Protein AF-0000000068499054 (afdb_homodimer)

Nearest PDB structures (foldseek):
  6dq2-assembly1_A  TM=7.810E-01  e=3.050E-09  Cronobacter sakazakii
  2gmn-assembly1_A  TM=7.367E-01  e=4.100E-09  Bradyrhizobium diazoefficiens USDA 110
  7luu-assembly1_A  TM=5.518E-01  e=6.174E-10  Sphingobium indicum B90A
  7ayj-assembly1_A  TM=5.282E-01  e=8.461E-06  Pseudomonas aeruginosa
  6v54-assembly1_A  TM=5.348E-01  e=2.454E-05  Hirschia baltica ATCC 49814

Foldseek 3Di:
DWKKKWLFFAPQATWIWIDDDQAIEIEFGLDALVSVQVLCVVVPHHLLSHQAYEYQAQDNRRHVHVLVSCVVNVHAYEEAPQRCVNRVVVRPDHDPVRDHHDDAQDWDDGPQKIKHWHFAAADGRTGTKIWIAGPVGAIEIEDFQFLADDPRNLVRHFPHQEYEYEAAAALVQLVPFDDDPVVSCQCNHRRHGDHLQRRLVVVLVRLVRPHAEYEYGHYYPRGDDFVRSQVNSQVSCVVVVHHDPPSHDYGYGHRNHMDDMDDDD/DWKKKWLFFAPQATWIWIDDDQAIEIEFGLDALVSVQVLCVVVPHHLLSHQEYEYQAQDNRRHVHVLVSCVVNVHAYEEAPQRCVNRVVRRPDHDPVRDHHDDAQDWDDGPFKIKHWHFAAADGRTGTKIWIAGPVGAIEIEDFQHLADDPRNLVRHFPHQEYEYEAAAALVQLVPFDDDPVVSCQCNHRRHGDHLQRRLVVVLVRLVRPHAEYEYGHYYPRGDDFVRSQVNNQVSCVVVVHHDPPSHDYGYGHRNHMDDMDDDD

Solvent-accessible surface area (backbone atoms only — not comparable to full-atom values): 25933 Å² total; per-residue (Å²): 96,45,33,36,31,37,45,16,23,21,72,76,13,24,24,34,40,40,34,32,87,90,27,32,36,29,42,25,25,8,40,54,48,65,56,51,50,51,40,34,45,75,74,72,40,57,70,71,57,36,70,29,34,38,44,42,41,52,53,56,34,26,35,61,14,41,23,60,40,24,62,75,47,71,30,31,39,35,28,36,64,57,24,44,48,69,26,49,90,72,33,59,77,67,59,71,92,27,63,40,72,51,60,77,72,41,78,44,78,52,87,57,37,35,39,29,37,35,68,51,38,31,84,56,81,58,27,33,28,39,34,39,32,39,91,83,66,39,33,33,27,42,43,56,64,31,13,53,90,46,72,66,48,49,66,64,47,47,58,14,40,34,36,39,34,30,30,19,27,36,70,66,46,44,72,72,40,90,60,51,69,70,54,49,50,46,42,66,28,62,37,24,32,26,34,24,64,59,32,22,56,48,48,51,53,37,43,76,43,55,24,42,31,40,33,36,25,44,32,30,80,83,22,39,52,63,67,60,44,50,49,49,27,51,50,51,29,44,78,68,78,37,46,77,77,75,63,29,42,76,49,65,54,39,57,84,38,60,48,70,77,45,77,42,124,96,44,33,36,31,37,47,16,22,21,71,76,14,25,26,33,40,40,34,32,88,91,26,31,36,30,43,25,26,8,40,53,48,65,57,49,48,52,42,34,46,75,73,73,39,60,69,73,57,36,68,30,33,38,43,41,42,52,53,57,33,27,35,61,13,40,25,59,42,24,59,75,49,71,28,31,40,34,28,37,65,58,24,44,48,69,27,49,88,71,34,60,79,66,60,71,93,28,63,40,72,49,60,76,71,41,80,43,79,52,87,59,37,36,38,30,38,34,70,52,38,31,83,56,82,58,28,33,30,39,35,39,34,40,89,84,66,40,33,33,28,40,43,56,64,30,13,52,90,44,72,66,47,50,67,64,48,46,58,15,41,34,35,39,35,29,30,19,27,36,69,66,45,42,72,70,38,90,60,52,69,69,52,48,50,47,41,66,27,63,36,24,31,26,32,24,64,60,32,22,56,48,46,51,53,35,41,76,43,56,23,42,31,40,32,36,26,44,32,31,78,84,23,39,52,65,67,58,44,51,49,48,26,50,50,50,28,46,76,68,77,36,46,77,77,75,64,29,43,73,49,66,53,38,56,84,38,58,49,70,77,44,76,42,121

Radius of gyration: 27.98 Å; Cα contacts (8 Å, |Δi|>4): 1334; chains: 2; bounding box: 47×79×69 Å

Organism: Clostridioides difficile (strain 630) (NCBI:txid272563)

InterPro domains:
  IPR001279 Metallo-beta-lactamase [PF12706] (23-207)
  IPR001279 Metallo-beta-lactamase [SM00849] (12-193)
  IPR036866 Ribonuclease Z/Hydroxyacylglutathione hydrolase-like [G3DSA:3.60.15.10] (6-249)
  IPR036866 Ribonuclease Z/Hydroxyacylglutathione hydrolase-like [SSF56281] (3-223)
  IPR052533 Exodeoxyribonuclease WalJ/YycJ-like [PTHR47619] (1-263)

Sequence (530 aa):
MLKYCSVGSGSSGNCHYIGYKNTNILVDAGLSGKRITTGLKDIGVDADKLKGIFITHEHVDHIKGAGILSRKFDIPVFANIKTWCSMKDKLGDIKDKNMKVFENDKTYSLGDIIVRPFSIEHDASDPVGYNFYTESDEKMSIATDIGCITQNIKKHLYKSKLVVLESNYDPNMLMMGSYTYALKKRVMSSTGHLSNEDAANFCVELINEGTESILLAHLSKENNFPELAYETSKGVLASNDIVVGQDVKLDVLSRNDVSNVYEMKMLKYCSVGSGSSGNCHYIGYKNTNILVDAGLSGKRITTGLKDIGVDADKLKGIFITHEHVDHIKGAGILSRKFDIPVFANIKTWCSMKDKLGDIKDKNMKVFENDKTYSLGDIIVRPFSIEHDASDPVGYNFYTESDEKMSIATDIGCITQNIKKHLYKSKLVVLESNYDPNMLMMGSYTYALKKRVMSSTGHLSNEDAANFCVELINEGTESILLAHLSKENNFPELAYETSKGVLASNDIVVGQDVKLDVLSRNDVSNVYEMK

Secondary structure (DSSP, 8-state):
-EEEEEEEEETTEEEEEEEETTEEEEE---S-HHHHHHHHHHTT--GGGEEEEE-S---HHHHTTHHHHHHHHT--EEE-HHHHHHHHHHH----GGGEEE--TT--EEETTEEEEEEE--SSSSS-EEEEEE-TT--EEEEE-S-SS--HHHHHHHTT-SEEEEE--B-HHHHHHSS--HHHHHHHHSTTS--BHHHHHHHHHHHHHTT--EEEEE---SSS--HHHHHHHHHHHHHHTT--BTTTBEEEE--SSSPPPPEEE-/-EEEEEEEEETTEEEEEEEETTEEEEE---S-HHHHHHHHHHTT--GGGEEEEE-S---HHHHTTHHHHHHHHT--EEE-HHHHHHHHHHH----GGGEEE--TT--EEETTEEEEEEE--SSSSS-EEEEEE-TT--EEEEE-S-SS--HHHHHHHTT-SEEEEE--B-HHHHHHSS--HHHHHHHHSTTS--BHHHHHHHHHHHHHTT--EEEEE-B-SSS--HHHHHHHHHHHHHHTT--BTTTBEEEE--SSSPPPPEEE-

pLDDT: mean 97.0, std 2.65, range [74.19, 98.94]

Structure (mmCIF, N/CA/C/O backbone):
data_AF-0000000068499054-model_v1
#
loop_
_entity.id
_entity.type
_entity.pdbx_description
1 polymer 'Metallo-beta-lactamase-like hydrolase'
#
loop_
_atom_site.group_PDB
_atom_site.id
_atom_site.type_symbol
_atom_site.label_atom_id
_atom_site.label_alt_id
_atom_site.label_comp_id
_atom_site.label_asym_id
_atom_site.label_entity_id
_atom_site.label_seq_id
_atom_site.pdbx_PDB_ins_code
_atom_site.Cartn_x
_atom_site.Cartn_y
_atom_site.Cartn_z
_atom_site.occupancy
_atom_site.B_iso_or_equiv
_atom_site.auth_seq_id
_atom_site.auth_comp_id
_atom_site.auth_asym_id
_atom_site.auth_atom_id
_atom_site.pdbx_PDB_model_num
ATOM 1 N N . MET A 1 1 ? 5.336 -31.875 6.418 1 89.88 1 MET A N 1
ATOM 2 C CA . MET A 1 1 ? 5.664 -31.734 5.004 1 89.88 1 MET A CA 1
ATOM 3 C C . MET A 1 1 ? 4.891 -30.578 4.379 1 89.88 1 MET A C 1
ATOM 5 O O . MET A 1 1 ? 3.785 -30.25 4.82 1 89.88 1 MET A O 1
ATOM 9 N N . LEU A 1 2 ? 5.535 -29.984 3.395 1 94.81 2 LEU A N 1
ATOM 10 C CA . LEU A 1 2 ? 4.852 -28.938 2.643 1 94.81 2 LEU A CA 1
ATOM 11 C C . LEU A 1 2 ? 3.816 -29.531 1.695 1 94.81 2 LEU A C 1
ATOM 13 O O . LEU A 1 2 ? 4.094 -30.516 1.007 1 94.81 2 LEU A O 1
ATOM 17 N N . LYS A 1 3 ? 2.611 -29.031 1.756 1 96.56 3 LYS A N 1
ATOM 18 C CA . LYS A 1 3 ? 1.501 -29.531 0.956 1 96.56 3 LYS A CA 1
ATOM 19 C C . LYS A 1 3 ? 1.062 -28.516 -0.089 1 96.56 3 LYS A C 1
ATOM 21 O O . LYS A 1 3 ? 1.032 -27.312 0.187 1 96.56 3 LYS A O 1
ATOM 26 N N . TYR A 1 4 ? 0.75 -29.016 -1.189 1 98.19 4 TYR A N 1
ATOM 27 C CA . TYR A 1 4 ? 0.186 -28.188 -2.252 1 98.19 4 TYR A CA 1
ATOM 28 C C . TYR A 1 4 ? -1.059 -28.844 -2.844 1 98.19 4 TYR A C 1
ATOM 30 O O . TYR A 1 4 ? -1.114 -30.062 -3.002 1 98.19 4 TYR A O 1
ATOM 38 N N . CYS A 1 5 ? -2.047 -27.969 -3.162 1 98.06 5 CYS A N 1
ATOM 39 C CA . CYS A 1 5 ? -3.254 -28.391 -3.854 1 98.06 5 CYS A CA 1
ATOM 40 C C . CYS A 1 5 ? -3.83 -27.266 -4.703 1 98.06 5 CYS A C 1
ATOM 42 O O . CYS A 1 5 ? -3.875 -26.109 -4.266 1 98.06 5 CYS A O 1
ATOM 44 N N . SER A 1 6 ? -4.234 -27.609 -5.914 1 98.5 6 SER A N 1
ATOM 45 C CA . SER A 1 6 ? -4.945 -26.641 -6.738 1 98.5 6 SER A CA 1
ATOM 46 C C . SER A 1 6 ? -6.457 -26.781 -6.57 1 98.5 6 SER A C 1
ATOM 48 O O . SER A 1 6 ? -7.016 -27.859 -6.785 1 98.5 6 SER A O 1
ATOM 50 N N . VAL A 1 7 ? -7.105 -25.75 -6.211 1 97.94 7 VAL A N 1
ATOM 51 C CA . VAL A 1 7 ? -8.562 -25.766 -6.18 1 97.94 7 VAL A CA 1
ATOM 52 C C . VAL A 1 7 ? -9.117 -25.594 -7.594 1 97.94 7 VAL A C 1
ATOM 54 O O . VAL A 1 7 ? -10.164 -26.141 -7.93 1 97.94 7 VAL A O 1
ATOM 57 N N . GLY A 1 8 ? -8.398 -24.875 -8.352 1 97 8 GLY A N 1
ATOM 58 C CA . GLY A 1 8 ? -8.664 -24.672 -9.766 1 97 8 GLY A CA 1
ATOM 59 C C . GLY A 1 8 ? -7.578 -23.859 -10.461 1 97 8 GLY A C 1
ATOM 60 O O . GLY A 1 8 ? -6.965 -22.984 -9.852 1 97 8 GLY A O 1
ATOM 61 N N . SER A 1 9 ? -7.355 -24.156 -11.695 1 97.69 9 SER A N 1
ATOM 62 C CA . SER A 1 9 ? -6.328 -23.453 -12.453 1 97.69 9 SER A CA 1
ATOM 63 C C . SER A 1 9 ? -6.715 -23.344 -13.93 1 97.69 9 SER A C 1
ATOM 65 O O . SER A 1 9 ? -6.777 -24.344 -14.633 1 97.69 9 SER A O 1
ATOM 67 N N . GLY A 1 10 ? -6.91 -22.172 -14.375 1 94.81 10 GLY A N 1
ATOM 68 C CA . GLY A 1 10 ? -7.27 -21.906 -15.758 1 94.81 10 GLY A CA 1
ATOM 69 C C . GLY A 1 10 ? -7.641 -20.453 -16 1 94.81 10 GLY A C 1
ATOM 70 O O . GLY A 1 10 ? -7.543 -19.625 -15.109 1 94.81 10 GLY A O 1
ATOM 71 N N . SER A 1 11 ? -8.062 -20.141 -17.203 1 89.81 11 SER A N 1
ATOM 72 C CA . SER A 1 11 ? -8.383 -18.766 -17.594 1 89.81 11 SER A CA 1
ATOM 73 C C . SER A 1 11 ? -9.633 -18.266 -16.875 1 89.81 11 SER A C 1
ATOM 75 O O . SER A 1 11 ? -9.898 -17.062 -16.844 1 89.81 11 SER A O 1
ATOM 77 N N . SER A 1 12 ? -10.344 -19.188 -16.25 1 91.38 12 SER A N 1
ATOM 78 C CA . SER A 1 12 ? -11.609 -18.797 -15.625 1 91.38 12 SER A CA 1
ATOM 79 C C . SER A 1 12 ? -11.445 -18.609 -14.117 1 91.38 12 SER A C 1
ATOM 81 O O . SER A 1 12 ? -12.367 -18.141 -13.438 1 91.38 12 SER A O 1
ATOM 83 N N . GLY A 1 13 ? -10.305 -19.016 -13.617 1 97.25 13 GLY A N 1
ATOM 84 C CA . GLY A 1 13 ? -10.078 -18.875 -12.188 1 97.25 13 GLY A CA 1
ATOM 85 C C . GLY A 1 13 ? -8.883 -19.656 -11.688 1 97.25 13 GLY A C 1
ATOM 86 O O . GLY A 1 13 ? -8.641 -20.781 -12.125 1 97.25 13 GLY A O 1
ATOM 87 N N . ASN A 1 14 ? -8.172 -19.141 -10.805 1 98.62 14 ASN A N 1
ATOM 88 C CA . ASN A 1 14 ? -6.988 -19.75 -10.211 1 98.62 14 ASN A CA 1
ATOM 89 C C . ASN A 1 14 ? -7 -19.641 -8.688 1 98.62 14 ASN A C 1
ATOM 91 O O . ASN A 1 14 ? -7.344 -18.594 -8.141 1 98.62 14 ASN A O 1
ATOM 95 N N . CYS A 1 15 ? -6.695 -20.688 -8.023 1 98.75 15 CYS A N 1
ATOM 96 C CA . CYS A 1 15 ? -6.578 -20.75 -6.57 1 98.75 15 CYS A CA 1
ATOM 97 C C . CYS A 1 15 ? -5.699 -21.922 -6.141 1 98.75 15 CYS A C 1
ATOM 99 O O . CYS A 1 15 ? -6.012 -23.078 -6.434 1 98.75 15 CYS A O 1
ATOM 101 N N . HIS A 1 16 ? -4.625 -21.641 -5.473 1 98.81 16 HIS A N 1
ATOM 102 C CA . HIS A 1 16 ? -3.643 -22.641 -5.059 1 98.81 16 HIS A CA 1
ATOM 103 C C . HIS A 1 16 ? -3.488 -22.656 -3.543 1 98.81 16 HIS A C 1
ATOM 105 O O . HIS A 1 16 ? -3.252 -21.625 -2.922 1 98.81 16 HIS A O 1
ATOM 111 N N . TYR A 1 17 ? -3.631 -23.812 -2.965 1 98.75 17 TYR A N 1
ATOM 112 C CA . TYR A 1 17 ? -3.463 -24.016 -1.531 1 98.75 17 TYR A CA 1
ATOM 113 C C . TYR A 1 17 ? -2.043 -24.469 -1.209 1 98.75 17 TYR A C 1
ATOM 115 O O . TYR A 1 17 ? -1.489 -25.328 -1.891 1 98.75 17 TYR A O 1
ATOM 123 N N . ILE A 1 18 ? -1.443 -23.859 -0.244 1 98.38 18 ILE A N 1
ATOM 124 C CA . ILE A 1 18 ? -0.155 -24.266 0.312 1 98.38 18 ILE A CA 1
ATOM 125 C C . ILE A 1 18 ? -0.281 -24.453 1.822 1 98.38 18 ILE A C 1
ATOM 127 O O . ILE A 1 18 ? -0.781 -23.578 2.525 1 98.38 18 ILE A O 1
ATOM 131 N N . GLY A 1 19 ? 0.205 -25.562 2.312 1 97.19 19 GLY A N 1
ATOM 132 C CA . GLY A 1 19 ? 0.148 -25.844 3.738 1 97.19 19 GLY A CA 1
ATOM 133 C C . GLY A 1 19 ? 1.435 -26.438 4.281 1 97.19 19 GLY A C 1
ATOM 134 O O . GLY A 1 19 ? 2.094 -27.234 3.605 1 97.19 19 GLY A O 1
ATOM 135 N N . TYR A 1 20 ? 1.79 -26.047 5.473 1 96.69 20 TYR A N 1
ATOM 136 C CA . TYR A 1 20 ? 2.924 -26.609 6.203 1 96.69 20 TYR A CA 1
ATOM 137 C C . TYR A 1 20 ? 2.705 -26.516 7.707 1 96.69 20 TYR A C 1
ATOM 139 O O . TYR A 1 20 ? 2.549 -25.422 8.25 1 96.69 20 TYR A O 1
ATOM 147 N N . LYS A 1 21 ? 2.688 -27.594 8.422 1 95 21 LYS A N 1
ATOM 148 C CA . LYS A 1 21 ? 2.418 -27.656 9.852 1 95 21 LYS A CA 1
ATOM 149 C C . LYS A 1 21 ? 1.094 -26.969 10.188 1 95 21 LYS A C 1
ATOM 151 O O . LYS A 1 21 ? 0.036 -27.391 9.719 1 95 21 LYS A O 1
ATOM 156 N N . ASN A 1 22 ? 1.134 -25.875 10.859 1 95.19 22 ASN A N 1
ATOM 157 C CA . ASN A 1 22 ? -0.105 -25.234 11.289 1 95.19 22 ASN A CA 1
ATOM 158 C C . ASN A 1 22 ? -0.433 -24.016 10.438 1 95.19 22 ASN A C 1
ATOM 160 O O . ASN A 1 22 ? -1.295 -23.203 10.797 1 95.19 22 ASN A O 1
ATOM 164 N N . THR A 1 23 ? 0.241 -23.938 9.336 1 97.69 23 THR A N 1
ATOM 165 C CA . THR A 1 23 ? 0.059 -22.75 8.492 1 97.69 23 THR A CA 1
ATOM 166 C C . THR A 1 23 ? -0.544 -23.141 7.145 1 97.69 23 THR A C 1
ATOM 168 O O . THR A 1 23 ? -0.037 -24.031 6.465 1 97.69 23 THR A O 1
ATOM 171 N N . ASN A 1 24 ? -1.673 -22.516 6.836 1 98.25 24 ASN A N 1
ATOM 172 C CA . ASN A 1 24 ? -2.363 -22.672 5.559 1 98.25 24 ASN A CA 1
ATOM 173 C C . ASN A 1 24 ? -2.549 -21.344 4.852 1 98.25 24 ASN A C 1
ATOM 175 O O . ASN A 1 24 ? -2.994 -20.359 5.465 1 98.25 24 ASN A O 1
ATOM 179 N N . ILE A 1 25 ? -2.184 -21.281 3.555 1 98.62 25 ILE A N 1
ATOM 180 C CA . ILE A 1 25 ? -2.365 -20.047 2.805 1 98.62 25 ILE A CA 1
ATOM 181 C C . ILE A 1 25 ? -2.887 -20.359 1.404 1 98.62 25 ILE A C 1
ATOM 183 O O . ILE A 1 25 ? -2.863 -21.516 0.973 1 98.62 25 ILE A O 1
ATOM 187 N N . LEU A 1 26 ? -3.387 -19.328 0.783 1 98.81 26 LEU A N 1
ATOM 188 C CA . LEU A 1 26 ? -3.787 -19.406 -0.618 1 98.81 26 LEU A CA 1
ATOM 189 C C . LEU A 1 26 ? -2.936 -18.484 -1.483 1 98.81 26 LEU A C 1
ATOM 191 O O . LEU A 1 26 ? -2.516 -17.422 -1.034 1 98.81 26 LEU A O 1
ATOM 195 N N . VAL A 1 27 ? -2.66 -18.953 -2.633 1 98.88 27 VAL A N 1
ATOM 196 C CA . VAL A 1 27 ? -2.197 -18.078 -3.699 1 98.88 27 VAL A CA 1
ATOM 197 C C . VAL A 1 27 ? -3.33 -17.828 -4.695 1 98.88 27 VAL A C 1
ATOM 199 O O . VAL A 1 27 ? -3.826 -18.766 -5.324 1 98.88 27 VAL A O 1
ATOM 202 N N . ASP A 1 28 ? -3.754 -16.578 -4.746 1 98.81 28 ASP A N 1
ATOM 203 C CA . ASP A 1 28 ? -4.883 -16.125 -5.551 1 98.81 28 ASP A CA 1
ATOM 204 C C . ASP A 1 28 ? -6.195 -16.719 -5.051 1 98.81 28 ASP A C 1
ATOM 206 O O . ASP A 1 28 ? -6.191 -17.703 -4.293 1 98.81 28 ASP A O 1
ATOM 210 N N . ALA A 1 29 ? -7.184 -16.141 -5.355 1 98.62 29 ALA A N 1
ATOM 211 C CA . ALA A 1 29 ? -8.57 -16.5 -5.094 1 98.62 29 ALA A CA 1
ATOM 212 C C . ALA A 1 29 ? -9.484 -16.062 -6.23 1 98.62 29 ALA A C 1
ATOM 214 O O . ALA A 1 29 ? -10.344 -15.203 -6.043 1 98.62 29 ALA A O 1
ATOM 215 N N . GLY A 1 30 ? -9.297 -16.734 -7.293 1 98.38 30 GLY A N 1
ATOM 216 C CA . GLY A 1 30 ? -9.977 -16.297 -8.5 1 98.38 30 GLY A CA 1
ATOM 217 C C . GLY A 1 30 ? -11.258 -17.062 -8.781 1 98.38 30 GLY A C 1
ATOM 218 O O . GLY A 1 30 ? -11.844 -16.922 -9.859 1 98.38 30 GLY A O 1
ATOM 219 N N . LEU A 1 31 ? -11.664 -17.938 -7.914 1 98 31 LEU A N 1
ATOM 220 C CA . LEU A 1 31 ? -12.906 -18.688 -7.996 1 98 31 LEU A CA 1
ATOM 221 C C . LEU A 1 31 ? -13.945 -18.125 -7.031 1 98 31 LEU A C 1
ATOM 223 O O . LEU A 1 31 ? -13.648 -17.25 -6.23 1 98 31 LEU A O 1
ATOM 227 N N . SER A 1 32 ? -15.164 -18.625 -7.172 1 96.81 32 SER A N 1
ATOM 228 C CA . SER A 1 32 ? -16.172 -18.188 -6.215 1 96.81 32 SER A CA 1
ATOM 229 C C . SER A 1 32 ? -15.82 -18.609 -4.793 1 96.81 32 SER A C 1
ATOM 231 O O . SER A 1 32 ? -15.156 -19.625 -4.598 1 96.81 32 SER A O 1
ATOM 233 N N . GLY A 1 33 ? -16.234 -17.812 -3.861 1 97.19 33 GLY A N 1
ATOM 234 C CA . GLY A 1 33 ? -16 -18.172 -2.469 1 97.19 33 GLY A CA 1
ATOM 235 C C . GLY A 1 33 ? -16.469 -19.562 -2.113 1 97.19 33 GLY A C 1
ATOM 236 O O . GLY A 1 33 ? -15.773 -20.297 -1.409 1 97.19 33 GLY A O 1
ATOM 237 N N . LYS A 1 34 ? -17.625 -19.922 -2.609 1 96.94 34 LYS A N 1
ATOM 238 C CA . LYS A 1 34 ? -18.188 -21.234 -2.365 1 96.94 34 LYS A CA 1
ATOM 239 C C . LYS A 1 34 ? -17.297 -22.344 -2.934 1 96.94 34 LYS A C 1
ATOM 241 O O . LYS A 1 34 ? -17.016 -23.328 -2.256 1 96.94 34 LYS A O 1
ATOM 246 N N . ARG A 1 35 ? -16.844 -22.188 -4.125 1 97.38 35 ARG A N 1
ATOM 247 C CA . ARG A 1 35 ? -15.984 -23.172 -4.766 1 97.38 35 ARG A CA 1
ATOM 248 C C . ARG A 1 35 ? -14.68 -23.344 -3.994 1 97.38 35 ARG A C 1
ATOM 250 O O . ARG A 1 35 ? -14.203 -24.469 -3.803 1 97.38 35 ARG A O 1
ATOM 257 N N . ILE A 1 36 ? -14.109 -22.25 -3.549 1 98.25 36 ILE A N 1
ATOM 258 C CA . ILE A 1 36 ? -12.844 -22.281 -2.824 1 98.25 36 ILE A CA 1
ATOM 259 C C . ILE A 1 36 ? -13.039 -22.984 -1.482 1 98.25 36 ILE A C 1
ATOM 261 O O . ILE A 1 36 ? -12.281 -23.891 -1.132 1 98.25 36 ILE A O 1
ATOM 265 N N . THR A 1 37 ? -14.102 -22.625 -0.775 1 98 37 THR A N 1
ATOM 266 C CA . THR A 1 37 ? -14.344 -23.203 0.542 1 98 37 THR A CA 1
ATOM 267 C C . THR A 1 37 ? -14.648 -24.688 0.43 1 98 37 THR A C 1
ATOM 269 O O . THR A 1 37 ? -14.148 -25.5 1.226 1 98 37 THR A O 1
ATOM 272 N N . THR A 1 38 ? -15.461 -25.047 -0.575 1 97.5 38 THR A N 1
ATOM 273 C CA . THR A 1 38 ? -15.766 -26.469 -0.802 1 97.5 38 THR A CA 1
ATOM 274 C C . THR A 1 38 ? -14.508 -27.234 -1.169 1 97.5 38 THR A C 1
ATOM 276 O O . THR A 1 38 ? -14.273 -28.328 -0.651 1 97.5 38 THR A O 1
ATOM 279 N N . GLY A 1 39 ? -13.695 -26.688 -2.074 1 97.31 39 GLY A N 1
ATOM 280 C CA . GLY A 1 39 ? -12.453 -27.328 -2.463 1 97.31 39 GLY A CA 1
ATOM 281 C C . GLY A 1 39 ? -11.508 -27.547 -1.298 1 97.31 39 GLY A C 1
ATOM 282 O O . GLY A 1 39 ? -10.883 -28.609 -1.194 1 97.31 39 GLY A O 1
ATOM 283 N N . LEU A 1 40 ? -11.398 -26.562 -0.459 1 97.69 40 LEU A N 1
ATOM 284 C CA . LEU A 1 40 ? -10.555 -26.688 0.725 1 97.69 40 LEU A CA 1
ATOM 285 C C . LEU A 1 40 ? -11.078 -27.781 1.657 1 97.69 40 LEU A C 1
ATOM 287 O O . LEU A 1 40 ? -10.297 -28.578 2.188 1 97.69 40 LEU A O 1
ATOM 291 N N . LYS A 1 41 ? -12.375 -27.766 1.843 1 96.81 41 LYS A N 1
ATOM 292 C CA . LYS A 1 41 ? -12.992 -28.781 2.689 1 96.81 41 LYS A CA 1
ATOM 293 C C . LYS A 1 41 ? -12.703 -30.172 2.16 1 96.81 41 LYS A C 1
ATOM 295 O O . LYS A 1 41 ? -12.516 -31.109 2.939 1 96.81 41 LYS A O 1
ATOM 300 N N . ASP A 1 42 ? -12.703 -30.344 0.871 1 95.81 42 ASP A N 1
ATOM 301 C CA . ASP A 1 42 ? -12.445 -31.625 0.224 1 95.81 42 ASP A CA 1
ATOM 302 C C . ASP A 1 42 ? -11.078 -32.188 0.612 1 95.81 42 ASP A C 1
ATOM 304 O O . ASP A 1 42 ? -10.859 -33.375 0.598 1 95.81 42 ASP A O 1
ATOM 308 N N . ILE A 1 43 ? -10.164 -31.281 0.993 1 94.81 43 ILE A N 1
ATOM 309 C CA . ILE A 1 43 ? -8.828 -31.75 1.336 1 94.81 43 ILE A CA 1
ATOM 310 C C . ILE A 1 43 ? -8.594 -31.594 2.836 1 94.81 43 ILE A C 1
ATOM 312 O O . ILE A 1 43 ? -7.449 -31.609 3.299 1 94.81 43 ILE A O 1
ATOM 316 N N . GLY A 1 44 ? -9.625 -31.25 3.539 1 95.5 44 GLY A N 1
ATOM 317 C CA . GLY A 1 44 ? -9.578 -31.234 4.992 1 95.5 44 GLY A CA 1
ATOM 318 C C . GLY A 1 44 ? -9.07 -29.922 5.555 1 95.5 44 GLY A C 1
ATOM 319 O O . GLY A 1 44 ? -8.523 -29.875 6.66 1 95.5 44 GLY A O 1
ATOM 320 N N . VAL A 1 45 ? -9.164 -28.922 4.812 1 96.56 45 VAL A N 1
ATOM 321 C CA . VAL A 1 45 ? -8.703 -27.625 5.273 1 96.56 45 VAL A CA 1
ATOM 322 C C . VAL A 1 45 ? -9.898 -26.719 5.555 1 96.56 45 VAL A C 1
ATOM 324 O O . VAL A 1 45 ? -10.828 -26.625 4.742 1 96.56 45 VAL A O 1
ATOM 327 N N . ASP A 1 46 ? -9.844 -26.125 6.676 1 96.56 46 ASP A N 1
ATOM 328 C CA . ASP A 1 46 ? -10.867 -25.156 7.059 1 96.56 46 ASP A CA 1
ATOM 329 C C . ASP A 1 46 ? -10.461 -23.734 6.66 1 96.56 46 ASP A C 1
ATOM 331 O O . ASP A 1 46 ? -9.391 -23.25 7.055 1 96.56 46 ASP A O 1
ATOM 335 N N . ALA A 1 47 ? -11.328 -23.094 5.965 1 96.5 47 ALA A N 1
ATOM 336 C CA . ALA A 1 47 ? -11.047 -21.734 5.484 1 96.5 47 ALA A CA 1
ATOM 337 C C . ALA A 1 47 ? -10.789 -20.781 6.648 1 96.5 47 ALA A C 1
ATOM 339 O O . ALA A 1 47 ? -10.031 -19.828 6.512 1 96.5 47 ALA A O 1
ATOM 340 N N . ASP A 1 48 ? -11.32 -21.031 7.801 1 95.88 48 ASP A N 1
ATOM 341 C CA . ASP A 1 48 ? -11.172 -20.203 8.992 1 95.88 48 ASP A CA 1
ATOM 342 C C . ASP A 1 48 ? -9.734 -20.234 9.508 1 95.88 48 ASP A C 1
ATOM 344 O O . ASP A 1 48 ? -9.336 -19.375 10.312 1 95.88 48 ASP A O 1
ATOM 348 N N . LYS A 1 49 ? -9.023 -21.188 9.047 1 96 49 LYS A N 1
ATOM 349 C CA . LYS A 1 49 ? -7.668 -21.375 9.555 1 96 49 LYS A CA 1
ATOM 350 C C . LYS A 1 49 ? -6.633 -20.812 8.594 1 96 49 LYS A C 1
ATOM 352 O O . LYS A 1 49 ? -5.43 -20.891 8.852 1 96 49 LYS A O 1
ATOM 357 N N . LEU A 1 50 ? -7.094 -20.312 7.496 1 98.19 50 LEU A N 1
ATOM 358 C CA . LEU A 1 50 ? -6.168 -19.703 6.551 1 98.19 50 LEU A CA 1
ATOM 359 C C . LEU A 1 50 ? -5.484 -18.484 7.164 1 98.19 50 LEU A C 1
ATOM 361 O O . LEU A 1 50 ? -6.141 -17.656 7.793 1 98.19 50 LEU A O 1
ATOM 365 N N . LYS A 1 51 ? -4.203 -18.391 6.953 1 98.38 51 LYS A N 1
ATOM 366 C CA . LYS A 1 51 ? -3.43 -17.297 7.531 1 98.38 51 LYS A CA 1
ATOM 367 C C . LYS A 1 51 ? -3.311 -16.125 6.555 1 98.38 51 LYS A C 1
ATOM 369 O O . LYS A 1 51 ? -2.93 -15.023 6.945 1 98.38 51 LYS A O 1
ATOM 374 N N . GLY A 1 52 ? -3.65 -16.453 5.25 1 98.56 52 GLY A N 1
ATOM 375 C CA . GLY A 1 52 ? -3.562 -15.352 4.297 1 98.56 52 GLY A CA 1
ATOM 376 C C . GLY A 1 52 ? -3.826 -15.781 2.865 1 98.56 52 GLY A C 1
ATOM 377 O O . GLY A 1 52 ? -3.768 -16.969 2.549 1 98.56 52 GLY A O 1
ATOM 378 N N . ILE A 1 53 ? -4.16 -14.875 2.061 1 98.81 53 ILE A N 1
ATOM 379 C CA . ILE A 1 53 ? -4.285 -15.008 0.615 1 98.81 53 ILE A CA 1
ATOM 380 C C . ILE A 1 53 ? -3.25 -14.133 -0.08 1 98.81 53 ILE A C 1
ATOM 382 O O . ILE A 1 53 ? -3.281 -12.906 0.05 1 98.81 53 ILE A O 1
ATOM 386 N N . PHE A 1 54 ? -2.35 -14.703 -0.801 1 98.94 54 PHE A N 1
ATOM 387 C CA . PHE A 1 54 ? -1.338 -13.977 -1.56 1 98.94 54 PHE A CA 1
ATOM 388 C C . PHE A 1 54 ? -1.771 -13.805 -3.01 1 98.94 54 PHE A C 1
ATOM 390 O O . PHE A 1 54 ? -1.946 -14.781 -3.736 1 98.94 54 PHE A O 1
ATOM 397 N N . ILE A 1 55 ? -1.894 -12.547 -3.471 1 98.94 55 ILE A N 1
ATOM 398 C CA . ILE A 1 55 ? -2.396 -12.25 -4.809 1 98.94 55 ILE A CA 1
ATOM 399 C C . ILE A 1 55 ? -1.225 -12.039 -5.766 1 98.94 55 ILE A C 1
ATOM 401 O O . ILE A 1 55 ? -0.292 -11.297 -5.461 1 98.94 55 ILE A O 1
ATOM 405 N N . THR A 1 56 ? -1.262 -12.719 -6.855 1 98.81 56 THR A N 1
ATOM 406 C CA . THR A 1 56 ? -0.211 -12.562 -7.855 1 98.81 56 THR A CA 1
ATOM 407 C C . THR A 1 56 ? -0.391 -11.258 -8.625 1 98.81 56 THR A C 1
ATOM 409 O O . THR A 1 56 ? 0.566 -10.5 -8.805 1 98.81 56 THR A O 1
ATOM 412 N N . HIS A 1 57 ? -1.566 -11.008 -9.078 1 98.75 57 HIS A N 1
ATOM 413 C CA . HIS A 1 57 ? -1.875 -9.789 -9.812 1 98.75 57 HIS A CA 1
ATOM 414 C C . HIS A 1 57 ? -3.379 -9.547 -9.867 1 98.75 57 HIS A C 1
ATOM 416 O O . HIS A 1 57 ? -4.164 -10.367 -9.391 1 98.75 57 HIS A O 1
ATOM 422 N N . GLU A 1 58 ? -3.889 -8.484 -10.5 1 98.56 58 GLU A N 1
ATOM 423 C CA . GLU A 1 58 ? -5.211 -7.922 -10.25 1 98.56 58 GLU A CA 1
ATOM 424 C C . GLU A 1 58 ? -6.242 -8.477 -11.227 1 98.56 58 GLU A C 1
ATOM 426 O O . GLU A 1 58 ? -7.422 -8.125 -11.164 1 98.56 58 GLU A O 1
ATOM 431 N N . HIS A 1 59 ? -5.844 -9.352 -12.18 1 98.38 59 HIS A N 1
ATOM 432 C CA . HIS A 1 59 ? -6.836 -9.891 -13.109 1 98.38 59 HIS A CA 1
ATOM 433 C C . HIS A 1 59 ? -7.953 -10.609 -12.359 1 98.38 59 HIS A C 1
ATOM 435 O O . HIS A 1 59 ? -7.711 -11.242 -11.328 1 98.38 59 HIS A O 1
ATOM 441 N N . VAL A 1 60 ? -9.086 -10.609 -12.898 1 97.88 60 VAL A N 1
ATOM 442 C CA . VAL A 1 60 ? -10.305 -11.07 -12.242 1 97.88 60 VAL A CA 1
ATOM 443 C C . VAL A 1 60 ? -10.188 -12.555 -11.898 1 97.88 60 VAL A C 1
ATOM 445 O O . VAL A 1 60 ? -10.602 -12.984 -10.82 1 97.88 60 VAL A O 1
ATOM 448 N N . ASP A 1 61 ? -9.648 -13.336 -12.773 1 97.94 61 ASP A N 1
ATOM 449 C CA . ASP A 1 61 ? -9.539 -14.773 -12.555 1 97.94 61 ASP A CA 1
ATOM 450 C C . ASP A 1 61 ? -8.5 -15.086 -11.477 1 97.94 61 ASP A C 1
ATOM 452 O O . ASP A 1 61 ? -8.234 -16.25 -11.188 1 97.94 61 ASP A O 1
ATOM 456 N N . HIS A 1 62 ? -7.988 -14.109 -10.844 1 98.75 62 HIS A N 1
ATOM 457 C CA . HIS A 1 62 ? -7.066 -14.312 -9.734 1 98.75 62 HIS A CA 1
ATOM 458 C C . HIS A 1 62 ? -7.609 -13.703 -8.445 1 98.75 62 HIS A C 1
ATOM 460 O O . HIS A 1 62 ? -7.125 -14.008 -7.355 1 98.75 62 HIS A O 1
ATOM 466 N N . ILE A 1 63 ? -8.664 -12.82 -8.523 1 98.62 63 ILE A N 1
ATOM 467 C CA . ILE A 1 63 ? -9 -12.055 -7.328 1 98.62 63 ILE A CA 1
ATOM 468 C C . ILE A 1 63 ? -10.5 -12.141 -7.07 1 98.62 63 ILE A C 1
ATOM 470 O O . ILE A 1 63 ? -10.992 -11.633 -6.055 1 98.62 63 ILE A O 1
ATOM 474 N N . LYS A 1 64 ? -11.312 -12.75 -7.906 1 97.5 64 LYS A N 1
ATOM 475 C CA . LYS A 1 64 ? -12.766 -12.719 -7.902 1 97.5 64 LYS A CA 1
ATOM 476 C C . LYS A 1 64 ? -13.32 -13.086 -6.527 1 97.5 64 LYS A C 1
ATOM 478 O O . LYS A 1 64 ? -14.281 -12.477 -6.059 1 97.5 64 LYS A O 1
ATOM 483 N N . GLY A 1 65 ? -12.781 -14.039 -5.902 1 97.81 65 GLY A N 1
ATOM 484 C CA . GLY A 1 65 ? -13.297 -14.531 -4.637 1 97.81 65 GLY A CA 1
ATOM 485 C C . GLY A 1 65 ? -12.516 -14.023 -3.438 1 97.81 65 GLY A C 1
ATOM 486 O O . GLY A 1 65 ? -12.828 -14.367 -2.295 1 97.81 65 GLY A O 1
ATOM 487 N N . ALA A 1 66 ? -11.516 -13.195 -3.611 1 98.5 66 ALA A N 1
ATOM 488 C CA . ALA A 1 66 ? -10.625 -12.773 -2.539 1 98.5 66 ALA A CA 1
ATOM 489 C C . ALA A 1 66 ? -11.359 -11.922 -1.512 1 98.5 66 ALA A C 1
ATOM 491 O O . ALA A 1 66 ? -11.219 -12.133 -0.304 1 98.5 66 ALA A O 1
ATOM 492 N N . GLY A 1 67 ? -12.148 -10.961 -2.016 1 98.19 67 GLY A N 1
ATOM 493 C CA . GLY A 1 67 ? -12.867 -10.07 -1.125 1 98.19 67 GLY A CA 1
ATOM 494 C C . GLY A 1 67 ? -13.859 -10.789 -0.229 1 98.19 67 GLY A C 1
ATOM 495 O O . GLY A 1 67 ? -13.867 -10.578 0.986 1 98.19 67 GLY A O 1
ATOM 496 N N . ILE A 1 68 ? -14.664 -11.641 -0.802 1 97.69 68 ILE A N 1
ATOM 497 C CA . ILE A 1 68 ? -15.703 -12.336 -0.048 1 97.69 68 ILE A CA 1
ATOM 498 C C . ILE A 1 68 ? -15.062 -13.258 0.984 1 97.69 68 ILE A C 1
ATOM 500 O O . ILE A 1 68 ? -15.562 -13.391 2.105 1 97.69 68 ILE A O 1
ATOM 504 N N . LEU A 1 69 ? -13.992 -13.93 0.614 1 98.44 69 LEU A N 1
ATOM 505 C CA . LEU A 1 69 ? -13.297 -14.805 1.548 1 98.44 69 LEU A CA 1
ATOM 506 C C . LEU A 1 69 ? -12.742 -14.016 2.723 1 98.44 69 LEU A C 1
ATOM 508 O O . LEU A 1 69 ? -12.875 -14.43 3.877 1 98.44 69 LEU A O 1
ATOM 512 N N . SER A 1 70 ? -12.07 -12.922 2.375 1 98.56 70 SER A N 1
ATOM 513 C CA . SER A 1 70 ? -11.484 -12.094 3.424 1 98.56 70 SER A CA 1
ATOM 514 C C . SER A 1 70 ? -12.547 -11.609 4.406 1 98.56 70 SER A C 1
ATOM 516 O O . SER A 1 70 ? -12.344 -11.672 5.621 1 98.56 70 SER A O 1
ATOM 518 N N . ARG A 1 71 ? -13.656 -11.125 3.895 1 97.81 71 ARG A N 1
ATOM 519 C CA . ARG A 1 71 ? -14.727 -10.602 4.734 1 97.81 71 ARG A CA 1
ATOM 520 C C . ARG A 1 71 ? -15.359 -11.711 5.57 1 97.81 71 ARG A C 1
ATOM 522 O O . ARG A 1 71 ? -15.586 -11.539 6.77 1 97.81 71 ARG A O 1
ATOM 529 N N . LYS A 1 72 ? -15.617 -12.828 5.012 1 97.81 72 LYS A N 1
ATOM 530 C CA . LYS A 1 72 ? -16.328 -13.922 5.656 1 97.81 72 LYS A CA 1
ATOM 531 C C . LYS A 1 72 ? -15.477 -14.578 6.734 1 97.81 72 LYS A C 1
ATOM 533 O O . LYS A 1 72 ? -15.984 -14.945 7.801 1 97.81 72 LYS A O 1
ATOM 538 N N . PHE A 1 73 ? -14.203 -14.711 6.465 1 98.25 73 PHE A N 1
ATOM 539 C CA . PHE A 1 73 ? -13.367 -15.516 7.355 1 98.25 73 PHE A CA 1
ATOM 540 C C . PHE A 1 73 ? -12.297 -14.656 8.016 1 98.25 73 PHE A C 1
ATOM 542 O O . PHE A 1 73 ? -11.422 -15.172 8.711 1 98.25 73 PHE A O 1
ATOM 549 N N . ASP A 1 74 ? -12.289 -13.367 7.73 1 98.19 74 ASP A N 1
ATOM 550 C CA . ASP A 1 74 ? -11.359 -12.406 8.312 1 98.19 74 ASP A CA 1
ATOM 551 C C . ASP A 1 74 ? -9.914 -12.766 7.957 1 98.19 74 ASP A C 1
ATOM 553 O O . ASP A 1 74 ? -9.047 -12.82 8.836 1 98.19 74 ASP A O 1
ATOM 557 N N . ILE A 1 75 ? -9.688 -13.055 6.684 1 98.44 75 ILE A N 1
ATOM 558 C CA . ILE A 1 75 ? -8.383 -13.492 6.199 1 98.44 75 ILE A CA 1
ATOM 559 C C . ILE A 1 75 ? -7.613 -12.305 5.637 1 98.44 75 ILE A C 1
ATOM 561 O O . ILE A 1 75 ? -8.133 -11.555 4.809 1 98.44 75 ILE A O 1
ATOM 565 N N . PRO A 1 76 ? -6.363 -12.164 6.031 1 98.62 76 PRO A N 1
ATOM 566 C CA . PRO A 1 76 ? -5.547 -11.117 5.414 1 98.62 76 PRO A CA 1
ATOM 567 C C . PRO A 1 76 ? -5.258 -11.391 3.939 1 98.62 76 PRO A C 1
ATOM 569 O O . PRO A 1 76 ? -5.055 -12.539 3.547 1 98.62 76 PRO A O 1
ATOM 572 N N . VAL A 1 77 ? -5.293 -10.328 3.141 1 98.75 77 VAL A N 1
ATOM 573 C CA . VAL A 1 77 ? -4.941 -10.383 1.726 1 98.75 77 VAL A CA 1
ATOM 574 C C . VAL A 1 77 ? -3.611 -9.68 1.493 1 98.75 77 VAL A C 1
ATOM 576 O O . VAL A 1 77 ? -3.449 -8.508 1.866 1 98.75 77 VAL A O 1
ATOM 579 N N . PHE A 1 78 ? -2.67 -10.375 0.912 1 98.81 78 PHE A N 1
ATOM 580 C CA . PHE A 1 78 ? -1.326 -9.867 0.67 1 98.81 78 PHE A CA 1
ATOM 581 C C . PHE A 1 78 ? -1.123 -9.555 -0.808 1 98.81 78 PHE A C 1
ATOM 583 O O . PHE A 1 78 ? -1.393 -10.398 -1.667 1 98.81 78 PHE A O 1
ATOM 590 N N . ALA A 1 79 ? -0.639 -8.367 -1.146 1 98.75 79 ALA A N 1
ATOM 591 C CA . ALA A 1 79 ? -0.266 -7.957 -2.498 1 98.75 79 ALA A CA 1
ATOM 592 C C . ALA A 1 79 ? 0.716 -6.789 -2.467 1 98.75 79 ALA A C 1
ATOM 594 O O . ALA A 1 79 ? 0.888 -6.141 -1.431 1 98.75 79 ALA A O 1
ATOM 595 N N . ASN A 1 80 ? 1.393 -6.59 -3.541 1 98.5 80 ASN A N 1
ATOM 596 C CA . ASN A 1 80 ? 2.205 -5.379 -3.605 1 98.5 80 ASN A CA 1
ATOM 597 C C . ASN A 1 80 ? 1.347 -4.145 -3.859 1 98.5 80 ASN A C 1
ATOM 599 O O . ASN A 1 80 ? 0.16 -4.258 -4.172 1 98.5 80 ASN A O 1
ATOM 603 N N . ILE A 1 81 ? 1.859 -2.982 -3.723 1 97.81 81 ILE A N 1
ATOM 604 C CA . ILE A 1 81 ? 1.113 -1.73 -3.662 1 97.81 81 ILE A CA 1
ATOM 605 C C . ILE A 1 81 ? 0.426 -1.475 -5.004 1 97.81 81 ILE A C 1
ATOM 607 O O . ILE A 1 81 ? -0.731 -1.05 -5.043 1 97.81 81 ILE A O 1
ATOM 611 N N . LYS A 1 82 ? 1.065 -1.725 -6.125 1 97.81 82 LYS A N 1
ATOM 612 C CA . LYS A 1 82 ? 0.472 -1.472 -7.434 1 97.81 82 LYS A CA 1
ATOM 613 C C . LYS A 1 82 ? -0.719 -2.393 -7.684 1 97.81 82 LYS A C 1
ATOM 615 O O . LYS A 1 82 ? -1.734 -1.966 -8.242 1 97.81 82 LYS A O 1
ATOM 620 N N . THR A 1 83 ? -0.48 -3.656 -7.27 1 98.56 83 THR A N 1
ATOM 621 C CA . THR A 1 83 ? -1.587 -4.598 -7.387 1 98.56 83 THR A CA 1
ATOM 622 C C . THR A 1 83 ? -2.77 -4.156 -6.531 1 98.56 83 THR A C 1
ATOM 624 O O . THR A 1 83 ? -3.914 -4.172 -6.988 1 98.56 83 THR A O 1
ATOM 627 N N . TRP A 1 84 ? -2.529 -3.76 -5.34 1 98.25 84 TRP A N 1
ATOM 628 C CA . TRP A 1 84 ? -3.596 -3.256 -4.48 1 98.25 84 TRP A CA 1
ATOM 629 C C . TRP A 1 84 ? -4.332 -2.098 -5.148 1 98.25 84 TRP A C 1
ATOM 631 O O . TRP A 1 84 ? -5.562 -2.092 -5.215 1 98.25 84 TRP A O 1
ATOM 641 N N . CYS A 1 85 ? -3.588 -1.121 -5.613 1 97 85 CYS A N 1
ATOM 642 C CA . CYS A 1 85 ? -4.168 0.065 -6.23 1 97 85 CYS A CA 1
ATOM 643 C C . CYS A 1 85 ? -5.066 -0.315 -7.402 1 97 85 CYS A C 1
ATOM 645 O O . CYS A 1 85 ? -6.074 0.346 -7.66 1 97 85 CYS A O 1
ATOM 647 N N . SER A 1 86 ? -4.746 -1.426 -8.039 1 97.12 86 SER A N 1
ATOM 648 C CA . SER A 1 86 ? -5.449 -1.814 -9.258 1 97.12 86 SER A CA 1
ATOM 649 C C . SER A 1 86 ? -6.66 -2.684 -8.945 1 97.12 86 SER A C 1
ATOM 651 O O . SER A 1 86 ? -7.57 -2.809 -9.766 1 97.12 86 SER A O 1
ATOM 653 N N . MET A 1 87 ? -6.637 -3.277 -7.711 1 97 87 MET A N 1
ATOM 654 C CA . MET A 1 87 ? -7.695 -4.258 -7.488 1 97 87 MET A CA 1
ATOM 655 C C . MET A 1 87 ? -8.641 -3.795 -6.391 1 97 87 MET A C 1
ATOM 657 O O . MET A 1 87 ? -9.695 -4.406 -6.168 1 97 87 MET A O 1
ATOM 661 N N . LYS A 1 88 ? -8.344 -2.752 -5.781 1 92.62 88 LYS A N 1
ATOM 662 C CA . LYS A 1 88 ? -9.07 -2.354 -4.578 1 92.62 88 LYS A CA 1
ATOM 663 C C . LYS A 1 88 ? -10.57 -2.234 -4.848 1 92.62 88 LYS A C 1
ATOM 665 O O . LYS A 1 88 ? -11.383 -2.711 -4.059 1 92.62 88 LYS A O 1
ATOM 670 N N . ASP A 1 89 ? -10.922 -1.641 -5.938 1 92.75 89 ASP A N 1
ATOM 671 C CA . ASP A 1 89 ? -12.32 -1.367 -6.25 1 92.75 89 ASP A CA 1
ATOM 672 C C . ASP A 1 89 ? -13.039 -2.637 -6.699 1 92.75 89 ASP A C 1
ATOM 674 O O . ASP A 1 89 ? -14.266 -2.65 -6.824 1 92.75 89 ASP A O 1
ATOM 678 N N . LYS A 1 90 ? -12.32 -3.742 -6.875 1 95.94 90 LYS A N 1
ATOM 679 C CA . LYS A 1 90 ? -12.891 -4.992 -7.371 1 95.94 90 LYS A CA 1
ATOM 680 C C . LYS A 1 90 ? -13.148 -5.969 -6.227 1 95.94 90 LYS A C 1
ATOM 682 O O . LYS A 1 90 ? -13.805 -6.992 -6.414 1 95.94 90 LYS A O 1
ATOM 687 N N . LEU A 1 91 ? -12.68 -5.719 -5.094 1 96.75 91 LEU A N 1
ATOM 688 C CA . LEU A 1 91 ? -12.688 -6.684 -4 1 96.75 91 LEU A CA 1
ATOM 689 C C . LEU A 1 91 ? -13.828 -6.391 -3.029 1 96.75 91 LEU A C 1
ATOM 691 O O . LEU A 1 91 ? -14.18 -7.242 -2.207 1 96.75 91 LEU A O 1
ATOM 695 N N . GLY A 1 92 ? -14.5 -5.207 -3.104 1 92.75 92 GLY A N 1
ATOM 696 C CA . GLY A 1 92 ? -15.391 -4.785 -2.033 1 92.75 92 GLY A CA 1
ATOM 697 C C . GLY A 1 92 ? -14.656 -4.316 -0.792 1 92.75 92 GLY A C 1
ATOM 698 O O . GLY A 1 92 ? -13.461 -4.023 -0.848 1 92.75 92 GLY A O 1
ATOM 699 N N . ASP A 1 93 ? -15.344 -4.238 0.303 1 92.12 93 ASP A N 1
ATOM 700 C CA . ASP A 1 93 ? -14.758 -3.695 1.525 1 92.12 93 ASP A CA 1
ATOM 701 C C . ASP A 1 93 ? -13.852 -4.715 2.201 1 92.12 93 ASP A C 1
ATOM 703 O O . ASP A 1 93 ? -14.281 -5.828 2.516 1 92.12 93 ASP A O 1
ATOM 707 N N . ILE A 1 94 ? -12.656 -4.488 2.293 1 96.12 94 ILE A N 1
ATOM 708 C CA . ILE A 1 94 ? -11.703 -5.281 3.057 1 96.12 94 ILE A CA 1
ATOM 709 C C . ILE A 1 94 ? -11.289 -4.52 4.316 1 96.12 94 ILE A C 1
ATOM 711 O O . ILE A 1 94 ? -10.992 -3.326 4.258 1 96.12 94 ILE A O 1
ATOM 715 N N . LYS A 1 95 ? -11.297 -5.262 5.473 1 96.06 95 LYS A N 1
ATOM 716 C CA . LYS A 1 95 ? -10.883 -4.617 6.715 1 96.06 95 LYS A CA 1
ATOM 717 C C . LYS A 1 95 ? -9.461 -4.09 6.613 1 96.06 95 LYS A C 1
ATOM 719 O O . LYS A 1 95 ? -8.586 -4.742 6.027 1 96.06 95 LYS A O 1
ATOM 724 N N . ASP A 1 96 ? -9.188 -3.018 7.258 1 93.69 96 ASP A N 1
ATOM 725 C CA . ASP A 1 96 ? -7.883 -2.375 7.207 1 93.69 96 ASP A CA 1
ATOM 726 C C . ASP A 1 96 ? -6.781 -3.34 7.648 1 93.69 96 ASP A C 1
ATOM 728 O O . ASP A 1 96 ? -5.742 -3.445 6.988 1 93.69 96 ASP A O 1
ATOM 732 N N . LYS A 1 97 ? -7.043 -3.977 8.711 1 95.31 97 LYS A N 1
ATOM 733 C CA . LYS A 1 97 ? -6.035 -4.863 9.281 1 95.31 97 LYS A CA 1
ATOM 734 C C . LYS A 1 97 ? -5.707 -6.012 8.328 1 95.31 97 LYS A C 1
ATOM 736 O O . LYS A 1 97 ? -4.688 -6.688 8.492 1 95.31 97 LYS A O 1
ATOM 741 N N . ASN A 1 98 ? -6.637 -6.258 7.363 1 97.88 98 ASN A N 1
ATOM 742 C CA . ASN A 1 98 ? -6.484 -7.379 6.445 1 97.88 98 ASN A CA 1
ATOM 743 C C . ASN A 1 98 ? -5.832 -6.945 5.137 1 97.88 98 ASN A C 1
ATOM 745 O O . ASN A 1 98 ? -5.57 -7.777 4.262 1 97.88 98 ASN A O 1
ATOM 749 N N . MET A 1 99 ? -5.625 -5.684 4.957 1 97.94 99 MET A N 1
ATOM 750 C CA . MET A 1 99 ? -4.898 -5.172 3.799 1 97.94 99 MET A CA 1
ATOM 751 C C . MET A 1 99 ? -3.395 -5.168 4.055 1 97.94 99 MET A C 1
ATOM 753 O O . MET A 1 99 ? -2.873 -4.25 4.691 1 97.94 99 MET A O 1
ATOM 757 N N . LYS A 1 100 ? -2.734 -6.152 3.551 1 98.19 100 LYS A N 1
ATOM 758 C CA . LYS A 1 100 ? -1.303 -6.328 3.781 1 98.19 100 LYS A CA 1
ATOM 759 C C . LYS A 1 100 ? -0.505 -6.066 2.506 1 98.19 100 LYS A C 1
ATOM 761 O O . LYS A 1 100 ? -0.879 -6.531 1.428 1 98.19 100 LYS A O 1
ATOM 766 N N . VAL A 1 101 ? 0.546 -5.328 2.643 1 98.31 101 VAL A N 1
ATOM 767 C CA . VAL A 1 101 ? 1.351 -4.977 1.477 1 98.31 101 VAL A CA 1
ATOM 768 C C . VAL A 1 101 ? 2.738 -5.602 1.596 1 98.31 101 VAL A C 1
ATOM 770 O O . VAL A 1 101 ? 3.346 -5.582 2.67 1 98.31 101 VAL A O 1
ATOM 773 N N . PHE A 1 102 ? 3.176 -6.23 0.569 1 97.94 102 PHE A N 1
ATOM 774 C CA . PHE A 1 102 ? 4.551 -6.715 0.532 1 97.94 102 PHE A CA 1
ATOM 775 C C . PHE A 1 102 ? 5.34 -6.016 -0.57 1 97.94 102 PHE A C 1
ATOM 777 O O . PHE A 1 102 ? 4.758 -5.383 -1.452 1 97.94 102 PHE A O 1
ATOM 784 N N . GLU A 1 103 ? 6.645 -6.098 -0.497 1 96.94 103 GLU A N 1
ATOM 785 C CA . GLU A 1 103 ? 7.562 -5.652 -1.541 1 96.94 103 GLU A CA 1
ATOM 786 C C . GLU A 1 103 ? 8.102 -6.836 -2.338 1 96.94 103 GLU A C 1
ATOM 788 O O . GLU A 1 103 ? 8.398 -7.891 -1.772 1 96.94 103 GLU A O 1
ATOM 793 N N . ASN A 1 104 ? 8.234 -6.637 -3.617 1 97.44 104 ASN A N 1
ATOM 794 C CA . ASN A 1 104 ? 8.789 -7.707 -4.438 1 97.44 104 ASN A CA 1
ATOM 795 C C . ASN A 1 104 ? 10.211 -8.055 -4.008 1 97.44 104 ASN A C 1
ATOM 797 O O . ASN A 1 104 ? 10.945 -7.203 -3.516 1 97.44 104 ASN A O 1
ATOM 801 N N . ASP A 1 105 ? 10.516 -9.336 -4.121 1 96 105 ASP A N 1
ATOM 802 C CA . ASP A 1 105 ? 11.859 -9.883 -3.961 1 96 105 ASP A CA 1
ATOM 803 C C . ASP A 1 105 ? 12.305 -9.812 -2.502 1 96 105 ASP A C 1
ATOM 805 O O . ASP A 1 105 ? 13.508 -9.844 -2.213 1 96 105 ASP A O 1
ATOM 809 N N . LYS A 1 106 ? 11.383 -9.531 -1.597 1 96.88 106 LYS A N 1
ATOM 810 C CA . LYS A 1 106 ? 11.641 -9.664 -0.165 1 96.88 106 LYS A CA 1
ATOM 811 C C . LYS A 1 106 ? 10.961 -10.906 0.407 1 96.88 106 LYS A C 1
ATOM 813 O O . LYS A 1 106 ? 9.945 -11.359 -0.117 1 96.88 106 LYS A O 1
ATOM 818 N N . THR A 1 107 ? 11.547 -11.422 1.479 1 96.94 107 THR A N 1
ATOM 819 C CA . THR A 1 107 ? 11.008 -12.617 2.111 1 96.94 107 THR A CA 1
ATOM 820 C C . THR A 1 107 ? 10.102 -12.25 3.281 1 96.94 107 THR A C 1
ATOM 822 O O . THR A 1 107 ? 10.406 -11.328 4.039 1 96.94 107 THR A O 1
ATOM 825 N N . TYR A 1 108 ? 9.039 -12.953 3.443 1 96.75 108 TYR A N 1
ATOM 826 C CA . TYR A 1 108 ? 8.078 -12.75 4.527 1 96.75 108 TYR A CA 1
ATOM 827 C C . TYR A 1 108 ? 7.805 -14.055 5.262 1 96.75 108 TYR A C 1
ATOM 829 O O . TYR A 1 108 ? 7.59 -15.094 4.637 1 96.75 108 TYR A O 1
ATOM 837 N N . SER A 1 109 ? 7.848 -13.977 6.539 1 96.31 109 SER A N 1
ATOM 838 C CA . SER A 1 109 ? 7.5 -15.141 7.348 1 96.31 109 SER A CA 1
ATOM 839 C C . SER A 1 109 ? 6.031 -15.109 7.758 1 96.31 109 SER A C 1
ATOM 841 O O . SER A 1 109 ? 5.566 -14.133 8.344 1 96.31 109 SER A O 1
ATOM 843 N N . LEU A 1 110 ? 5.336 -16.078 7.5 1 96.62 110 LEU A N 1
ATOM 844 C CA . LEU A 1 110 ? 3.951 -16.25 7.922 1 96.62 110 LEU A CA 1
ATOM 845 C C . LEU A 1 110 ? 3.756 -17.594 8.602 1 96.62 110 LEU A C 1
ATOM 847 O O . LEU A 1 110 ? 3.578 -18.609 7.926 1 96.62 110 LEU A O 1
ATOM 851 N N . GLY A 1 111 ? 3.725 -17.562 9.859 1 96.12 111 GLY A N 1
ATOM 852 C CA . GLY A 1 111 ? 3.713 -18.812 10.594 1 96.12 111 GLY A CA 1
ATOM 853 C C . GLY A 1 111 ? 4.934 -19.672 10.328 1 96.12 111 GLY A C 1
ATOM 854 O O . GLY A 1 111 ? 6.066 -19.25 10.578 1 96.12 111 GLY A O 1
ATOM 855 N N . ASP A 1 112 ? 4.617 -20.812 9.695 1 96.56 112 ASP A N 1
ATOM 856 C CA . ASP A 1 112 ? 5.664 -21.812 9.477 1 96.56 112 ASP A CA 1
ATOM 857 C C . ASP A 1 112 ? 6.211 -21.734 8.055 1 96.56 112 ASP A C 1
ATOM 859 O O . ASP A 1 112 ? 7.113 -22.484 7.691 1 96.56 112 ASP A O 1
ATOM 863 N N . ILE A 1 113 ? 5.688 -20.828 7.262 1 97.12 113 ILE A N 1
ATOM 864 C CA . ILE A 1 113 ? 6.059 -20.75 5.855 1 97.12 113 ILE A CA 1
ATOM 865 C C . ILE A 1 113 ? 6.766 -19.438 5.574 1 97.12 113 ILE A C 1
ATOM 867 O O . ILE A 1 113 ? 6.367 -18.391 6.098 1 97.12 113 ILE A O 1
ATOM 871 N N . ILE A 1 114 ? 7.781 -19.516 4.816 1 97.69 114 ILE A N 1
ATOM 872 C CA . ILE A 1 114 ? 8.43 -18.312 4.285 1 97.69 114 ILE A CA 1
ATOM 873 C C . ILE A 1 114 ? 7.984 -18.094 2.844 1 97.69 114 ILE A C 1
ATOM 875 O O . ILE A 1 114 ? 8.039 -19 2.018 1 97.69 114 ILE A O 1
ATOM 879 N N . VAL A 1 115 ? 7.535 -16.906 2.547 1 98.38 115 VAL A N 1
ATOM 880 C CA . VAL A 1 115 ? 7.016 -16.562 1.228 1 98.38 115 VAL A CA 1
ATOM 881 C C . VAL A 1 115 ? 7.898 -15.492 0.584 1 98.38 115 VAL A C 1
ATOM 883 O O . VAL A 1 115 ? 8.25 -14.508 1.228 1 98.38 115 VAL A O 1
ATOM 886 N N . ARG A 1 116 ? 8.211 -15.648 -0.644 1 98.44 116 ARG A N 1
ATOM 887 C CA . ARG A 1 116 ? 8.977 -14.656 -1.39 1 98.44 116 ARG A CA 1
ATOM 888 C C . ARG A 1 116 ? 8.336 -14.367 -2.742 1 98.44 116 ARG A C 1
ATOM 890 O O . ARG A 1 116 ? 8.414 -15.195 -3.658 1 98.44 116 ARG A O 1
ATOM 897 N N . PRO A 1 117 ? 7.727 -13.234 -2.865 1 98.81 117 PRO A N 1
ATOM 898 C CA . PRO A 1 117 ? 7.262 -12.828 -4.195 1 98.81 117 PRO A CA 1
ATOM 899 C C . PRO A 1 117 ? 8.406 -12.398 -5.113 1 98.81 117 PRO A C 1
ATOM 901 O O . PRO A 1 117 ? 9.375 -11.789 -4.66 1 98.81 117 PRO A O 1
ATOM 904 N N . PHE A 1 118 ? 8.328 -12.75 -6.402 1 98.69 118 PHE A N 1
ATOM 905 C CA . PHE A 1 118 ? 9.305 -12.297 -7.387 1 98.69 118 PHE A CA 1
ATOM 906 C C . PHE A 1 118 ? 8.609 -11.797 -8.648 1 98.69 118 PHE A C 1
ATOM 908 O O . PHE A 1 118 ? 7.547 -12.297 -9.016 1 98.69 118 PHE A O 1
ATOM 915 N N . SER A 1 119 ? 9.172 -10.875 -9.352 1 98.31 119 SER A N 1
ATOM 916 C CA . SER A 1 119 ? 8.555 -10.211 -10.492 1 98.31 119 SER A CA 1
ATOM 917 C C . SER A 1 119 ? 8.492 -11.133 -11.703 1 98.31 119 SER A C 1
ATOM 919 O O . SER A 1 119 ? 9.43 -11.891 -11.961 1 98.31 119 SER A O 1
ATOM 921 N N . ILE A 1 120 ? 7.426 -11.047 -12.391 1 98.12 120 ILE A N 1
ATOM 922 C CA . ILE A 1 120 ? 7.262 -11.766 -13.648 1 98.12 120 ILE A CA 1
ATOM 923 C C . ILE A 1 120 ? 6.773 -10.805 -14.727 1 98.12 120 ILE A C 1
ATOM 925 O O . ILE A 1 120 ? 6.445 -9.648 -14.445 1 98.12 120 ILE A O 1
ATOM 929 N N . GLU A 1 121 ? 6.797 -11.336 -15.984 1 97.12 121 GLU A N 1
ATOM 930 C CA . GLU A 1 121 ? 6.34 -10.523 -17.109 1 97.12 121 GLU A CA 1
ATOM 931 C C . GLU A 1 121 ? 4.949 -10.953 -17.578 1 97.12 121 GLU A C 1
ATOM 933 O O . GLU A 1 121 ? 4.773 -12.055 -18.094 1 97.12 121 GLU A O 1
ATOM 938 N N . HIS A 1 122 ? 4.023 -10.109 -17.406 1 97.81 122 HIS A N 1
ATOM 939 C CA . HIS A 1 122 ? 2.629 -10.297 -17.781 1 97.81 122 HIS A CA 1
ATOM 940 C C . HIS A 1 122 ? 1.9 -8.961 -17.891 1 97.81 122 HIS A C 1
ATOM 942 O O . HIS A 1 122 ? 2.352 -7.957 -17.344 1 9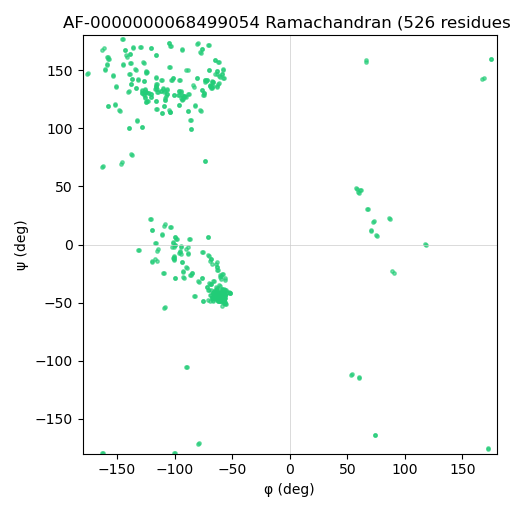7.81 122 HIS A O 1
ATOM 948 N N . ASP A 1 123 ? 0.919 -8.867 -18.719 1 96.94 123 ASP A N 1
ATOM 949 C CA . ASP A 1 12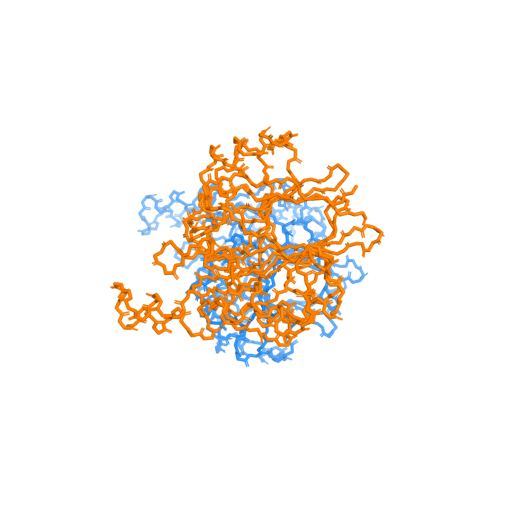3 ? 0.192 -7.617 -18.938 1 96.94 123 ASP A CA 1
ATOM 950 C C . ASP A 1 123 ? -0.716 -7.297 -17.75 1 96.94 123 ASP A C 1
ATOM 952 O O . ASP A 1 123 ? -1.942 -7.312 -17.875 1 96.94 123 ASP A O 1
ATOM 956 N N . ALA A 1 124 ? -0.205 -6.906 -16.594 1 97.62 124 ALA A N 1
ATOM 957 C CA . ALA A 1 124 ? -0.813 -6.477 -15.336 1 97.62 124 ALA A CA 1
ATOM 958 C C . ALA A 1 124 ? 0.023 -5.391 -14.664 1 97.62 124 ALA A C 1
ATOM 960 O O . ALA A 1 124 ? 1.078 -5.008 -15.172 1 97.62 124 ALA A O 1
ATOM 961 N N . SER A 1 125 ? -0.401 -4.848 -13.57 1 97.12 125 SER A N 1
ATOM 962 C CA . SER A 1 125 ? 0.216 -3.682 -12.945 1 97.12 125 SER A CA 1
ATOM 963 C C . SER A 1 125 ? 1.612 -4.008 -12.422 1 97.12 125 SER A C 1
ATOM 965 O O . SER A 1 125 ? 2.568 -3.277 -12.703 1 97.12 125 SER A O 1
ATOM 967 N N . ASP A 1 126 ? 1.752 -5.062 -11.734 1 97.88 126 ASP A N 1
ATOM 968 C CA . ASP A 1 126 ? 3.016 -5.504 -11.156 1 97.88 126 ASP A CA 1
ATOM 969 C C . ASP A 1 126 ? 2.951 -6.977 -10.758 1 97.88 126 ASP A C 1
ATOM 971 O O . ASP A 1 126 ? 3.049 -7.316 -9.578 1 97.88 126 ASP A O 1
ATOM 975 N N . PRO A 1 127 ? 2.844 -7.82 -11.766 1 98.62 127 PRO A N 1
ATOM 976 C CA . PRO A 1 127 ? 2.594 -9.234 -11.492 1 98.62 127 PRO A CA 1
ATOM 977 C C . PRO A 1 127 ? 3.795 -9.938 -10.859 1 98.62 127 PRO A C 1
ATOM 979 O O . PRO A 1 127 ? 4.941 -9.602 -11.164 1 98.62 127 PRO A O 1
ATOM 982 N N . VAL A 1 128 ? 3.475 -10.953 -10.047 1 98.81 128 VAL A N 1
ATOM 983 C CA . VAL A 1 128 ? 4.543 -11.672 -9.359 1 98.81 128 VAL A CA 1
ATOM 984 C C . VAL A 1 128 ? 4.262 -13.172 -9.383 1 98.81 128 VAL A C 1
ATOM 986 O O . VAL A 1 128 ? 3.121 -13.594 -9.586 1 98.81 128 VAL A O 1
ATOM 989 N N . GLY A 1 129 ? 5.305 -13.992 -9.25 1 98.88 129 GLY A N 1
ATOM 990 C CA . GLY A 1 129 ? 5.266 -15.375 -8.789 1 98.88 129 GLY A CA 1
ATOM 991 C C . GLY A 1 129 ? 5.676 -15.531 -7.336 1 98.88 129 GLY A C 1
ATOM 992 O O . GLY A 1 129 ? 6.004 -14.547 -6.672 1 98.88 129 GLY A O 1
ATOM 993 N N . TYR A 1 130 ? 5.668 -16.797 -6.859 1 98.88 130 TYR A N 1
ATOM 994 C CA . TYR A 1 130 ? 5.961 -16.984 -5.441 1 98.88 130 TYR A CA 1
ATOM 995 C C . TYR A 1 130 ? 6.883 -18.172 -5.223 1 98.88 130 TYR A C 1
ATOM 997 O O . TYR A 1 130 ? 6.734 -19.203 -5.879 1 98.88 130 TYR A O 1
ATOM 1005 N N . ASN A 1 131 ? 7.828 -17.969 -4.34 1 98.62 131 ASN A N 1
ATOM 1006 C CA . ASN A 1 131 ? 8.555 -19.062 -3.709 1 98.62 131 ASN A CA 1
ATOM 1007 C C . ASN A 1 131 ? 8.039 -19.344 -2.301 1 98.62 131 ASN A C 1
ATOM 1009 O O . ASN A 1 131 ? 7.688 -18.406 -1.57 1 98.62 131 ASN A O 1
ATOM 1013 N N . PHE A 1 132 ? 7.996 -20.531 -1.921 1 98.25 132 PHE A N 1
ATOM 1014 C CA . PHE A 1 132 ? 7.672 -20.953 -0.561 1 98.25 132 PHE A CA 1
ATOM 1015 C C . PHE A 1 132 ? 8.773 -21.828 0.014 1 98.25 132 PHE A C 1
ATOM 1017 O O . PHE A 1 132 ? 9.234 -22.766 -0.644 1 98.25 132 PHE A O 1
ATOM 1024 N N . TYR A 1 133 ? 9.148 -21.484 1.188 1 96.19 133 TYR A N 1
ATOM 1025 C CA . TYR A 1 133 ? 10.195 -22.234 1.87 1 96.19 133 TYR A CA 1
ATOM 1026 C C . TYR A 1 133 ? 9.727 -22.719 3.234 1 96.19 133 TYR A C 1
ATOM 1028 O O . TYR A 1 133 ? 8.898 -22.062 3.879 1 96.19 133 TYR A O 1
ATOM 1036 N N . THR A 1 134 ? 10.219 -23.812 3.605 1 93.44 134 THR A N 1
ATOM 1037 C CA . THR A 1 134 ? 10.055 -24.281 4.973 1 93.44 134 THR A CA 1
ATOM 1038 C C . THR A 1 134 ? 11.344 -24.125 5.766 1 93.44 134 THR A C 1
ATOM 1040 O O . THR A 1 134 ? 12.375 -23.719 5.211 1 93.44 134 THR A O 1
ATOM 1043 N N . GLU A 1 135 ? 11.242 -24.391 6.992 1 87.12 135 GLU A N 1
ATOM 1044 C CA . GLU A 1 135 ? 12.422 -24.312 7.855 1 87.12 135 GLU A CA 1
ATOM 1045 C C . GLU A 1 135 ? 13.508 -25.281 7.387 1 87.12 135 GLU A C 1
ATOM 1047 O O . GLU A 1 135 ? 14.695 -25.047 7.617 1 87.12 135 GLU A O 1
ATOM 1052 N N . SER A 1 136 ? 13.188 -26.344 6.773 1 84.56 136 SER A N 1
ATOM 1053 C CA . SER A 1 136 ? 14.133 -27.359 6.297 1 84.56 136 SER A CA 1
ATOM 1054 C C . SER A 1 136 ? 14.648 -27.016 4.902 1 84.56 136 SER A C 1
ATOM 1056 O O . SER A 1 136 ? 15.195 -27.875 4.207 1 84.56 136 SER A O 1
ATOM 1058 N N . ASP A 1 137 ? 14.273 -25.891 4.418 1 83.62 137 ASP A N 1
ATOM 1059 C CA . ASP A 1 137 ? 14.75 -25.312 3.16 1 83.62 137 ASP A CA 1
ATOM 1060 C C . ASP A 1 137 ? 14.156 -26.062 1.965 1 83.62 137 ASP A C 1
ATOM 1062 O O . ASP A 1 137 ? 14.805 -26.203 0.928 1 83.62 137 ASP A O 1
ATOM 1066 N N . GLU A 1 138 ? 13.094 -26.734 2.242 1 91.94 138 GLU A N 1
ATOM 1067 C CA . GLU A 1 138 ? 12.328 -27.219 1.095 1 91.94 138 GLU A CA 1
ATOM 1068 C C . GLU A 1 138 ? 11.664 -26.047 0.363 1 91.94 138 GLU A C 1
ATOM 1070 O O . GLU A 1 138 ? 11.125 -25.141 0.995 1 91.94 138 GLU A O 1
ATOM 1075 N N . LYS A 1 139 ? 11.766 -26.125 -0.991 1 96.62 139 LYS A N 1
ATOM 1076 C CA . LYS A 1 139 ? 11.305 -24.984 -1.778 1 96.62 139 LYS A CA 1
ATOM 1077 C C . LYS A 1 139 ? 10.281 -25.422 -2.824 1 96.62 139 LYS A C 1
ATOM 1079 O O . LYS A 1 139 ? 10.453 -26.453 -3.482 1 96.62 139 LYS A O 1
ATOM 1084 N N . MET A 1 140 ? 9.219 -24.75 -2.953 1 97.88 140 MET A N 1
ATOM 1085 C CA . MET A 1 140 ? 8.305 -24.859 -4.09 1 97.88 140 MET A CA 1
ATOM 1086 C C . MET A 1 140 ? 8.039 -23.484 -4.699 1 97.88 140 MET A C 1
ATOM 1088 O O . MET A 1 140 ? 8.219 -22.453 -4.039 1 97.88 140 MET A O 1
ATOM 1092 N N . SER A 1 141 ? 7.645 -23.5 -5.934 1 98.75 141 SER A N 1
ATOM 1093 C CA . SER A 1 141 ? 7.43 -22.234 -6.629 1 98.75 141 SER A CA 1
ATOM 1094 C C . SER A 1 141 ? 6.18 -22.297 -7.504 1 98.75 141 SER A C 1
ATOM 1096 O O . SER A 1 141 ? 5.824 -23.359 -8.023 1 98.75 141 SER A O 1
ATOM 1098 N N . ILE A 1 142 ? 5.535 -21.188 -7.613 1 98.88 142 ILE A N 1
ATOM 1099 C CA . ILE A 1 142 ? 4.391 -21.016 -8.508 1 98.88 142 ILE A CA 1
ATOM 1100 C C . ILE A 1 142 ? 4.652 -19.859 -9.461 1 98.88 142 ILE A C 1
ATOM 1102 O O . ILE A 1 142 ? 4.957 -18.75 -9.023 1 98.88 142 ILE A O 1
ATOM 1106 N N . ALA A 1 143 ? 4.59 -20.062 -10.703 1 98.56 143 ALA A N 1
ATOM 1107 C CA . ALA A 1 143 ? 4.723 -19.031 -11.719 1 98.56 143 ALA A CA 1
ATOM 1108 C C . ALA A 1 143 ? 3.727 -19.25 -12.859 1 98.56 143 ALA A C 1
ATOM 1110 O O . ALA A 1 143 ? 3.943 -20.109 -13.727 1 98.56 143 ALA A O 1
ATOM 1111 N N . THR A 1 144 ? 2.711 -18.547 -12.805 1 97.62 144 THR A N 1
ATOM 1112 C CA . THR A 1 144 ? 1.726 -18.562 -13.883 1 97.62 144 THR A CA 1
ATOM 1113 C C . THR A 1 144 ? 1.568 -17.156 -14.477 1 97.62 144 THR A C 1
ATOM 1115 O O . THR A 1 144 ? 2.121 -16.188 -13.945 1 97.62 144 THR A O 1
ATOM 1118 N N . ASP A 1 145 ? 0.864 -17.031 -15.625 1 97.81 145 ASP A N 1
ATOM 1119 C CA . ASP A 1 145 ? 0.684 -15.742 -16.297 1 97.81 145 ASP A CA 1
ATOM 1120 C C . ASP A 1 145 ? 2.029 -15.117 -16.656 1 97.81 145 ASP A C 1
ATOM 1122 O O . ASP A 1 145 ? 2.299 -13.969 -16.297 1 97.81 145 ASP A O 1
ATOM 1126 N N . ILE A 1 146 ? 2.822 -15.883 -17.203 1 97.5 146 ILE A N 1
ATOM 1127 C CA . ILE A 1 146 ? 4.133 -15.414 -17.641 1 97.5 146 ILE A CA 1
ATOM 1128 C C . ILE A 1 146 ? 4.211 -15.414 -19.156 1 97.5 146 ILE A C 1
ATOM 1130 O O . ILE A 1 146 ? 3.873 -16.406 -19.797 1 97.5 146 ILE A O 1
ATOM 1134 N N . GLY A 1 147 ? 4.684 -14.336 -19.75 1 95.25 147 GLY A N 1
ATOM 1135 C CA . GLY A 1 147 ? 4.793 -14.219 -21.188 1 95.25 147 GLY A CA 1
ATOM 1136 C C . GLY A 1 147 ? 6.086 -14.781 -21.75 1 95.25 147 GLY A C 1
ATOM 1137 O O . GLY A 1 147 ? 6.141 -15.211 -22.906 1 95.25 147 GLY A O 1
ATOM 1138 N N . CYS A 1 148 ? 7.055 -14.789 -20.938 1 96.62 148 CYS A N 1
ATOM 1139 C CA . CYS A 1 148 ? 8.359 -15.305 -21.328 1 96.62 148 CYS A CA 1
ATOM 1140 C C . CYS A 1 148 ? 9.188 -15.703 -20.109 1 96.62 148 CYS A C 1
ATOM 1142 O O . CYS A 1 148 ? 8.969 -15.195 -19.016 1 96.62 148 CYS A O 1
ATOM 1144 N N . ILE A 1 149 ? 10.086 -16.594 -20.344 1 98.12 149 ILE A N 1
ATOM 1145 C CA . ILE A 1 149 ? 10.992 -17.031 -19.281 1 98.12 149 ILE A CA 1
ATOM 1146 C C . ILE A 1 149 ? 12.188 -16.094 -19.219 1 98.12 149 ILE A C 1
ATOM 1148 O O . ILE A 1 149 ? 13.078 -16.141 -20.062 1 98.12 149 ILE A O 1
ATOM 1152 N N . THR A 1 150 ? 12.227 -15.305 -18.234 1 97.81 150 THR A N 1
ATOM 1153 C CA . THR A 1 150 ? 13.336 -14.383 -18.031 1 97.81 150 THR A CA 1
ATOM 1154 C C . THR A 1 150 ? 14.398 -15.008 -17.109 1 97.81 150 THR A C 1
ATOM 1156 O O . THR A 1 150 ? 14.148 -16.031 -16.484 1 97.81 150 THR A O 1
ATOM 1159 N N . GLN A 1 151 ? 15.523 -14.367 -17.078 1 98.12 151 GLN A N 1
ATOM 1160 C CA . GLN A 1 151 ? 16.562 -14.805 -16.156 1 98.12 151 GLN A CA 1
ATOM 1161 C C . GLN A 1 151 ? 16.094 -14.727 -14.711 1 98.12 151 GLN A C 1
ATOM 1163 O O . GLN A 1 151 ? 16.438 -15.57 -13.883 1 98.12 151 GLN A O 1
ATOM 1168 N N . ASN A 1 152 ? 15.32 -13.75 -14.406 1 98.06 152 ASN A N 1
ATOM 1169 C CA . ASN A 1 152 ? 14.781 -13.586 -13.062 1 98.06 152 ASN A CA 1
ATOM 1170 C C . ASN A 1 152 ? 13.883 -14.766 -12.68 1 98.06 152 ASN A C 1
ATOM 1172 O O . ASN A 1 152 ? 13.969 -15.273 -11.562 1 98.06 152 ASN A O 1
ATOM 1176 N N . ILE A 1 153 ? 13.094 -15.188 -13.578 1 98.25 153 ILE A N 1
ATOM 1177 C CA . ILE A 1 153 ? 12.203 -16.312 -13.328 1 98.25 153 ILE A CA 1
ATOM 1178 C C . ILE A 1 153 ? 13.023 -17.578 -13.102 1 98.25 153 ILE A C 1
ATOM 1180 O O . ILE A 1 153 ? 12.773 -18.328 -12.164 1 98.25 153 ILE A O 1
ATOM 1184 N N . LYS A 1 154 ? 14.031 -17.781 -13.961 1 98.44 154 LYS A N 1
ATOM 1185 C CA . LYS A 1 154 ? 14.891 -18.953 -13.836 1 98.44 154 LYS A CA 1
ATOM 1186 C C . LYS A 1 154 ? 15.523 -19.031 -12.453 1 98.44 154 LYS A C 1
ATOM 1188 O O . LYS A 1 154 ? 15.406 -20.047 -11.766 1 98.44 154 LYS A O 1
ATOM 1193 N N . LYS A 1 155 ? 16.094 -17.906 -12.102 1 97.88 155 LYS A N 1
ATOM 1194 C CA . LYS A 1 155 ? 16.781 -17.828 -10.82 1 97.88 155 LYS A CA 1
ATOM 1195 C C . LYS A 1 155 ? 15.867 -18.219 -9.664 1 97.88 155 LYS A C 1
ATOM 1197 O O . LYS A 1 155 ? 16.281 -18.891 -8.727 1 97.88 155 LYS A O 1
ATOM 1202 N N . HIS A 1 156 ? 14.656 -17.828 -9.719 1 98.38 156 HIS A N 1
ATOM 1203 C CA . HIS A 1 156 ? 13.742 -18 -8.602 1 98.38 156 HIS A CA 1
ATOM 1204 C C . HIS A 1 156 ? 13.102 -19.391 -8.625 1 98.38 156 HIS A C 1
ATOM 1206 O O . HIS A 1 156 ? 12.68 -19.906 -7.586 1 98.38 156 HIS A O 1
ATOM 1212 N N . LEU A 1 157 ? 13.031 -20.016 -9.797 1 98.69 157 LEU A N 1
ATOM 1213 C CA . LEU A 1 157 ? 12.367 -21.312 -9.867 1 98.69 157 LEU A CA 1
ATOM 1214 C C . LEU A 1 157 ? 13.367 -22.453 -9.695 1 98.69 157 LEU A C 1
ATOM 1216 O O . LEU A 1 157 ? 12.992 -23.562 -9.305 1 98.69 157 LEU A O 1
ATOM 1220 N N . TYR A 1 158 ? 14.641 -22.156 -9.992 1 98.19 158 TYR A N 1
ATOM 1221 C CA . TYR A 1 158 ? 15.656 -23.188 -9.836 1 98.19 158 TYR A CA 1
ATOM 1222 C C . TYR A 1 158 ? 15.68 -23.719 -8.398 1 98.19 158 TYR A C 1
ATOM 1224 O O . TYR A 1 158 ? 15.375 -22.969 -7.461 1 98.19 158 TYR A O 1
ATOM 1232 N N . LYS A 1 159 ? 15.922 -25 -8.25 1 96.94 159 LYS A N 1
ATOM 1233 C CA . LYS A 1 159 ? 16.109 -25.688 -6.984 1 96.94 159 LYS A CA 1
ATOM 1234 C C . LYS A 1 159 ? 14.789 -25.875 -6.25 1 96.94 159 LYS A C 1
ATOM 1236 O O . LYS A 1 159 ? 14.773 -26.266 -5.078 1 96.94 159 LYS A O 1
ATOM 1241 N N . SER A 1 160 ? 13.672 -25.562 -6.883 1 98 160 SER A N 1
ATOM 1242 C CA . SER A 1 160 ? 12.367 -25.922 -6.332 1 98 160 SER A CA 1
ATOM 1243 C C . SER A 1 160 ? 12.062 -27.391 -6.531 1 98 160 SER A C 1
ATOM 1245 O O . SER A 1 160 ? 12.234 -27.938 -7.629 1 98 160 SER A O 1
ATOM 1247 N N . LYS A 1 161 ? 11.625 -27.984 -5.5 1 97.44 161 LYS A N 1
ATOM 1248 C CA . LYS A 1 161 ? 11.281 -29.406 -5.59 1 97.44 161 LYS A CA 1
ATOM 1249 C C . LYS A 1 161 ? 10.008 -29.609 -6.398 1 97.44 161 LYS A C 1
ATOM 1251 O O . LYS A 1 161 ? 9.883 -30.578 -7.145 1 97.44 161 LYS A O 1
ATOM 1256 N N . LEU A 1 162 ? 9.102 -28.734 -6.258 1 98.31 162 LEU A N 1
ATOM 1257 C CA . LEU A 1 162 ? 7.844 -28.719 -7 1 98.31 162 LEU A CA 1
ATOM 1258 C C . LEU A 1 162 ? 7.613 -27.344 -7.637 1 98.31 162 LEU A C 1
ATOM 1260 O O . LEU A 1 162 ? 7.777 -26.312 -6.977 1 98.31 162 LEU A O 1
ATOM 1264 N N . VAL A 1 163 ? 7.305 -27.359 -8.898 1 98.81 163 VAL A N 1
ATOM 1265 C CA . VAL A 1 163 ? 7.039 -26.109 -9.609 1 98.81 163 VAL A CA 1
ATOM 1266 C C . VAL A 1 163 ? 5.664 -26.172 -10.273 1 98.81 163 VAL A C 1
ATOM 1268 O O . VAL A 1 163 ? 5.363 -27.125 -11 1 98.81 163 VAL A O 1
ATOM 1271 N N . VAL A 1 164 ? 4.812 -25.25 -9.945 1 98.88 164 VAL A N 1
ATOM 1272 C CA . VAL A 1 164 ? 3.594 -25 -10.711 1 98.88 164 VAL A CA 1
ATOM 1273 C C . VAL A 1 164 ? 3.885 -24 -11.836 1 98.88 164 VAL A C 1
ATOM 1275 O O . VAL A 1 164 ? 4.199 -22.828 -11.57 1 98.88 164 VAL A O 1
ATOM 1278 N N . LEU A 1 165 ? 3.783 -24.422 -13.07 1 98.81 165 LEU A N 1
ATOM 1279 C CA . LEU A 1 165 ? 4.262 -23.641 -14.203 1 98.81 165 LEU A CA 1
ATOM 1280 C C . LEU A 1 165 ? 3.16 -23.469 -15.242 1 98.81 165 LEU A C 1
ATOM 1282 O O . LEU A 1 165 ? 2.465 -24.438 -15.578 1 98.81 165 LEU A O 1
ATOM 1286 N N . GLU A 1 166 ? 3.088 -22.328 -15.805 1 98.31 166 GLU A N 1
ATOM 1287 C CA . GLU A 1 166 ? 2.105 -22.062 -16.844 1 98.31 166 GLU A CA 1
ATOM 1288 C C . GLU A 1 166 ? 2.414 -22.859 -18.109 1 98.31 166 GLU A C 1
ATOM 1290 O O . GLU A 1 166 ? 3.57 -22.953 -18.531 1 98.31 166 GLU A O 1
ATOM 1295 N N . SER A 1 167 ? 1.46 -23.438 -18.656 1 98.31 167 SER A N 1
ATOM 1296 C CA . SER A 1 167 ? 1.396 -24.016 -19.984 1 98.31 167 SER A CA 1
ATOM 1297 C C . SER A 1 167 ? 0.078 -23.672 -20.672 1 98.31 167 SER A C 1
ATOM 1299 O O . SER A 1 167 ? -0.812 -24.516 -20.781 1 98.31 167 SER A O 1
ATOM 1301 N N . ASN A 1 168 ? -0.039 -22.5 -21.156 1 98.38 168 ASN A N 1
ATOM 1302 C CA . ASN A 1 168 ? -1.329 -21.859 -21.391 1 98.38 168 ASN A CA 1
ATOM 1303 C C . ASN A 1 168 ? -1.937 -22.281 -22.719 1 98.38 168 ASN A C 1
ATOM 1305 O O . ASN A 1 168 ? -3.137 -22.547 -22.812 1 98.38 168 ASN A O 1
ATOM 1309 N N . TYR A 1 169 ? -1.105 -22.328 -23.828 1 98.38 169 TYR A N 1
ATOM 1310 C CA . TYR A 1 169 ? -1.741 -22.547 -25.125 1 98.38 169 TYR A CA 1
ATOM 1311 C C . TYR A 1 169 ? -0.854 -23.391 -26.031 1 98.38 169 TYR A C 1
ATOM 1313 O O . TYR A 1 169 ? 0.363 -23.453 -25.844 1 98.38 169 TYR A O 1
ATOM 1321 N N . ASP A 1 170 ? -1.484 -24.031 -26.938 1 98.38 170 ASP A N 1
ATOM 1322 C CA . ASP A 1 170 ? -0.814 -24.641 -28.094 1 98.38 170 ASP A CA 1
ATOM 1323 C C . ASP A 1 170 ? -0.759 -23.672 -29.266 1 98.38 170 ASP A C 1
ATOM 1325 O O . ASP A 1 170 ? -1.792 -23.172 -29.703 1 98.38 170 ASP A O 1
ATOM 1329 N N . PRO A 1 171 ? 0.363 -23.453 -29.812 1 97.62 171 PRO A N 1
ATOM 1330 C CA . PRO A 1 171 ? 0.494 -22.438 -30.875 1 97.62 171 PRO A CA 1
ATOM 1331 C C . PRO A 1 171 ? -0.414 -22.719 -32.062 1 97.62 171 PRO A C 1
ATOM 1333 O O . PRO A 1 171 ? -1.012 -21.781 -32.625 1 97.62 171 PRO A O 1
ATOM 1336 N N . ASN A 1 172 ? -0.512 -23.938 -32.469 1 97.25 172 ASN A N 1
ATOM 1337 C CA . ASN A 1 172 ? -1.355 -24.266 -33.625 1 97.25 172 ASN A CA 1
ATOM 1338 C C . ASN A 1 172 ? -2.832 -24.047 -33.312 1 97.25 172 ASN A C 1
ATOM 1340 O O . ASN A 1 172 ? -3.568 -23.5 -34.125 1 97.25 172 ASN A O 1
ATOM 1344 N N . MET A 1 173 ? -3.26 -24.516 -32.188 1 96.88 173 MET A N 1
ATOM 1345 C CA . MET A 1 173 ? -4.648 -24.297 -31.766 1 96.88 173 MET A CA 1
ATOM 1346 C C . MET A 1 173 ? -4.969 -22.812 -31.688 1 96.88 173 MET A C 1
ATOM 1348 O O . MET A 1 173 ? -6.055 -22.391 -32.094 1 96.88 173 MET A O 1
ATOM 1352 N N . LEU A 1 174 ? -4.066 -22.047 -31.141 1 97.5 174 LEU A N 1
ATOM 1353 C CA . LEU A 1 174 ? -4.262 -20.609 -31.031 1 97.5 174 LEU A CA 1
ATOM 1354 C C . LEU A 1 174 ? -4.414 -19.969 -32.406 1 97.5 174 LEU A C 1
ATOM 1356 O O . LEU A 1 174 ? -5.352 -19.203 -32.656 1 97.5 174 LEU A O 1
ATOM 1360 N N . MET A 1 175 ? -3.508 -20.297 -33.312 1 96.5 175 MET A N 1
ATOM 1361 C CA . MET A 1 175 ? -3.473 -19.688 -34.656 1 96.5 175 MET A CA 1
ATOM 1362 C C . MET A 1 175 ? -4.711 -20.062 -35.469 1 96.5 175 MET A C 1
ATOM 1364 O O . MET A 1 175 ? -5.203 -19.266 -36.25 1 96.5 175 MET A O 1
ATOM 1368 N N . MET A 1 176 ? -5.227 -21.219 -35.219 1 95.38 176 MET A N 1
ATOM 1369 C CA . MET A 1 176 ? -6.363 -21.719 -36 1 95.38 176 MET A CA 1
ATOM 1370 C C . MET A 1 176 ? -7.676 -21.438 -35.281 1 95.38 176 MET A C 1
ATOM 1372 O O . MET A 1 176 ? -8.75 -21.703 -35.812 1 95.38 176 MET A O 1
ATOM 1376 N N . GLY A 1 177 ? -7.465 -20.969 -34.094 1 92.75 177 GLY A N 1
ATOM 1377 C CA . GLY A 1 177 ? -8.648 -20.766 -33.281 1 92.75 177 GLY A CA 1
ATOM 1378 C C . GLY A 1 177 ? -9.414 -19.5 -33.625 1 92.75 177 GLY A C 1
ATOM 1379 O O . GLY A 1 177 ? -9.148 -18.875 -34.656 1 92.75 177 GLY A O 1
ATOM 1380 N N . SER A 1 178 ? -10.422 -19.156 -32.781 1 93.62 178 SER A N 1
ATOM 1381 C CA . SER A 1 178 ? -11.438 -18.156 -33.125 1 93.62 178 SER A CA 1
ATOM 1382 C C . SER A 1 178 ? -10.992 -16.766 -32.688 1 93.62 178 SER A C 1
ATOM 1384 O O . SER A 1 178 ? -11.641 -15.773 -33 1 93.62 178 SER A O 1
ATOM 1386 N N . TYR A 1 179 ? -9.812 -16.672 -32 1 93.69 179 TYR A N 1
ATOM 1387 C CA . TYR A 1 179 ? -9.352 -15.375 -31.547 1 93.69 179 TYR A CA 1
ATOM 1388 C C . TYR A 1 179 ? -9.07 -14.438 -32.719 1 93.69 179 TYR A C 1
ATOM 1390 O O . TYR A 1 179 ? -8.641 -14.883 -33.781 1 93.69 179 TYR A O 1
ATOM 1398 N N . THR A 1 180 ? -9.336 -13.117 -32.469 1 96.19 180 THR A N 1
ATOM 1399 C CA . THR A 1 180 ? -8.883 -12.133 -33.438 1 96.19 180 THR A CA 1
ATOM 1400 C C . THR A 1 180 ? -7.359 -12.102 -33.5 1 96.19 180 THR A C 1
ATOM 1402 O O . THR A 1 180 ? -6.676 -12.578 -32.594 1 96.19 180 THR A O 1
ATOM 1405 N N . TYR A 1 181 ? -6.867 -11.617 -34.562 1 95.12 181 TYR A N 1
ATOM 1406 C CA . TYR A 1 181 ? -5.422 -11.531 -34.719 1 95.12 181 TYR A CA 1
ATOM 1407 C C . TYR A 1 181 ? -4.781 -10.727 -33.594 1 95.12 181 TYR A C 1
ATOM 1409 O O . TYR A 1 181 ? -3.713 -11.078 -33.094 1 95.12 181 TYR A O 1
ATOM 1417 N N . ALA A 1 182 ? -5.449 -9.68 -33.25 1 95.44 182 ALA A N 1
ATOM 1418 C CA . ALA A 1 182 ? -4.945 -8.836 -32.156 1 95.44 182 ALA A CA 1
ATOM 1419 C C . ALA A 1 182 ? -4.844 -9.625 -30.859 1 95.44 182 ALA A C 1
ATOM 1421 O O . ALA A 1 182 ? -3.859 -9.5 -30.141 1 95.44 182 ALA A O 1
ATOM 1422 N N . LEU A 1 183 ? -5.777 -10.422 -30.562 1 95 183 LEU A N 1
ATOM 1423 C CA . LEU A 1 183 ? -5.793 -11.234 -29.359 1 95 183 LEU A CA 1
ATOM 1424 C C . LEU A 1 183 ? -4.715 -12.312 -29.406 1 95 183 LEU A C 1
ATOM 1426 O O . LEU A 1 183 ? -4.059 -12.594 -28.406 1 95 183 LEU A O 1
ATOM 1430 N N . LYS A 1 184 ? -4.598 -12.961 -30.578 1 96.5 184 LYS A N 1
ATOM 1431 C CA . LYS A 1 184 ? -3.543 -13.953 -30.75 1 96.5 184 LYS A CA 1
ATOM 1432 C C . LYS A 1 184 ? -2.168 -13.359 -30.469 1 96.5 184 LYS A C 1
ATOM 1434 O O . LYS A 1 184 ? -1.364 -13.945 -29.75 1 96.5 184 LYS A O 1
ATOM 1439 N N . LYS A 1 185 ? -1.986 -12.172 -31 1 96.5 185 LYS A N 1
ATOM 1440 C CA . LYS A 1 185 ? -0.715 -11.484 -30.797 1 96.5 185 LYS A CA 1
ATOM 1441 C C . LYS A 1 185 ? -0.478 -11.172 -29.328 1 96.5 185 LYS A C 1
ATOM 1443 O O . LYS A 1 185 ? 0.644 -11.305 -28.828 1 96.5 185 LYS A O 1
ATOM 1448 N N . ARG A 1 186 ? -1.481 -10.812 -28.625 1 95.81 186 ARG A N 1
ATOM 1449 C CA . ARG A 1 186 ? -1.381 -10.508 -27.203 1 95.81 186 ARG A CA 1
ATOM 1450 C C . ARG A 1 186 ? -1.006 -11.75 -26.406 1 95.81 186 ARG A C 1
ATOM 1452 O O . ARG A 1 186 ? -0.137 -11.688 -25.531 1 95.81 186 ARG A O 1
ATOM 1459 N N . VAL A 1 187 ? -1.616 -12.812 -26.703 1 95.94 187 VAL A N 1
ATOM 1460 C CA . VAL A 1 187 ? -1.389 -14.07 -26 1 95.94 187 VAL A CA 1
ATOM 1461 C C . VAL A 1 187 ? 0.056 -14.523 -26.203 1 95.94 187 VAL A C 1
ATOM 1463 O O . VAL A 1 187 ? 0.706 -14.984 -25.266 1 95.94 187 VAL A O 1
ATOM 1466 N N . MET A 1 188 ? 0.572 -14.297 -27.391 1 96.94 188 MET A N 1
ATOM 1467 C CA . MET A 1 188 ? 1.881 -14.82 -27.766 1 96.94 188 MET A CA 1
ATOM 1468 C C . MET A 1 188 ? 2.99 -13.852 -27.375 1 96.94 188 MET A C 1
ATOM 1470 O O . MET A 1 188 ? 4.172 -14.18 -27.484 1 96.94 188 MET A O 1
ATOM 1474 N N . SER A 1 189 ? 2.594 -12.688 -26.922 1 96.62 189 SER A N 1
ATOM 1475 C CA . SER A 1 189 ? 3.572 -11.641 -26.641 1 96.62 189 SER A CA 1
ATOM 1476 C C . SER A 1 189 ? 4.398 -11.977 -25.406 1 96.62 189 SER A C 1
ATOM 1478 O O . SER A 1 189 ? 4.086 -12.922 -24.672 1 96.62 189 SER A O 1
ATOM 1480 N N . SER A 1 190 ? 5.445 -11.18 -25.141 1 96.38 190 SER A N 1
ATOM 1481 C CA . SER A 1 190 ? 6.336 -11.375 -24 1 96.38 190 SER A CA 1
ATOM 1482 C C . SER A 1 190 ? 5.645 -11.023 -22.688 1 96.38 190 SER A C 1
ATOM 1484 O O . SER A 1 190 ? 6.16 -11.32 -21.609 1 96.38 190 SER A O 1
ATOM 1486 N N . THR A 1 191 ? 4.469 -10.445 -22.781 1 96.62 191 THR A N 1
ATOM 1487 C CA . THR A 1 191 ? 3.686 -10.141 -21.594 1 96.62 191 THR A CA 1
ATOM 1488 C C . THR A 1 191 ? 2.346 -10.867 -21.625 1 96.62 191 THR A C 1
ATOM 1490 O O . THR A 1 191 ? 1.401 -10.469 -20.938 1 96.62 191 THR A O 1
ATOM 1493 N N . GLY A 1 192 ? 2.229 -11.797 -22.531 1 97.5 192 GLY A N 1
ATOM 1494 C CA . GLY A 1 192 ? 1.031 -12.617 -22.609 1 97.5 192 GLY A CA 1
ATOM 1495 C C . GLY A 1 192 ? 1.104 -13.867 -21.766 1 97.5 192 GLY A C 1
ATOM 1496 O O . GLY A 1 192 ? 1.111 -13.789 -20.531 1 97.5 192 GLY A O 1
ATOM 1497 N N . HIS A 1 193 ? 1.296 -15.008 -22.531 1 98.31 193 HIS A N 1
ATOM 1498 C CA . HIS A 1 193 ? 1.303 -16.281 -21.844 1 98.31 193 HIS A CA 1
ATOM 1499 C C . HIS A 1 193 ? 2.344 -17.234 -22.422 1 98.31 193 HIS A C 1
ATOM 1501 O O . HIS A 1 193 ? 2.775 -17.047 -23.562 1 98.31 193 HIS A O 1
ATOM 1507 N N . LEU A 1 194 ? 2.693 -18.219 -21.703 1 98 194 LEU A N 1
ATOM 1508 C CA . LEU A 1 194 ? 3.629 -19.234 -22.156 1 98 194 LEU A CA 1
ATOM 1509 C C . LEU A 1 194 ? 2.916 -20.297 -23 1 98 194 LEU A C 1
ATOM 1511 O O . LEU A 1 194 ? 1.836 -20.766 -22.641 1 98 194 LEU A O 1
ATOM 1515 N N . SER A 1 195 ? 3.529 -20.656 -24.094 1 98.38 195 SER A N 1
ATOM 1516 C CA . SER A 1 195 ? 3.025 -21.781 -24.875 1 98.38 195 SER A CA 1
ATOM 1517 C C . SER A 1 195 ? 3.395 -23.109 -24.234 1 98.38 195 SER A C 1
ATOM 1519 O O . SER A 1 195 ? 4.27 -23.172 -23.359 1 98.38 195 SER A O 1
ATOM 1521 N N . ASN A 1 196 ? 2.73 -24.188 -24.688 1 98.69 196 ASN A N 1
ATOM 1522 C CA . ASN A 1 196 ? 3.084 -25.516 -24.234 1 98.69 196 ASN A CA 1
ATOM 1523 C C . ASN A 1 196 ? 4.551 -25.844 -24.516 1 98.69 196 ASN A C 1
ATOM 1525 O O . ASN A 1 196 ? 5.234 -26.422 -23.656 1 98.69 196 ASN A O 1
ATOM 1529 N N . GLU A 1 197 ? 5.027 -25.406 -25.641 1 98.38 197 GLU A N 1
ATOM 1530 C CA . GLU A 1 197 ? 6.398 -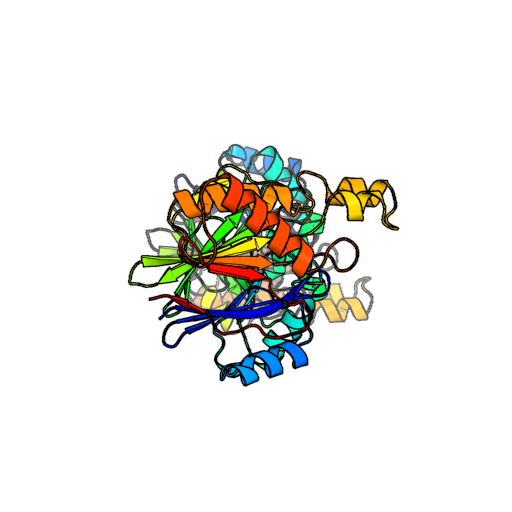25.703 -26.047 1 98.38 197 GLU A CA 1
ATOM 1531 C C . GLU A 1 197 ? 7.402 -24.938 -25.188 1 98.38 197 GLU A C 1
ATOM 1533 O O . GLU A 1 197 ? 8.406 -25.516 -24.734 1 98.38 197 GLU A O 1
ATOM 1538 N N . ASP A 1 198 ? 7.129 -23.688 -25.047 1 98.38 198 ASP A N 1
ATOM 1539 C CA . ASP A 1 198 ? 8.016 -22.891 -24.203 1 98.38 198 ASP A CA 1
ATOM 1540 C C . ASP A 1 198 ? 8.078 -23.453 -22.781 1 98.38 198 ASP A C 1
ATOM 1542 O O . ASP A 1 198 ? 9.156 -23.531 -22.188 1 98.38 198 ASP A O 1
ATOM 1546 N N . ALA A 1 199 ? 6.953 -23.766 -22.266 1 98.69 199 ALA A N 1
ATOM 1547 C CA . ALA A 1 199 ? 6.895 -24.359 -20.938 1 98.69 199 ALA A CA 1
ATOM 1548 C C . ALA A 1 199 ? 7.695 -25.656 -20.875 1 98.69 199 ALA A C 1
ATOM 1550 O O . ALA A 1 199 ? 8.477 -25.859 -19.953 1 98.69 199 ALA A O 1
ATOM 1551 N N . ALA A 1 200 ? 7.52 -26.484 -21.859 1 98.75 200 ALA A N 1
ATOM 1552 C CA . ALA A 1 200 ? 8.188 -27.781 -21.906 1 98.75 200 ALA A CA 1
ATOM 1553 C C . ALA A 1 200 ? 9.703 -27.625 -21.938 1 98.75 200 ALA A C 1
ATOM 1555 O O . ALA A 1 200 ? 10.422 -28.344 -21.234 1 98.75 200 ALA A O 1
ATOM 1556 N N . ASN A 1 201 ? 10.117 -26.719 -22.734 1 98.69 201 ASN A N 1
ATOM 1557 C CA . ASN A 1 201 ? 11.547 -26.453 -22.797 1 98.69 201 ASN A CA 1
ATOM 1558 C C . ASN A 1 201 ? 12.094 -26 -21.453 1 98.69 201 ASN A C 1
ATOM 1560 O O . ASN A 1 201 ? 13.188 -26.391 -21.047 1 98.69 201 ASN A O 1
ATOM 1564 N N . PHE A 1 202 ? 11.375 -25.188 -20.812 1 98.75 202 PHE A N 1
ATOM 1565 C CA . PHE A 1 202 ? 11.812 -24.703 -19.5 1 98.75 202 PHE A CA 1
ATOM 1566 C C . PHE A 1 202 ? 11.789 -25.828 -18.469 1 98.75 202 PHE A C 1
ATOM 1568 O O . PHE A 1 202 ? 12.625 -25.859 -17.562 1 98.75 202 PHE A O 1
ATOM 1575 N N . CYS A 1 203 ? 10.836 -26.734 -18.609 1 98.75 203 CYS A N 1
ATOM 1576 C CA . CYS A 1 203 ? 10.789 -27.906 -17.719 1 98.75 203 CYS A CA 1
ATOM 1577 C C . CYS A 1 203 ? 12.109 -28.656 -17.75 1 98.75 203 CYS A C 1
ATOM 1579 O O . CYS A 1 203 ? 12.586 -29.125 -16.703 1 98.75 203 CYS A O 1
ATOM 1581 N N . VAL A 1 204 ? 12.695 -28.812 -18.938 1 98.81 204 VAL A N 1
ATOM 1582 C CA . VAL A 1 204 ? 13.977 -29.5 -19.062 1 98.81 204 VAL A CA 1
ATOM 1583 C C . VAL A 1 204 ? 15.016 -28.812 -18.172 1 98.81 204 VAL A C 1
ATOM 1585 O O . VAL A 1 204 ? 15.727 -29.5 -17.422 1 98.81 204 VAL A O 1
ATOM 1588 N N . GLU A 1 205 ? 15.008 -27.531 -18.266 1 98.56 205 GLU A N 1
ATOM 1589 C CA . GLU A 1 205 ? 15.961 -26.766 -17.469 1 98.56 205 GLU A CA 1
ATOM 1590 C C . GLU A 1 205 ? 15.703 -26.953 -15.984 1 98.56 205 GLU A C 1
ATOM 1592 O O . GLU A 1 205 ? 16.641 -27.141 -15.203 1 98.56 205 GLU A O 1
ATOM 1597 N N . LEU A 1 206 ? 14.477 -26.844 -15.609 1 98.75 206 LEU A N 1
ATOM 1598 C CA . LEU A 1 206 ? 14.094 -26.969 -14.211 1 98.75 206 LEU A CA 1
ATOM 1599 C C . LEU A 1 206 ? 14.539 -28.312 -13.641 1 98.75 206 LEU A C 1
ATOM 1601 O O . LEU A 1 206 ? 15.086 -28.375 -12.539 1 98.75 206 LEU A O 1
ATOM 1605 N N . ILE A 1 207 ? 14.281 -29.375 -14.391 1 98.56 207 ILE A N 1
ATOM 1606 C CA . ILE A 1 207 ? 14.625 -30.719 -13.945 1 98.56 207 ILE A CA 1
ATOM 1607 C C . ILE A 1 207 ? 16.141 -30.844 -13.797 1 98.56 207 ILE A C 1
ATOM 1609 O O . ILE A 1 207 ? 16.625 -31.406 -12.805 1 98.56 207 ILE A O 1
ATOM 1613 N N . ASN A 1 208 ? 16.828 -30.328 -14.734 1 98.19 208 ASN A N 1
ATOM 1614 C CA . ASN A 1 208 ? 18.281 -30.344 -14.672 1 98.19 208 ASN A CA 1
ATOM 1615 C C . ASN A 1 208 ? 18.797 -29.562 -13.469 1 98.19 208 ASN A C 1
ATOM 1617 O O . ASN A 1 208 ? 19.938 -29.781 -13.016 1 98.19 208 ASN A O 1
ATOM 1621 N N . GLU A 1 209 ? 17.969 -28.672 -12.984 1 97.88 209 GLU A N 1
ATOM 1622 C CA . GLU A 1 209 ? 18.359 -27.844 -11.836 1 97.88 209 GLU A CA 1
ATOM 1623 C C . GLU A 1 209 ? 17.766 -28.391 -10.539 1 97.88 209 GLU A C 1
ATOM 1625 O O . GLU A 1 209 ? 17.781 -27.719 -9.516 1 97.88 209 GLU A O 1
ATOM 1630 N N . GLY A 1 210 ? 17.125 -29.531 -10.562 1 95.88 210 GLY A N 1
ATOM 1631 C CA . GLY A 1 210 ? 16.828 -30.219 -9.312 1 95.88 210 GLY A CA 1
ATOM 1632 C C . GLY A 1 210 ? 15.336 -30.375 -9.07 1 95.88 210 GLY A C 1
ATOM 1633 O O . GLY A 1 210 ? 14.922 -30.969 -8.062 1 95.88 210 GLY A O 1
ATOM 1634 N N . THR A 1 211 ? 14.477 -29.906 -9.938 1 98 211 THR A N 1
ATOM 1635 C CA . THR A 1 211 ? 13.031 -30.031 -9.766 1 98 211 THR A CA 1
ATOM 1636 C C . THR A 1 211 ? 12.586 -31.484 -9.906 1 98 211 THR A C 1
ATOM 1638 O O . THR A 1 211 ? 13.023 -32.188 -10.812 1 98 211 THR A O 1
ATOM 1641 N N . GLU A 1 212 ? 11.695 -31.875 -9 1 97.81 212 GLU A N 1
ATOM 1642 C CA . GLU A 1 212 ? 11.281 -33.281 -8.961 1 97.81 212 GLU A CA 1
ATOM 1643 C C . GLU A 1 212 ? 9.836 -33.438 -9.438 1 97.81 212 GLU A C 1
ATOM 1645 O O . GLU A 1 212 ? 9.422 -34.531 -9.82 1 97.81 212 GLU A O 1
ATOM 1650 N N . SER A 1 213 ? 9.094 -32.406 -9.328 1 98.12 213 SER A N 1
ATOM 1651 C CA . SER A 1 213 ? 7.688 -32.438 -9.711 1 98.12 213 SER A CA 1
ATOM 1652 C C . SER A 1 213 ? 7.281 -31.141 -10.422 1 98.12 213 SER A C 1
ATOM 1654 O O . SER A 1 213 ? 7.617 -30.047 -9.969 1 98.12 213 SER A O 1
ATOM 1656 N N . ILE A 1 214 ? 6.641 -31.266 -11.523 1 98.69 214 ILE A N 1
ATOM 1657 C CA . ILE A 1 214 ? 6.16 -30.109 -12.281 1 98.69 214 ILE A CA 1
ATOM 1658 C C . ILE A 1 214 ? 4.66 -30.25 -12.539 1 98.69 214 ILE A C 1
ATOM 1660 O O . ILE A 1 214 ? 4.199 -31.297 -12.992 1 98.69 214 ILE A O 1
ATOM 1664 N N . LEU A 1 215 ? 3.932 -29.281 -12.203 1 98.81 215 LEU A N 1
ATOM 1665 C CA . LEU A 1 215 ? 2.5 -29.203 -12.469 1 98.81 215 LEU A CA 1
ATOM 1666 C C . LEU A 1 215 ? 2.195 -28.125 -13.5 1 98.81 215 LEU A C 1
ATOM 1668 O O . LEU A 1 215 ? 2.398 -26.938 -13.242 1 98.81 215 LEU A O 1
ATOM 1672 N N . LEU A 1 216 ? 1.732 -28.562 -14.672 1 98.75 216 LEU A N 1
ATOM 1673 C CA . LEU A 1 216 ? 1.341 -27.625 -15.719 1 98.75 216 LEU A CA 1
ATOM 1674 C C . LEU A 1 216 ? 0.008 -26.969 -15.383 1 98.75 216 LEU A C 1
ATOM 1676 O O . LEU A 1 216 ? -0.968 -27.641 -15.062 1 98.75 216 LEU A O 1
ATOM 1680 N N . ALA A 1 217 ? -0.015 -25.641 -15.477 1 98.5 217 ALA A N 1
ATOM 1681 C CA . ALA A 1 217 ? -1.149 -24.891 -14.93 1 98.5 217 ALA A CA 1
ATOM 1682 C C . ALA A 1 217 ? -1.607 -23.797 -15.891 1 98.5 217 ALA A C 1
ATOM 1684 O O . ALA A 1 217 ? -0.933 -23.516 -16.891 1 98.5 217 ALA A O 1
ATOM 1685 N N . HIS A 1 218 ? -2.811 -23.172 -15.586 1 98.44 218 HIS A N 1
ATOM 1686 C CA . HIS A 1 218 ? -3.361 -22 -16.234 1 98.44 218 HIS A CA 1
ATOM 1687 C C . HIS A 1 218 ? -3.564 -22.234 -17.719 1 98.44 218 HIS A C 1
ATOM 1689 O O . HIS A 1 218 ? -3.117 -21.422 -18.547 1 98.44 218 HIS A O 1
ATOM 1695 N N . LEU A 1 219 ? -4.098 -23.312 -18.062 1 97.94 219 LEU A N 1
ATOM 1696 C CA . LEU A 1 219 ? -4.359 -23.656 -19.453 1 97.94 219 LEU A CA 1
ATOM 1697 C C . LEU A 1 219 ? -5.5 -22.828 -20.016 1 97.94 219 LEU A C 1
ATOM 1699 O O . LEU A 1 219 ? -6.508 -22.594 -19.344 1 97.94 219 LEU A O 1
ATOM 1703 N N . SER A 1 220 ? -5.375 -22.438 -21.219 1 96.19 220 SER A N 1
ATOM 1704 C CA . SER A 1 220 ? -6.461 -21.781 -21.938 1 96.19 220 SER A CA 1
ATOM 1705 C C . SER A 1 220 ? -7.625 -22.734 -22.188 1 96.19 220 SER A C 1
ATOM 1707 O O . SER A 1 220 ? -7.414 -23.922 -22.484 1 96.19 220 SER A O 1
ATOM 1709 N N . LYS A 1 221 ? -8.758 -22.203 -22.031 1 94.31 221 LYS A N 1
ATOM 1710 C CA . LYS A 1 221 ? -9.953 -23 -22.312 1 94.31 221 LYS A CA 1
ATOM 1711 C C . LYS A 1 221 ? -10.102 -23.281 -23.797 1 94.31 221 LYS A C 1
ATOM 1713 O O . LYS A 1 221 ? -10.492 -24.375 -24.203 1 94.31 221 LYS A O 1
ATOM 1718 N N . GLU A 1 222 ? -9.711 -22.391 -24.656 1 94.44 222 GLU A N 1
ATOM 1719 C CA . GLU A 1 222 ? -10 -22.422 -26.094 1 94.44 222 GLU A CA 1
ATOM 1720 C C . GLU A 1 222 ? -8.812 -22.953 -26.875 1 94.44 222 GLU A C 1
ATOM 1722 O O . GLU A 1 222 ? -8.984 -23.562 -27.938 1 94.44 222 GLU A O 1
ATOM 1727 N N . ASN A 1 223 ? -7.633 -22.734 -26.328 1 97.12 223 ASN A N 1
ATOM 1728 C CA . ASN A 1 223 ? -6.469 -22.969 -27.172 1 97.12 223 ASN A CA 1
ATOM 1729 C C . ASN A 1 223 ? -5.539 -24.016 -26.578 1 97.12 223 ASN A C 1
ATOM 1731 O O . ASN A 1 223 ? -4.324 -23.969 -26.781 1 97.12 223 ASN A O 1
ATOM 1735 N N . ASN A 1 224 ? -6.129 -24.812 -25.734 1 97.31 224 ASN A N 1
ATOM 1736 C CA . ASN A 1 224 ? -5.359 -25.891 -25.094 1 97.31 224 ASN A CA 1
ATOM 1737 C C . ASN A 1 224 ? -6.273 -26.953 -24.516 1 97.31 224 ASN A C 1
ATOM 1739 O O . ASN A 1 224 ? -7.496 -26.797 -24.516 1 97.31 224 ASN A O 1
ATOM 1743 N N . PHE A 1 225 ? -5.793 -28.016 -24.125 1 95.69 225 PHE A N 1
ATOM 1744 C CA . PHE A 1 225 ? -6.441 -29.016 -23.281 1 95.69 225 PHE A CA 1
ATOM 1745 C C . PHE A 1 225 ? -5.406 -29.891 -22.578 1 95.69 225 PHE A C 1
ATOM 1747 O O . PHE A 1 225 ? -4.262 -29.984 -23.016 1 95.69 225 PHE A O 1
ATOM 1754 N N . PRO A 1 226 ? -5.746 -30.516 -21.547 1 97.5 226 PRO A N 1
ATOM 1755 C CA . PRO A 1 226 ? -4.789 -31.141 -20.625 1 97.5 226 PRO A CA 1
ATOM 1756 C C . PRO A 1 226 ? -3.902 -32.188 -21.328 1 97.5 226 PRO A C 1
ATOM 1758 O O . PRO A 1 226 ? -2.68 -32.156 -21.156 1 97.5 226 PRO A O 1
ATOM 1761 N N . GLU A 1 227 ? -4.453 -33.031 -22.125 1 97.75 227 GLU A N 1
ATOM 1762 C CA . GLU A 1 227 ? -3.682 -34.094 -22.766 1 97.75 227 GLU A CA 1
ATOM 1763 C C . GLU A 1 227 ? -2.627 -33.5 -23.703 1 97.75 227 GLU A C 1
ATOM 1765 O O . GLU A 1 227 ? -1.509 -34.031 -23.781 1 97.75 227 GLU A O 1
ATOM 1770 N N . LEU A 1 228 ? -3.059 -32.531 -24.422 1 98.12 228 LEU A N 1
ATOM 1771 C CA . LEU A 1 228 ? -2.141 -31.906 -25.359 1 98.12 228 LEU A CA 1
ATOM 1772 C C . LEU A 1 228 ? -0.963 -31.266 -24.625 1 98.12 228 LEU A C 1
ATOM 1774 O O . LEU A 1 228 ? 0.187 -31.406 -25.047 1 98.12 228 LEU A O 1
ATOM 1778 N N . ALA A 1 229 ? -1.206 -30.516 -23.562 1 98.5 229 ALA A N 1
ATOM 1779 C CA . ALA A 1 229 ? -0.152 -29.906 -22.75 1 98.5 229 ALA A CA 1
ATOM 1780 C C . ALA A 1 229 ? 0.785 -30.969 -22.188 1 98.5 229 ALA A C 1
ATOM 1782 O O . ALA A 1 229 ? 2.008 -30.828 -22.25 1 98.5 229 ALA A O 1
ATOM 1783 N N . TYR A 1 230 ? 0.188 -32 -21.656 1 98.69 230 TYR A N 1
ATOM 1784 C CA . TYR A 1 230 ? 0.945 -33.125 -21.062 1 98.69 230 TYR A CA 1
ATOM 1785 C C . TYR A 1 230 ? 1.855 -33.75 -22.094 1 98.69 230 TYR A C 1
ATOM 1787 O O . TYR A 1 230 ? 3.051 -33.938 -21.859 1 98.69 230 TYR A O 1
ATOM 1795 N N . GLU A 1 231 ? 1.28 -34.125 -23.234 1 98.69 231 GLU A N 1
ATOM 1796 C CA . GLU A 1 231 ? 2.02 -34.844 -24.266 1 98.69 231 GLU A CA 1
ATOM 1797 C C . GLU A 1 231 ? 3.127 -33.969 -24.859 1 98.69 231 GLU A C 1
ATOM 1799 O O . GLU A 1 231 ? 4.191 -34.469 -25.219 1 98.69 231 GLU A O 1
ATOM 1804 N N . THR A 1 232 ? 2.842 -32.719 -25.062 1 98.56 232 THR A N 1
ATOM 1805 C CA . THR A 1 232 ? 3.877 -31.812 -25.547 1 98.56 232 THR A CA 1
ATOM 1806 C C . THR A 1 232 ? 5.082 -31.812 -24.609 1 98.56 232 THR A C 1
ATOM 1808 O O . THR A 1 232 ? 6.219 -31.969 -25.047 1 98.56 232 THR A O 1
ATOM 1811 N N . SER A 1 233 ? 4.836 -31.641 -23.328 1 98.75 233 SER A N 1
ATOM 1812 C CA . SER A 1 233 ? 5.91 -31.625 -22.344 1 98.75 233 SER A CA 1
ATOM 1813 C C . SER A 1 233 ? 6.621 -32.969 -22.266 1 98.75 233 SER A C 1
ATOM 1815 O O . SER A 1 233 ? 7.852 -33.031 -22.234 1 98.75 233 SER A O 1
ATOM 1817 N N . LYS A 1 234 ? 5.848 -34.031 -22.219 1 98.69 234 LYS A N 1
ATOM 1818 C CA . LYS A 1 234 ? 6.426 -35.375 -22.172 1 98.69 234 LYS A CA 1
ATOM 1819 C C . LYS A 1 234 ? 7.348 -35.594 -23.375 1 98.69 234 LYS A C 1
ATOM 1821 O O . LYS A 1 234 ? 8.438 -36.156 -23.219 1 98.69 234 LYS A O 1
ATOM 1826 N N . GLY A 1 235 ? 6.883 -35.25 -24.547 1 98.56 235 GLY A N 1
ATOM 1827 C CA . GLY A 1 235 ? 7.68 -35.406 -25.75 1 98.56 235 GLY A CA 1
ATOM 1828 C C . GLY A 1 235 ? 9 -34.656 -25.688 1 98.56 235 GLY A C 1
ATOM 1829 O O . GLY A 1 235 ? 10.047 -35.219 -26.016 1 98.56 235 GLY A O 1
ATOM 1830 N N . VAL A 1 236 ? 8.914 -33.406 -25.297 1 98.56 236 VAL A N 1
ATOM 1831 C CA . VAL A 1 236 ? 10.117 -32.594 -25.203 1 98.56 236 VAL A CA 1
ATOM 1832 C C . VAL A 1 236 ? 11.07 -33.188 -24.172 1 98.56 236 VAL A C 1
ATOM 1834 O O . VAL A 1 236 ? 12.281 -33.25 -24.391 1 98.56 236 VAL A O 1
ATOM 1837 N N . LEU A 1 237 ? 10.531 -33.594 -23.031 1 98.62 237 LEU A N 1
ATOM 1838 C CA . LEU A 1 237 ? 11.344 -34.219 -22 1 98.62 237 LEU A CA 1
ATOM 1839 C C . LEU A 1 237 ? 12.023 -35.469 -22.516 1 98.62 237 LEU A C 1
ATOM 1841 O O . LEU A 1 237 ? 13.227 -35.656 -22.297 1 98.62 237 LEU A O 1
ATOM 1845 N N . ALA A 1 238 ? 11.273 -36.281 -23.219 1 98.44 238 ALA A N 1
ATOM 1846 C CA . ALA A 1 238 ? 11.812 -37.531 -23.766 1 98.44 238 ALA A CA 1
ATOM 1847 C C . ALA A 1 238 ? 12.953 -37.25 -24.734 1 98.44 238 ALA A C 1
ATOM 1849 O O . ALA A 1 238 ? 13.961 -37.938 -24.75 1 98.44 238 ALA A O 1
ATOM 1850 N N . SER A 1 239 ? 12.781 -36.281 -25.531 1 98.44 239 SER A N 1
ATOM 1851 C CA . SER A 1 239 ? 13.805 -35.906 -26.5 1 98.44 239 SER A CA 1
ATOM 1852 C C . SER A 1 239 ? 15.078 -35.438 -25.812 1 98.44 239 SER A C 1
ATOM 1854 O O . SER A 1 239 ? 16.141 -35.312 -26.438 1 98.44 239 SER A O 1
ATOM 1856 N N . ASN A 1 240 ? 15 -35.125 -24.594 1 98.38 240 ASN A N 1
ATOM 1857 C CA . ASN A 1 240 ? 16.156 -34.719 -23.797 1 98.38 240 ASN A CA 1
ATOM 1858 C C . ASN A 1 240 ? 16.562 -35.781 -22.797 1 98.38 240 ASN A C 1
ATOM 1860 O O . ASN A 1 240 ? 17.188 -35.5 -21.781 1 98.38 240 ASN A O 1
ATOM 1864 N N . ASP A 1 241 ? 16.109 -37 -22.984 1 98.25 241 ASP A N 1
ATOM 1865 C CA . ASP A 1 241 ? 16.453 -38.188 -22.234 1 98.25 241 ASP A CA 1
ATOM 1866 C C . ASP A 1 241 ? 15.938 -38.094 -20.797 1 98.25 241 ASP A C 1
ATOM 1868 O O . ASP A 1 241 ? 16.609 -38.531 -19.859 1 98.25 241 ASP A O 1
ATOM 1872 N N . ILE A 1 242 ? 14.844 -37.406 -20.656 1 98.44 242 ILE A N 1
ATOM 1873 C CA . ILE A 1 242 ? 14.164 -37.312 -19.359 1 98.44 242 ILE A CA 1
ATOM 1874 C C . ILE A 1 242 ? 12.875 -38.125 -19.406 1 98.44 242 ILE A C 1
ATOM 1876 O O . ILE A 1 242 ? 12.031 -37.938 -20.281 1 98.44 242 ILE A O 1
ATOM 1880 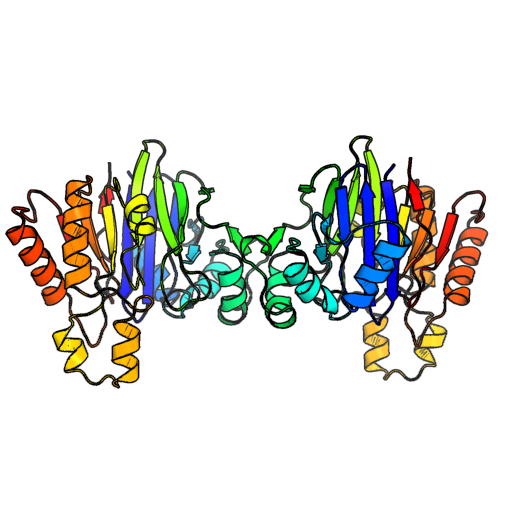N N . VAL A 1 243 ? 12.727 -39 -18.484 1 98.19 243 VAL A N 1
ATOM 1881 C CA . VAL A 1 243 ? 11.586 -39.906 -18.5 1 98.19 243 VAL A CA 1
ATOM 1882 C C . VAL A 1 243 ? 10.609 -39.531 -17.375 1 98.19 243 VAL A C 1
ATOM 1884 O O . VAL A 1 243 ? 10.961 -39.562 -16.203 1 98.19 243 VAL A O 1
ATOM 1887 N N . VAL A 1 244 ? 9.398 -39.188 -17.812 1 98.06 244 VAL A N 1
ATOM 1888 C CA . VAL A 1 244 ? 8.336 -38.906 -16.859 1 98.06 244 VAL A CA 1
ATOM 1889 C C . VAL A 1 244 ? 8.047 -40.125 -16.016 1 98.06 244 VAL A C 1
ATOM 1891 O O . VAL A 1 244 ? 7.941 -41.25 -16.531 1 98.06 244 VAL A O 1
ATOM 1894 N N . GLY A 1 245 ? 7.836 -39.938 -14.742 1 96.81 245 GLY A N 1
ATOM 1895 C CA . GLY A 1 245 ? 7.621 -41.031 -13.836 1 96.81 245 GLY A CA 1
ATOM 1896 C C . GLY A 1 245 ? 8.906 -41.594 -13.242 1 96.81 245 GLY A C 1
ATOM 1897 O O . GLY A 1 245 ? 8.883 -42.219 -12.188 1 96.81 245 GLY A O 1
ATOM 1898 N N . GLN A 1 246 ? 10.023 -41.406 -13.875 1 96.94 246 GLN A N 1
ATOM 1899 C CA . GLN A 1 246 ? 11.32 -41.844 -13.391 1 96.94 246 GLN A CA 1
ATOM 1900 C C . GLN A 1 246 ? 12.18 -40.656 -12.945 1 96.94 246 GLN A C 1
ATOM 1902 O O . GLN A 1 246 ? 12.648 -40.625 -11.812 1 96.94 246 GLN A O 1
ATOM 1907 N N . ASP A 1 247 ? 12.336 -39.75 -13.82 1 97.5 247 ASP A N 1
ATOM 1908 C CA . ASP A 1 247 ? 13.211 -38.594 -13.562 1 97.5 247 ASP A CA 1
ATOM 1909 C C . ASP A 1 247 ? 12.43 -37.438 -12.969 1 97.5 247 ASP A C 1
ATOM 1911 O O . ASP A 1 247 ? 13.008 -36.562 -12.297 1 97.5 247 ASP A O 1
ATOM 1915 N N . VAL A 1 248 ? 11.18 -37.344 -13.281 1 98.19 248 VAL A N 1
ATOM 1916 C CA . VAL A 1 248 ? 10.336 -36.219 -12.836 1 98.19 248 VAL A CA 1
ATOM 1917 C C . VAL A 1 248 ? 8.883 -36.688 -12.766 1 98.19 248 VAL A C 1
ATOM 1919 O O . VAL A 1 248 ? 8.469 -37.562 -13.531 1 98.19 248 VAL A O 1
ATOM 1922 N N . LYS A 1 249 ? 8.172 -36.188 -11.828 1 98.38 249 LYS A N 1
ATOM 1923 C CA . LYS A 1 249 ? 6.715 -36.281 -11.844 1 98.38 249 LYS A CA 1
ATOM 1924 C C . LYS A 1 249 ? 6.09 -35.125 -12.617 1 98.38 249 LYS A C 1
ATOM 1926 O O . LYS A 1 249 ? 6.438 -33.969 -12.398 1 98.38 249 LYS A O 1
ATOM 1931 N N . LEU A 1 250 ? 5.227 -35.406 -13.531 1 98.56 250 LEU A N 1
ATOM 1932 C CA . LEU A 1 250 ? 4.57 -34.406 -14.375 1 98.56 250 LEU A CA 1
ATOM 1933 C C . LEU A 1 250 ? 3.055 -34.562 -14.312 1 98.56 250 LEU A C 1
ATOM 1935 O O . LEU A 1 250 ? 2.535 -35.688 -14.453 1 98.56 250 LEU A O 1
ATOM 1939 N N . ASP A 1 251 ? 2.363 -33.531 -14.062 1 98.38 251 ASP A N 1
ATOM 1940 C CA . ASP A 1 251 ? 0.903 -33.562 -14.055 1 98.38 251 ASP A CA 1
ATOM 1941 C C . ASP A 1 251 ? 0.339 -32.25 -14.625 1 98.38 251 ASP A C 1
ATOM 1943 O O . ASP A 1 251 ? 1.079 -31.297 -14.844 1 98.38 251 ASP A O 1
ATOM 1947 N N . VAL A 1 252 ? -0.945 -32.281 -14.906 1 98.38 252 VAL A N 1
ATOM 1948 C CA . VAL A 1 252 ? -1.657 -31.109 -15.406 1 98.38 252 VAL A CA 1
ATOM 1949 C C . VAL A 1 252 ? -2.797 -30.75 -14.453 1 98.38 252 VAL A C 1
ATOM 1951 O O . VAL A 1 252 ? -3.574 -31.625 -14.055 1 98.38 252 VAL A O 1
ATOM 1954 N N . LEU A 1 253 ? -2.844 -29.531 -14.078 1 98.19 253 LEU A N 1
ATOM 1955 C CA . LEU A 1 253 ? -3.891 -29.078 -13.164 1 98.19 253 LEU A CA 1
ATOM 1956 C C . LEU A 1 253 ? -5.195 -28.828 -13.922 1 98.19 253 LEU A C 1
ATOM 1958 O O . LEU A 1 253 ? -5.18 -28.297 -15.031 1 98.19 253 LEU A O 1
ATOM 1962 N N . SER A 1 254 ? -6.293 -29.156 -13.273 1 95.44 254 SER A N 1
ATOM 1963 C CA . SER A 1 254 ? -7.613 -29.031 -13.875 1 95.44 254 SER A CA 1
ATOM 1964 C C . SER A 1 254 ? -8.219 -27.656 -13.602 1 95.44 254 SER A C 1
ATOM 1966 O O . SER A 1 254 ? -7.98 -27.062 -12.547 1 95.44 254 SER A O 1
ATOM 1968 N N . ARG A 1 255 ? -9.023 -27.203 -14.508 1 93.12 255 ARG A N 1
ATOM 1969 C CA . ARG A 1 255 ? -9.75 -25.938 -14.367 1 93.12 255 ARG A CA 1
ATOM 1970 C C . ARG A 1 255 ? -10.93 -26.094 -13.406 1 93.12 255 ARG A C 1
ATOM 1972 O O . ARG A 1 255 ? -11.289 -25.156 -12.703 1 93.12 255 ARG A O 1
ATOM 1979 N N . ASN A 1 256 ? -11.453 -27.281 -13.344 1 90.69 256 ASN A N 1
ATOM 1980 C CA . ASN A 1 256 ? -12.773 -27.453 -12.727 1 90.69 256 ASN A CA 1
ATOM 1981 C C . ASN A 1 256 ? -12.703 -28.297 -11.469 1 90.69 256 ASN A C 1
ATOM 1983 O O . ASN A 1 256 ? -13.648 -28.328 -10.68 1 90.69 256 ASN A O 1
ATOM 1987 N N . ASP A 1 257 ? -11.57 -28.953 -11.32 1 92.25 257 ASP A N 1
ATOM 1988 C CA . ASP A 1 257 ? -11.508 -29.906 -10.219 1 92.25 257 ASP A CA 1
ATOM 1989 C C . ASP A 1 257 ? -10.328 -29.594 -9.297 1 92.25 257 ASP A C 1
ATOM 1991 O O . ASP A 1 257 ? -9.266 -29.172 -9.758 1 92.25 257 ASP A O 1
ATOM 1995 N N . VAL A 1 258 ? -10.57 -29.922 -8.047 1 94.94 258 VAL A N 1
ATOM 1996 C CA . VAL A 1 258 ? -9.492 -29.875 -7.062 1 94.94 258 VAL A CA 1
ATOM 1997 C C . VAL A 1 258 ? -8.453 -30.938 -7.387 1 94.94 258 VAL A C 1
ATOM 1999 O O . VAL A 1 258 ? -8.805 -32.062 -7.73 1 94.94 258 VAL A O 1
ATOM 2002 N N . SER A 1 259 ? -7.254 -30.594 -7.309 1 95.12 259 SER A N 1
ATOM 2003 C CA . SER A 1 259 ? -6.199 -31.562 -7.609 1 95.12 259 SER A CA 1
ATOM 2004 C C . SER A 1 259 ? -5.941 -32.469 -6.422 1 95.12 259 SER A C 1
ATOM 2006 O O . SER A 1 259 ? -6.523 -32.312 -5.348 1 95.12 259 SER A O 1
ATOM 2008 N N . ASN A 1 260 ? -5.113 -33.469 -6.672 1 92.94 260 ASN A N 1
ATOM 2009 C CA . ASN A 1 260 ? -4.543 -34.219 -5.551 1 92.94 260 ASN A CA 1
ATOM 2010 C C . ASN A 1 260 ? -3.701 -33.312 -4.652 1 92.94 260 ASN A C 1
ATOM 2012 O O . ASN A 1 260 ? -3.295 -32.219 -5.062 1 92.94 260 ASN A O 1
ATOM 2016 N N . VAL A 1 261 ? -3.566 -33.75 -3.436 1 96.44 261 VAL A N 1
ATOM 2017 C CA . VAL A 1 261 ? -2.635 -33.062 -2.547 1 96.44 261 VAL A CA 1
ATOM 2018 C C . VAL A 1 261 ? -1.214 -33.562 -2.805 1 96.44 261 VAL A C 1
ATOM 2020 O O . VAL A 1 261 ? -0.949 -34.75 -2.738 1 96.44 261 VAL A O 1
ATOM 2023 N N . TYR A 1 262 ? -0.368 -32.688 -3.174 1 96.31 262 TYR A N 1
ATOM 2024 C CA . TYR A 1 262 ? 1.045 -32.969 -3.373 1 96.31 262 TYR A CA 1
ATOM 2025 C C . TYR A 1 262 ? 1.85 -32.688 -2.115 1 96.31 262 TYR A C 1
ATOM 2027 O O . TYR A 1 262 ? 1.751 -31.578 -1.558 1 96.31 262 TYR A O 1
ATOM 2035 N N . GLU A 1 263 ? 2.637 -33.656 -1.687 1 94 263 GLU A N 1
ATOM 2036 C CA . GLU A 1 263 ? 3.426 -33.469 -0.47 1 94 263 GLU A CA 1
ATOM 2037 C C . GLU A 1 263 ? 4.922 -33.531 -0.772 1 94 263 GLU A C 1
ATOM 2039 O O . GLU A 1 263 ? 5.375 -34.344 -1.583 1 94 263 GLU A O 1
ATOM 2044 N N . MET A 1 264 ? 5.594 -32.594 -0.222 1 88.06 264 MET A N 1
ATOM 2045 C CA . MET A 1 264 ? 7.047 -32.531 -0.37 1 88.06 264 MET A CA 1
ATOM 2046 C C . MET A 1 264 ? 7.734 -32.719 0.977 1 88.06 264 MET A C 1
ATOM 2048 O O . MET A 1 264 ? 7.285 -32.188 1.99 1 88.06 264 MET A O 1
ATOM 2052 N N . LYS A 1 265 ? 8.75 -33.531 1.072 1 74.19 265 LYS A N 1
ATOM 2053 C CA . LYS A 1 265 ? 9.469 -33.875 2.297 1 74.19 265 LYS A CA 1
ATOM 2054 C C . LYS A 1 265 ? 10.469 -32.75 2.662 1 74.19 265 LYS A C 1
ATOM 2056 O O . LYS A 1 265 ? 11.039 -32.125 1.779 1 74.19 265 LYS A O 1
ATOM 2061 N N . MET B 1 1 ? 19.172 20.656 15.672 1 89.69 1 MET B N 1
ATOM 2062 C CA . MET B 1 1 ? 17.812 20.938 16.125 1 89.69 1 MET B CA 1
ATOM 2063 C C . MET B 1 1 ? 16.781 20.562 15.078 1 89.69 1 MET B C 1
ATOM 2065 O O . MET B 1 1 ? 17.078 20.578 13.875 1 89.69 1 MET B O 1
ATOM 2069 N N . LEU B 1 2 ? 15.625 20.203 15.594 1 94.75 2 LEU B N 1
ATOM 2070 C CA . LEU B 1 2 ? 14.516 19.922 14.68 1 94.75 2 LEU B CA 1
ATOM 2071 C C . LEU B 1 2 ? 13.93 21.203 14.125 1 94.75 2 LEU B C 1
ATOM 2073 O O . LEU B 1 2 ? 13.695 22.172 14.867 1 94.75 2 LEU B O 1
ATOM 2077 N N . LYS B 1 3 ? 13.805 21.281 12.828 1 96.5 3 LYS B N 1
ATOM 2078 C CA . LYS B 1 3 ? 13.305 22.469 12.141 1 96.5 3 LYS B CA 1
ATOM 2079 C C . LYS B 1 3 ? 11.938 22.219 11.516 1 96.5 3 LYS B C 1
ATOM 2081 O O . LYS B 1 3 ? 11.688 21.125 10.977 1 96.5 3 LYS B O 1
ATOM 2086 N N . TYR B 1 4 ? 11.148 23.172 11.594 1 98.12 4 TYR B N 1
ATOM 2087 C CA . TYR B 1 4 ? 9.852 23.141 10.93 1 98.12 4 TYR B CA 1
ATOM 2088 C C . TYR B 1 4 ? 9.609 24.422 10.141 1 98.12 4 TYR B C 1
ATOM 2090 O O . TYR B 1 4 ? 9.977 25.516 10.594 1 98.12 4 TYR B O 1
ATOM 2098 N N . CYS B 1 5 ? 8.969 24.25 8.953 1 98 5 CYS B N 1
ATOM 2099 C CA . CYS B 1 5 ? 8.547 25.375 8.133 1 98 5 CYS B CA 1
ATOM 2100 C C . CYS B 1 5 ? 7.316 25.016 7.309 1 98 5 CYS B C 1
ATOM 2102 O O . CYS B 1 5 ? 7.234 23.922 6.75 1 98 5 CYS B O 1
ATOM 2104 N N . SER B 1 6 ? 6.359 25.922 7.281 1 98.44 6 SER B N 1
ATOM 2105 C CA . SER B 1 6 ? 5.223 25.734 6.387 1 98.44 6 SER B CA 1
ATOM 2106 C C . SER B 1 6 ? 5.461 26.422 5.043 1 98.44 6 SER B C 1
ATOM 2108 O O . SER B 1 6 ? 5.73 27.625 4.988 1 98.44 6 SER B O 1
ATOM 2110 N N . VAL B 1 7 ? 5.363 25.719 3.996 1 97.88 7 VAL B N 1
ATOM 2111 C CA . VAL B 1 7 ? 5.43 26.328 2.672 1 97.88 7 VAL B CA 1
ATOM 2112 C C . VAL B 1 7 ? 4.082 26.953 2.33 1 97.88 7 VAL B C 1
ATOM 2114 O O . VAL B 1 7 ? 4.027 27.969 1.625 1 97.88 7 VAL B O 1
ATOM 2117 N N . GLY B 1 8 ? 3.084 26.375 2.828 1 96.75 8 GLY B N 1
ATOM 2118 C CA . GLY B 1 8 ? 1.713 26.844 2.73 1 96.75 8 GLY B CA 1
ATOM 2119 C C . GLY B 1 8 ? 0.728 26 3.508 1 96.75 8 GLY B C 1
ATOM 2120 O O . GLY B 1 8 ? 0.9 24.781 3.615 1 96.75 8 GLY B O 1
ATOM 2121 N N . SER B 1 9 ? -0.273 26.625 4.023 1 97.56 9 SER B N 1
ATOM 2122 C CA . SER B 1 9 ? -1.276 25.906 4.801 1 97.56 9 SER B CA 1
ATOM 2123 C C . SER B 1 9 ? -2.654 26.531 4.645 1 97.56 9 SER B C 1
ATOM 2125 O O . SER B 1 9 ? -2.887 27.656 5.113 1 97.56 9 SER B O 1
ATOM 2127 N N . GLY B 1 10 ? -3.545 25.828 4.078 1 94.56 10 GLY B N 1
ATOM 2128 C CA . GLY B 1 10 ? -4.906 26.297 3.869 1 94.56 10 GLY B CA 1
ATOM 2129 C C . GLY B 1 10 ? -5.73 25.359 3.006 1 94.56 10 GLY B C 1
ATOM 2130 O O . GLY B 1 10 ? -5.262 24.281 2.633 1 94.56 10 GLY B O 1
ATOM 2131 N N . SER B 1 11 ? -6.941 25.734 2.674 1 89.56 11 SER B N 1
ATOM 2132 C CA . SER B 1 11 ? -7.859 24.906 1.91 1 89.56 11 SER B CA 1
ATOM 2133 C C . SER B 1 11 ? -7.391 24.734 0.468 1 89.56 11 SER B C 1
ATOM 2135 O O . SER B 1 11 ? -7.855 23.844 -0.247 1 89.56 11 SER B O 1
ATOM 2137 N N . SER B 1 12 ? -6.414 25.547 0.096 1 91.06 12 SER B N 1
ATOM 2138 C CA . SER B 1 12 ? -5.984 25.516 -1.299 1 91.06 12 SER B CA 1
ATOM 2139 C C . SER B 1 12 ? -4.699 24.703 -1.461 1 91.06 12 SER B C 1
ATOM 2141 O O . SER B 1 12 ? -4.262 24.453 -2.584 1 91.06 12 SER B O 1
ATOM 2143 N N . GLY B 1 13 ? -4.094 24.391 -0.351 1 97.12 13 GLY B N 1
ATOM 2144 C CA . GLY B 1 13 ? -2.863 23.609 -0.43 1 97.12 13 GLY B CA 1
ATOM 2145 C C . GLY B 1 13 ? -2.111 23.547 0.885 1 97.12 13 GLY B C 1
ATOM 2146 O O . GLY B 1 13 ? -2.039 24.547 1.61 1 97.12 13 GLY B O 1
ATOM 2147 N N . ASN B 1 14 ? -1.534 22.5 1.19 1 98.56 14 ASN B N 1
ATOM 2148 C CA . ASN B 1 14 ? -0.767 22.281 2.41 1 98.56 14 ASN B CA 1
ATOM 2149 C C . ASN B 1 14 ? 0.572 21.609 2.113 1 98.56 14 ASN B C 1
ATOM 2151 O O . ASN B 1 14 ? 0.643 20.688 1.305 1 98.56 14 ASN B O 1
ATOM 2155 N N . CYS B 1 15 ? 1.605 22.078 2.691 1 98.75 15 CYS B N 1
ATOM 2156 C CA . CYS B 1 15 ? 2.949 21.531 2.588 1 98.75 15 CYS B CA 1
ATOM 2157 C C . CYS B 1 15 ? 3.809 21.953 3.771 1 98.75 15 CYS B C 1
ATOM 2159 O O . CYS B 1 15 ? 4.027 23.141 3.988 1 98.75 15 CYS B O 1
ATOM 2161 N N . HIS B 1 16 ? 4.285 21.016 4.523 1 98.81 16 HIS B N 1
ATOM 2162 C CA . HIS B 1 16 ? 5.059 21.25 5.734 1 98.81 16 HIS B CA 1
ATOM 2163 C C . HIS B 1 16 ? 6.445 20.625 5.637 1 98.81 16 HIS B C 1
ATOM 2165 O O . HIS B 1 16 ? 6.574 19.438 5.344 1 98.81 16 HIS B O 1
ATOM 2171 N N . TYR B 1 17 ? 7.449 21.406 5.871 1 98.69 17 TYR B N 1
ATOM 2172 C CA . TYR B 1 17 ? 8.836 20.969 5.879 1 98.69 17 TYR B CA 1
ATOM 2173 C C . TYR B 1 17 ? 9.297 20.609 7.289 1 98.69 17 TYR B C 1
ATOM 2175 O O . TYR B 1 17 ? 9.023 21.359 8.234 1 98.69 17 TYR B O 1
ATOM 2183 N N . ILE B 1 18 ? 9.906 19.5 7.449 1 98.38 18 ILE B N 1
ATOM 2184 C CA . ILE B 1 18 ? 10.555 19.078 8.688 1 98.38 18 ILE B CA 1
ATOM 2185 C C . ILE B 1 18 ? 12.016 18.703 8.406 1 98.38 18 ILE B C 1
ATOM 2187 O O . ILE B 1 18 ? 12.297 17.922 7.492 1 98.38 18 ILE B O 1
ATOM 2191 N N . GLY B 1 19 ? 12.906 19.219 9.195 1 97.19 19 GLY B N 1
ATOM 2192 C CA . GLY B 1 19 ? 14.32 18.938 9.023 1 97.19 19 GLY B CA 1
ATOM 2193 C C . GLY B 1 19 ? 15.031 18.672 10.336 1 97.19 19 GLY B C 1
ATOM 2194 O O . GLY B 1 19 ? 14.734 19.312 11.352 1 97.19 19 GLY B O 1
ATOM 2195 N N . TYR B 1 20 ? 15.961 17.75 10.32 1 96.62 20 TYR B N 1
ATOM 2196 C CA . TYR B 1 20 ? 16.828 17.453 11.445 1 96.62 20 TYR B CA 1
ATOM 2197 C C . TYR B 1 20 ? 18.172 16.891 10.969 1 96.62 20 TYR B C 1
ATOM 2199 O O . TYR B 1 20 ? 18.203 15.844 10.32 1 96.62 20 TYR B O 1
ATOM 2207 N N . LYS B 1 21 ? 19.25 17.5 11.273 1 94.88 21 LYS B N 1
ATOM 2208 C CA . LYS B 1 21 ? 20.578 17.109 10.812 1 94.88 21 LYS B CA 1
ATOM 2209 C C . LYS B 1 21 ? 20.625 16.984 9.297 1 94.88 21 LYS B C 1
ATOM 2211 O O . LYS B 1 21 ? 20.375 17.953 8.578 1 94.88 21 LYS B O 1
ATOM 2216 N N . ASN B 1 22 ? 20.797 15.797 8.797 1 95.06 22 ASN B N 1
ATOM 2217 C CA . ASN B 1 22 ? 20.938 15.625 7.359 1 95.06 22 ASN B CA 1
ATOM 2218 C C . ASN B 1 22 ? 19.656 15.086 6.727 1 95.06 22 ASN B C 1
ATOM 2220 O O . ASN B 1 22 ? 19.672 14.641 5.578 1 95.06 22 ASN B O 1
ATOM 2224 N N . THR B 1 23 ? 18.625 15.164 7.48 1 97.69 23 THR B N 1
ATOM 2225 C CA . THR B 1 23 ? 17.375 14.594 6.992 1 97.69 23 THR B CA 1
ATOM 2226 C C . THR B 1 23 ? 16.312 15.68 6.809 1 97.69 23 THR B C 1
ATOM 2228 O O . THR B 1 23 ? 16.047 16.453 7.727 1 97.69 23 THR B O 1
ATOM 2231 N N . ASN B 1 24 ? 15.797 15.766 5.594 1 98.19 24 ASN B N 1
ATOM 2232 C CA . ASN B 1 24 ? 14.719 16.672 5.23 1 98.19 24 ASN B CA 1
ATOM 2233 C C . ASN B 1 24 ? 13.523 15.922 4.652 1 98.19 24 ASN B C 1
ATOM 2235 O O . ASN B 1 24 ? 13.68 15.07 3.773 1 98.19 24 ASN B O 1
ATOM 2239 N N . ILE B 1 25 ? 12.305 16.219 5.164 1 98.62 25 ILE B N 1
ATOM 2240 C CA . ILE B 1 25 ? 11.109 15.562 4.637 1 98.62 25 ILE B CA 1
ATOM 2241 C C . ILE B 1 25 ? 9.977 16.578 4.508 1 98.62 25 ILE B C 1
ATOM 2243 O O . ILE B 1 25 ? 10.07 17.688 5.047 1 98.62 25 ILE B O 1
ATOM 2247 N N . LEU B 1 26 ? 8.992 16.188 3.752 1 98.81 26 LEU B N 1
ATOM 2248 C CA . LEU B 1 26 ? 7.762 16.969 3.645 1 98.81 26 LEU B CA 1
ATOM 2249 C C . LEU B 1 26 ? 6.578 16.172 4.199 1 98.81 26 LEU B C 1
ATOM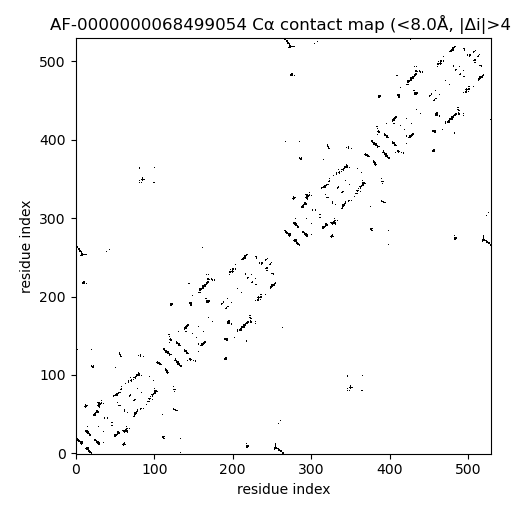 2251 O O . LEU B 1 26 ? 6.535 14.953 4.094 1 98.81 26 LEU B O 1
ATOM 2255 N N . VAL B 1 27 ? 5.715 16.891 4.809 1 98.88 27 VAL B N 1
ATOM 2256 C CA . VAL B 1 27 ? 4.371 16.375 5.051 1 98.88 27 VAL B CA 1
ATOM 2257 C C . VAL B 1 27 ? 3.385 17.031 4.086 1 98.88 27 VAL B C 1
ATOM 2259 O O . VAL B 1 27 ? 3.211 18.25 4.102 1 98.88 27 VAL B O 1
ATOM 2262 N N . ASP B 1 28 ? 2.822 16.203 3.227 1 98.81 28 ASP B N 1
ATOM 2263 C CA . ASP B 1 28 ? 1.922 16.625 2.154 1 98.81 28 ASP B CA 1
ATOM 2264 C C . ASP B 1 28 ? 2.652 17.469 1.119 1 98.81 28 ASP B C 1
ATOM 2266 O O . ASP B 1 28 ? 3.744 17.984 1.385 1 98.81 28 ASP B O 1
ATOM 2270 N N . ALA B 1 29 ? 2.164 17.516 0.035 1 98.56 29 ALA B N 1
ATOM 2271 C CA . ALA B 1 29 ? 2.582 18.312 -1.117 1 98.56 29 ALA B CA 1
ATOM 2272 C C . ALA B 1 29 ? 1.378 18.766 -1.938 1 98.56 29 ALA B C 1
ATOM 2274 O O . ALA B 1 29 ? 1.208 18.344 -3.086 1 98.56 29 ALA B O 1
ATOM 2275 N N . GLY B 1 30 ? 0.694 19.656 -1.339 1 98.38 30 GLY B N 1
ATOM 2276 C CA . GLY B 1 30 ? -0.577 20.031 -1.934 1 98.38 30 GLY B CA 1
ATOM 2277 C C . GLY B 1 30 ? -0.495 21.312 -2.752 1 98.38 30 GLY B C 1
ATOM 2278 O O . GLY B 1 30 ? -1.52 21.859 -3.17 1 98.38 30 GLY B O 1
ATOM 2279 N N . LEU B 1 31 ? 0.661 21.875 -2.91 1 97.94 31 LEU B N 1
ATOM 2280 C CA . LEU B 1 31 ? 0.924 23.047 -3.734 1 97.94 31 LEU B CA 1
ATOM 2281 C C . LEU B 1 31 ? 1.585 22.656 -5.051 1 97.94 31 LEU B C 1
ATOM 2283 O O . LEU B 1 31 ? 1.925 21.484 -5.25 1 97.94 31 LEU B O 1
ATOM 2287 N N . SER B 1 32 ? 1.689 23.625 -5.949 1 96.69 32 SER B N 1
ATOM 2288 C CA . SER B 1 32 ? 2.395 23.312 -7.188 1 96.69 32 SER B CA 1
ATOM 2289 C C . SER B 1 32 ? 3.855 22.969 -6.922 1 96.69 32 SER B C 1
ATOM 2291 O O . SER B 1 32 ? 4.449 23.453 -5.953 1 96.69 32 SER B O 1
ATOM 2293 N N . GLY B 1 33 ? 4.379 22.125 -7.762 1 97.06 33 GLY B N 1
ATOM 2294 C CA . GLY B 1 33 ? 5.785 21.781 -7.637 1 97.06 33 GLY B CA 1
ATOM 2295 C C . GLY B 1 33 ? 6.695 22.984 -7.574 1 97.06 33 GLY B C 1
ATOM 2296 O O . GLY B 1 33 ? 7.629 23.031 -6.77 1 97.06 33 GLY B O 1
ATOM 2297 N N . LYS B 1 34 ? 6.418 23.953 -8.391 1 96.88 34 LYS B N 1
ATOM 2298 C CA . LYS B 1 34 ? 7.203 25.188 -8.438 1 96.88 34 LYS B CA 1
ATOM 2299 C C . LYS B 1 34 ? 7.129 25.938 -7.109 1 96.88 34 LYS B C 1
ATOM 2301 O O . LYS B 1 34 ? 8.148 26.359 -6.578 1 96.88 34 LYS B O 1
ATOM 2306 N N . ARG B 1 35 ? 5.973 26.062 -6.562 1 97.31 35 ARG B N 1
ATOM 2307 C CA . ARG B 1 35 ? 5.793 26.766 -5.293 1 97.31 35 ARG B CA 1
ATOM 2308 C C . ARG B 1 35 ? 6.539 26.062 -4.168 1 97.31 35 ARG B C 1
ATOM 2310 O O . ARG B 1 35 ? 7.172 26.719 -3.334 1 97.31 35 ARG B O 1
ATOM 2317 N N . ILE B 1 36 ? 6.465 24.766 -4.152 1 98.19 36 ILE B N 1
ATOM 2318 C CA . ILE B 1 36 ? 7.121 23.984 -3.102 1 98.19 36 ILE B CA 1
ATOM 2319 C C . ILE B 1 36 ? 8.633 24.125 -3.223 1 98.19 36 ILE B C 1
ATOM 2321 O O . ILE B 1 36 ? 9.32 24.422 -2.238 1 98.19 36 ILE B O 1
ATOM 2325 N N . THR B 1 37 ? 9.148 24 -4.43 1 97.94 37 THR B N 1
ATOM 2326 C CA . THR B 1 37 ? 10.594 24.062 -4.637 1 97.94 37 THR B CA 1
ATOM 2327 C C . THR B 1 37 ? 11.117 25.453 -4.32 1 97.94 37 THR B C 1
ATOM 2329 O O . THR B 1 37 ? 12.172 25.609 -3.691 1 97.94 37 THR B O 1
ATOM 2332 N N . THR B 1 38 ? 10.367 26.484 -4.762 1 97.44 38 THR B N 1
ATOM 2333 C CA . THR B 1 38 ? 10.758 27.859 -4.457 1 97.44 38 THR B CA 1
ATOM 2334 C C . THR B 1 38 ? 10.719 28.109 -2.953 1 97.44 38 THR B C 1
ATOM 2336 O O . THR B 1 38 ? 11.641 28.719 -2.4 1 97.44 38 THR B O 1
ATOM 2339 N N . GLY B 1 39 ? 9.664 27.672 -2.293 1 97.19 39 GLY B N 1
ATOM 2340 C CA . GLY B 1 39 ? 9.547 27.828 -0.851 1 97.19 39 GLY B CA 1
ATOM 2341 C C . GLY B 1 39 ? 10.688 27.156 -0.093 1 97.19 39 GLY B C 1
ATOM 2342 O O . GLY B 1 39 ? 11.211 27.734 0.869 1 97.19 39 GLY B O 1
ATOM 2343 N N . LEU B 1 40 ? 11.039 25.984 -0.509 1 97.62 40 LEU B N 1
ATOM 2344 C CA . LEU B 1 40 ? 12.148 25.281 0.116 1 97.62 40 LEU B CA 1
ATOM 2345 C C . LEU B 1 40 ? 13.453 26.031 -0.086 1 97.62 40 LEU B C 1
ATOM 2347 O O . LEU B 1 40 ? 14.258 26.156 0.843 1 97.62 40 LEU B O 1
ATOM 2351 N N . LYS B 1 41 ? 13.641 26.484 -1.29 1 96.75 41 LYS B N 1
ATOM 2352 C CA . LYS B 1 41 ? 14.844 27.25 -1.589 1 96.75 41 LYS B CA 1
ATOM 2353 C C . LYS B 1 41 ? 14.938 28.5 -0.701 1 96.75 41 LYS B C 1
ATOM 2355 O O . LYS B 1 41 ? 16.031 28.891 -0.294 1 96.75 41 LYS B O 1
ATOM 2360 N N . ASP B 1 42 ? 13.844 29.125 -0.442 1 95.69 42 ASP B N 1
ATOM 2361 C CA . ASP B 1 42 ? 13.781 30.328 0.391 1 95.69 42 ASP B CA 1
ATOM 2362 C C . ASP B 1 42 ? 14.336 30.047 1.787 1 95.69 42 ASP B C 1
ATOM 2364 O O . ASP B 1 42 ? 14.828 30.953 2.455 1 95.69 42 ASP B O 1
ATOM 2368 N N . ILE B 1 43 ? 14.289 28.781 2.203 1 94.62 43 ILE B N 1
ATOM 2369 C CA . ILE B 1 43 ? 14.773 28.484 3.545 1 94.62 43 ILE B CA 1
ATOM 2370 C C . ILE B 1 43 ? 16.062 27.672 3.455 1 94.62 43 ILE B C 1
ATOM 2372 O O . ILE B 1 43 ? 16.469 27.031 4.43 1 94.62 43 ILE B O 1
ATOM 2376 N N . GLY B 1 44 ? 16.578 27.562 2.283 1 95.31 44 GLY B N 1
ATOM 2377 C CA . GLY B 1 44 ? 17.891 26.969 2.084 1 95.31 44 GLY B CA 1
ATOM 2378 C C . GLY B 1 44 ? 17.844 25.453 1.952 1 95.31 44 GLY B C 1
ATOM 2379 O O . GLY B 1 44 ? 18.828 24.766 2.256 1 95.31 44 GLY B O 1
ATOM 2380 N N . VAL B 1 45 ? 16.766 24.969 1.593 1 96.5 45 VAL B N 1
ATOM 2381 C CA . VAL B 1 45 ? 16.641 23.516 1.439 1 96.5 45 VAL B CA 1
ATOM 2382 C C . VAL B 1 45 ? 16.531 23.156 -0.043 1 96.5 45 VAL B C 1
ATOM 2384 O O . VAL B 1 45 ? 15.781 23.797 -0.79 1 96.5 45 VAL B O 1
ATOM 2387 N N . ASP B 1 46 ? 17.312 22.219 -0.398 1 96.44 46 ASP B N 1
ATOM 2388 C CA . ASP B 1 46 ? 17.266 21.703 -1.762 1 96.44 46 ASP B CA 1
ATOM 2389 C C . ASP B 1 46 ? 16.312 20.516 -1.876 1 96.44 46 ASP B C 1
ATOM 2391 O O . ASP B 1 46 ? 16.438 19.531 -1.154 1 96.44 46 ASP B O 1
ATOM 2395 N N . ALA B 1 47 ? 15.422 20.609 -2.814 1 96.38 47 ALA B N 1
ATOM 2396 C CA . ALA B 1 47 ? 14.414 19.578 -3.004 1 96.38 47 ALA B CA 1
ATOM 2397 C C . ALA B 1 47 ? 15.062 18.234 -3.328 1 96.38 47 ALA B C 1
ATOM 2399 O O . ALA B 1 47 ? 14.531 17.172 -2.986 1 96.38 47 ALA B O 1
ATOM 2400 N N . ASP B 1 48 ? 16.234 18.219 -3.898 1 95.75 48 ASP B N 1
ATOM 2401 C CA . ASP B 1 48 ? 16.953 17.016 -4.281 1 95.75 48 ASP B CA 1
ATOM 2402 C C . ASP B 1 48 ? 17.422 16.25 -3.049 1 95.75 48 ASP B C 1
ATOM 2404 O O . ASP B 1 48 ? 17.797 15.07 -3.148 1 95.75 48 ASP B O 1
ATOM 2408 N N . LYS B 1 49 ? 17.375 16.891 -1.96 1 95.94 49 LYS B N 1
ATOM 2409 C CA . LYS B 1 49 ? 17.906 16.281 -0.744 1 95.94 49 LYS B CA 1
ATOM 2410 C C . LYS B 1 49 ? 16.766 15.75 0.135 1 95.94 49 LYS B C 1
ATOM 2412 O O . LYS B 1 49 ? 17.016 15.211 1.213 1 95.94 49 LYS B O 1
ATOM 2417 N N . LEU B 1 50 ? 15.578 15.961 -0.297 1 98.19 50 LEU B N 1
ATOM 2418 C CA . LEU B 1 50 ? 14.445 15.438 0.458 1 98.19 50 LEU B CA 1
ATOM 2419 C C . LEU B 1 50 ? 14.477 13.914 0.509 1 98.19 50 LEU B C 1
ATOM 2421 O O . LEU B 1 50 ? 14.711 13.266 -0.511 1 98.19 50 LEU B O 1
ATOM 2425 N N . LYS B 1 51 ? 14.227 13.383 1.667 1 98.38 51 LYS B N 1
ATOM 2426 C CA . LYS B 1 51 ? 14.281 11.938 1.853 1 98.38 51 LYS B CA 1
ATOM 2427 C C . LYS B 1 51 ? 12.906 11.305 1.664 1 98.38 51 LYS B C 1
ATOM 2429 O O . LYS B 1 51 ? 12.797 10.086 1.512 1 98.38 51 LYS B O 1
ATOM 2434 N N . GLY B 1 52 ? 11.859 12.211 1.686 1 98.56 52 GLY B N 1
ATOM 2435 C CA . GLY B 1 52 ? 10.539 11.641 1.487 1 98.56 52 GLY B CA 1
ATOM 2436 C C . GLY B 1 52 ? 9.422 12.656 1.642 1 98.56 52 GLY B C 1
ATOM 2437 O O . GLY B 1 52 ? 9.625 13.727 2.209 1 98.56 52 GLY B O 1
ATOM 2438 N N . ILE B 1 53 ? 8.312 12.352 1.111 1 98.81 53 ILE B N 1
ATOM 2439 C CA . ILE B 1 53 ? 7.059 13.078 1.28 1 98.81 53 ILE B CA 1
ATOM 2440 C C . ILE B 1 53 ? 6.039 12.188 1.988 1 98.81 53 ILE B C 1
ATOM 2442 O O . ILE B 1 53 ? 5.648 11.141 1.462 1 98.81 53 ILE B O 1
ATOM 2446 N N . PHE B 1 54 ? 5.609 12.555 3.145 1 98.94 54 PHE B N 1
ATOM 2447 C CA . PHE B 1 54 ? 4.602 11.828 3.902 1 98.94 54 PHE B CA 1
ATOM 2448 C C . PHE B 1 54 ? 3.215 12.422 3.67 1 98.94 54 PHE B C 1
ATOM 2450 O O . PHE B 1 54 ? 2.965 13.578 4.012 1 98.94 54 PHE B O 1
ATOM 2457 N N . ILE B 1 55 ? 2.277 11.617 3.139 1 98.88 55 ILE B N 1
ATOM 2458 C CA . ILE B 1 55 ? 0.948 12.094 2.779 1 98.88 55 ILE B CA 1
ATOM 2459 C C . ILE B 1 55 ? -0.03 11.805 3.914 1 98.88 55 ILE B C 1
ATOM 2461 O O . ILE B 1 55 ? -0.079 10.68 4.426 1 98.88 55 ILE B O 1
ATOM 2465 N N . THR B 1 56 ? -0.735 12.797 4.32 1 98.81 56 THR B N 1
ATOM 2466 C CA . THR B 1 56 ? -1.73 12.609 5.36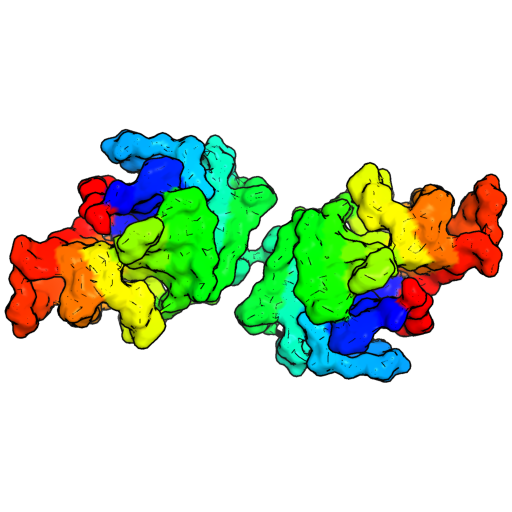7 1 98.81 56 THR B CA 1
ATOM 2467 C C . THR B 1 56 ? -2.969 11.906 4.82 1 98.81 56 THR B C 1
ATOM 2469 O O . THR B 1 56 ? -3.465 10.953 5.422 1 98.81 56 THR B O 1
ATOM 2472 N N . HIS B 1 57 ? -3.465 12.383 3.727 1 98.69 57 HIS B N 1
ATOM 2473 C CA . HIS B 1 57 ? -4.633 11.789 3.088 1 98.69 57 HIS B CA 1
ATOM 2474 C C . HIS B 1 57 ? -4.758 12.242 1.637 1 98.69 57 HIS B C 1
ATOM 2476 O O . HIS B 1 57 ? -3.967 13.062 1.169 1 98.69 57 HIS B O 1
ATOM 2482 N N . GLU B 1 58 ? -5.766 11.828 0.864 1 98.5 58 GLU B N 1
ATOM 2483 C CA . GLU B 1 58 ? -5.754 11.82 -0.595 1 98.5 58 GLU B CA 1
ATOM 2484 C C . GLU B 1 58 ? -6.383 13.094 -1.158 1 98.5 58 GLU B C 1
ATOM 2486 O O . GLU B 1 58 ? -6.441 13.273 -2.377 1 98.5 58 GLU B O 1
ATOM 2491 N N . HIS B 1 59 ? -6.895 14.008 -0.3 1 98.31 59 HIS B N 1
ATOM 2492 C CA . HIS B 1 59 ? -7.492 15.227 -0.84 1 98.31 59 HIS B CA 1
ATOM 2493 C C . HIS B 1 59 ? -6.492 16 -1.697 1 98.31 59 HIS B C 1
ATOM 2495 O O . HIS B 1 59 ? -5.301 16.031 -1.389 1 98.31 59 HIS B O 1
ATOM 2501 N N . VAL B 1 60 ? -6.969 16.688 -2.631 1 97.81 60 VAL B N 1
ATOM 2502 C CA . VAL B 1 60 ? -6.16 17.312 -3.666 1 97.81 60 VAL B CA 1
ATOM 2503 C C . VAL B 1 60 ? -5.238 18.359 -3.037 1 97.81 60 VAL B C 1
ATOM 2505 O O . VAL B 1 60 ? -4.07 18.469 -3.418 1 97.81 60 VAL B O 1
ATOM 2508 N N . ASP B 1 61 ? -5.715 19.109 -2.102 1 97.88 61 ASP B N 1
ATOM 2509 C CA . ASP B 1 61 ? -4.918 20.172 -1.477 1 97.88 61 ASP B CA 1
ATOM 2510 C C . ASP B 1 61 ? -3.826 19.578 -0.586 1 97.88 61 ASP B C 1
ATOM 2512 O O . ASP B 1 61 ? -3.08 20.312 0.062 1 97.88 61 ASP B O 1
ATOM 2516 N N . HIS B 1 62 ? -3.67 18.312 -0.603 1 98.75 62 HIS B N 1
ATOM 2517 C CA . HIS B 1 62 ? -2.592 17.656 0.137 1 98.75 62 HIS B CA 1
ATOM 2518 C C . HIS B 1 62 ? -1.666 16.891 -0.798 1 98.75 62 HIS B C 1
ATOM 2520 O O . HIS B 1 62 ? -0.554 16.531 -0.413 1 98.75 62 HIS B O 1
ATOM 2526 N N . ILE B 1 63 ? -2.086 16.641 -2.084 1 98.62 63 ILE B N 1
ATOM 2527 C CA . ILE B 1 63 ? -1.309 15.695 -2.875 1 98.62 63 ILE B CA 1
ATOM 2528 C C . ILE B 1 63 ? -1.008 16.297 -4.246 1 98.62 63 ILE B C 1
ATOM 2530 O O . ILE B 1 63 ? -0.281 15.695 -5.047 1 98.62 63 ILE B O 1
ATOM 2534 N N . LYS B 1 64 ? -1.498 17.453 -4.613 1 97.38 64 LYS B N 1
ATOM 2535 C CA . LYS B 1 64 ? -1.479 18.031 -5.949 1 97.38 64 LYS B CA 1
ATOM 2536 C C . LYS B 1 64 ? -0.068 18.047 -6.527 1 97.38 64 LYS B C 1
ATOM 2538 O O . LYS B 1 64 ? 0.124 17.766 -7.715 1 97.38 64 LYS B O 1
ATOM 2543 N N . GLY B 1 65 ? 0.882 18.359 -5.77 1 97.75 65 GLY B N 1
ATOM 2544 C CA . GLY B 1 65 ? 2.25 18.5 -6.242 1 97.75 65 GLY B CA 1
ATOM 2545 C C . GLY B 1 65 ? 3.113 17.297 -5.926 1 97.75 65 GLY B C 1
ATOM 2546 O O . GLY B 1 65 ? 4.301 17.266 -6.262 1 97.75 65 GLY B O 1
ATOM 2547 N N . ALA B 1 66 ? 2.594 16.25 -5.312 1 98.44 66 ALA B N 1
ATOM 2548 C CA . ALA B 1 66 ? 3.377 15.125 -4.832 1 98.44 66 ALA B CA 1
ATOM 2549 C C . ALA B 1 66 ? 3.969 14.328 -5.996 1 98.44 66 ALA B C 1
ATOM 2551 O O . ALA B 1 66 ? 5.152 13.984 -5.98 1 98.44 66 ALA B O 1
ATOM 2552 N N . GLY B 1 67 ? 3.131 14.07 -7.008 1 98.19 67 GLY B N 1
ATOM 2553 C CA . GLY B 1 67 ? 3.582 13.297 -8.148 1 98.19 67 GLY B CA 1
ATOM 2554 C C . GLY B 1 67 ? 4.715 13.953 -8.914 1 98.19 67 GLY B C 1
ATOM 2555 O O . GLY B 1 67 ? 5.734 13.32 -9.195 1 98.19 67 GLY B O 1
ATOM 2556 N N . ILE B 1 68 ? 4.559 15.219 -9.227 1 97.62 68 ILE B N 1
ATOM 2557 C CA . ILE B 1 68 ? 5.555 15.93 -10.016 1 97.62 68 ILE B CA 1
ATOM 2558 C C . ILE B 1 68 ? 6.863 16.031 -9.242 1 97.62 68 ILE B C 1
ATOM 2560 O O . ILE B 1 68 ? 7.945 15.914 -9.82 1 97.62 68 ILE B O 1
ATOM 2564 N N . LEU B 1 69 ? 6.785 16.266 -7.949 1 98.44 69 LEU B N 1
ATOM 2565 C CA . LEU B 1 69 ? 7.988 16.344 -7.125 1 98.44 69 LEU B CA 1
ATOM 2566 C C . LEU B 1 69 ? 8.719 15.008 -7.109 1 98.44 69 LEU B C 1
ATOM 2568 O O . LEU B 1 69 ? 9.938 14.961 -7.254 1 98.44 69 LEU B O 1
ATOM 2572 N N . SER B 1 70 ? 7.934 13.961 -6.871 1 98.56 70 SER B N 1
ATOM 2573 C CA . SER B 1 70 ? 8.531 12.633 -6.824 1 98.56 70 SER B CA 1
ATOM 2574 C C . SER B 1 70 ? 9.242 12.297 -8.133 1 98.56 70 SER B C 1
ATOM 2576 O O . SER B 1 70 ? 10.375 11.797 -8.117 1 98.56 70 SER B O 1
ATOM 2578 N N . ARG B 1 71 ? 8.594 12.555 -9.25 1 97.75 71 ARG B N 1
ATOM 2579 C CA . ARG B 1 71 ? 9.164 12.258 -10.562 1 97.75 71 ARG B CA 1
ATOM 2580 C C . ARG B 1 71 ? 10.391 13.109 -10.828 1 97.75 71 ARG B C 1
ATOM 2582 O O . ARG B 1 71 ? 11.414 12.602 -11.297 1 97.75 71 ARG B O 1
ATOM 2589 N N . LYS B 1 72 ? 10.352 14.352 -10.555 1 97.75 72 LYS B N 1
ATOM 2590 C CA . LYS B 1 72 ? 11.406 15.305 -10.883 1 97.75 72 LYS B CA 1
ATOM 2591 C C . LYS B 1 72 ? 12.648 15.07 -10.023 1 97.75 72 LYS B C 1
ATOM 2593 O O . LYS B 1 72 ? 13.773 15.172 -10.516 1 97.75 72 LYS B O 1
ATOM 2598 N N . PHE B 1 73 ? 12.438 14.75 -8.773 1 98.19 73 PHE B N 1
ATOM 2599 C CA . PHE B 1 73 ? 13.57 14.719 -7.852 1 98.19 73 PHE B CA 1
ATOM 2600 C C . PHE B 1 73 ? 13.789 13.312 -7.32 1 98.19 73 PHE B C 1
ATOM 2602 O O . PHE B 1 73 ? 14.625 13.102 -6.434 1 98.19 73 PHE B O 1
ATOM 2609 N N . ASP B 1 74 ? 12.992 12.352 -7.758 1 98.19 74 ASP B N 1
ATOM 2610 C CA . ASP B 1 74 ? 13.102 10.945 -7.375 1 98.19 74 ASP B CA 1
ATOM 2611 C C . ASP B 1 74 ? 12.898 10.773 -5.871 1 98.19 74 ASP B C 1
ATOM 2613 O O . ASP B 1 74 ? 13.703 10.117 -5.207 1 98.19 74 ASP B O 1
ATOM 2617 N N . ILE B 1 75 ? 11.867 11.414 -5.352 1 98.38 75 ILE B N 1
ATOM 2618 C CA . ILE B 1 75 ? 11.594 11.414 -3.918 1 98.38 75 ILE B CA 1
ATOM 2619 C C . ILE B 1 75 ? 10.57 10.328 -3.59 1 98.38 75 ILE B C 1
ATOM 2621 O O . ILE B 1 75 ? 9.516 10.25 -4.223 1 98.38 75 ILE B O 1
ATOM 2625 N N . PRO B 1 76 ? 10.852 9.539 -2.572 1 98.62 76 PRO B N 1
ATOM 2626 C CA . PRO B 1 76 ? 9.844 8.57 -2.139 1 98.62 76 PRO B CA 1
ATOM 2627 C C . PRO B 1 76 ? 8.602 9.234 -1.537 1 98.62 76 PRO B C 1
ATOM 2629 O O . PRO B 1 76 ? 8.719 10.25 -0.843 1 98.62 76 PRO B O 1
ATOM 2632 N N . VAL B 1 77 ? 7.441 8.688 -1.86 1 98.75 77 VAL B N 1
ATOM 2633 C CA . VAL B 1 77 ? 6.172 9.133 -1.294 1 98.75 77 VAL B CA 1
ATOM 2634 C C . VAL B 1 77 ? 5.641 8.078 -0.325 1 98.75 77 VAL B C 1
ATOM 2636 O O . VAL B 1 77 ? 5.496 6.906 -0.688 1 98.75 77 VAL B O 1
ATOM 2639 N N . PHE B 1 78 ? 5.383 8.477 0.888 1 98.81 78 PHE B N 1
ATOM 2640 C CA . PHE B 1 78 ? 4.926 7.586 1.947 1 98.81 78 PHE B CA 1
ATOM 2641 C C . PHE B 1 78 ? 3.449 7.812 2.244 1 98.81 78 PHE B C 1
ATOM 2643 O O . PHE B 1 78 ? 3.021 8.945 2.461 1 98.81 78 PHE B O 1
ATOM 2650 N N . ALA B 1 79 ? 2.637 6.766 2.279 1 98.69 79 ALA B N 1
ATOM 2651 C CA . ALA B 1 79 ? 1.229 6.793 2.674 1 98.69 79 ALA B CA 1
ATOM 2652 C C . ALA B 1 79 ? 0.754 5.41 3.105 1 98.69 79 ALA B C 1
ATOM 2654 O O . ALA B 1 79 ? 1.423 4.406 2.844 1 98.69 79 ALA B O 1
ATOM 2655 N N . ASN B 1 80 ? -0.329 5.383 3.812 1 98.5 80 ASN B N 1
ATOM 2656 C CA . ASN B 1 80 ? -0.907 4.07 4.09 1 98.5 80 ASN B CA 1
ATOM 2657 C C . ASN B 1 80 ? -1.634 3.51 2.869 1 98.5 80 ASN B C 1
ATOM 2659 O O . ASN B 1 80 ? -1.845 4.223 1.886 1 98.5 80 ASN B O 1
ATOM 2663 N N . ILE B 1 81 ? -2.002 2.281 2.861 1 97.81 81 ILE B N 1
ATOM 2664 C CA . ILE B 1 81 ? -2.453 1.543 1.688 1 97.81 81 ILE B CA 1
ATOM 2665 C C . ILE B 1 81 ? -3.766 2.135 1.178 1 97.81 81 ILE B C 1
ATOM 2667 O O . ILE B 1 81 ? -3.959 2.281 -0.031 1 97.81 81 ILE B O 1
ATOM 2671 N N . LYS B 1 82 ? -4.691 2.498 2.033 1 97.81 82 LYS B N 1
ATOM 2672 C CA . LYS B 1 82 ? -5.977 3.045 1.605 1 97.81 82 LYS B CA 1
ATOM 2673 C C . LYS B 1 82 ? -5.801 4.395 0.92 1 97.81 82 LYS B C 1
ATOM 2675 O O . LYS B 1 82 ? -6.461 4.684 -0.08 1 97.81 82 LYS B O 1
ATOM 2680 N 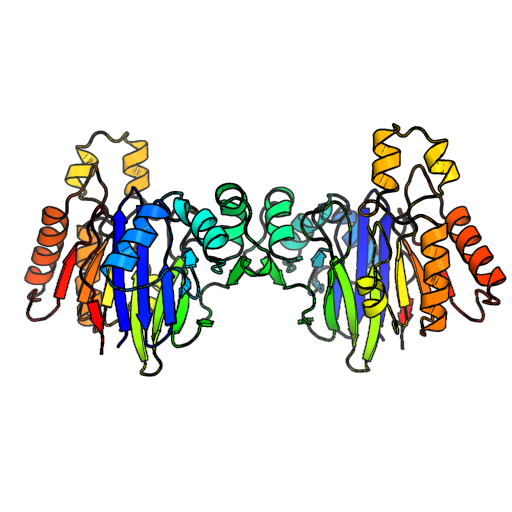N . THR B 1 83 ? -4.906 5.176 1.562 1 98.56 83 THR B N 1
ATOM 2681 C CA . THR B 1 83 ? -4.598 6.461 0.944 1 98.56 83 THR B CA 1
ATOM 2682 C C . THR B 1 83 ? -3.982 6.262 -0.438 1 98.56 83 THR B C 1
ATOM 2684 O O . THR B 1 83 ? -4.371 6.934 -1.397 1 98.56 83 THR B O 1
ATOM 2687 N N . TRP B 1 84 ? -3.062 5.379 -0.562 1 98.25 84 TRP B N 1
ATOM 2688 C CA . TRP B 1 84 ? -2.473 5.082 -1.863 1 98.25 84 TRP B CA 1
ATOM 2689 C C . TRP B 1 84 ? -3.547 4.699 -2.875 1 98.25 84 TRP B C 1
ATOM 2691 O O . TRP B 1 84 ? -3.588 5.238 -3.982 1 98.25 84 TRP B O 1
ATOM 2701 N N . CYS B 1 85 ? -4.387 3.762 -2.514 1 97.06 85 CYS B N 1
ATOM 2702 C CA . CYS B 1 85 ? -5.434 3.27 -3.404 1 97.06 85 CYS B CA 1
ATOM 2703 C C . CYS B 1 85 ? -6.324 4.41 -3.883 1 97.06 85 CYS B C 1
ATOM 2705 O O . CYS B 1 85 ? -6.805 4.395 -5.016 1 97.06 85 CYS B O 1
ATOM 2707 N N . SER B 1 86 ? -6.461 5.422 -3.051 1 97.06 86 SER B N 1
ATOM 2708 C CA . SER B 1 86 ? -7.395 6.504 -3.34 1 97.06 86 SER B CA 1
ATOM 2709 C C . SER B 1 86 ? -6.727 7.605 -4.16 1 97.06 86 SER B C 1
ATOM 2711 O O . SER B 1 86 ? -7.406 8.398 -4.809 1 97.06 86 SER B O 1
ATOM 2713 N N . MET B 1 87 ? -5.363 7.625 -4.102 1 96.94 87 MET B N 1
ATOM 2714 C CA . MET B 1 87 ? -4.734 8.789 -4.727 1 96.94 87 MET B CA 1
ATOM 2715 C C . MET B 1 87 ? -3.916 8.375 -5.945 1 96.94 87 MET B C 1
ATOM 2717 O O . MET B 1 87 ? -3.418 9.227 -6.68 1 96.94 87 MET B O 1
ATOM 2721 N N . LYS B 1 88 ? -3.838 7.148 -6.184 1 91.56 88 LYS B N 1
ATOM 2722 C CA . LYS B 1 88 ? -2.908 6.645 -7.191 1 91.56 88 LYS B CA 1
ATOM 2723 C C . LYS B 1 88 ? -3.164 7.297 -8.547 1 91.56 88 LYS B C 1
ATOM 2725 O O . LYS B 1 88 ? -2.223 7.695 -9.234 1 91.56 88 LYS B O 1
ATOM 2730 N N . ASP B 1 89 ? -4.391 7.418 -8.93 1 92.62 89 ASP B N 1
ATOM 2731 C CA . ASP B 1 89 ? -4.75 7.922 -10.25 1 92.62 89 ASP B CA 1
ATOM 2732 C C . ASP B 1 89 ? -4.598 9.438 -10.328 1 92.62 89 ASP B C 1
ATOM 2734 O O . ASP B 1 89 ? -4.695 10.023 -11.406 1 92.62 89 ASP B O 1
ATOM 2738 N N . LYS B 1 90 ? -4.297 10.102 -9.211 1 95.94 90 LYS B N 1
ATOM 2739 C CA . LYS B 1 90 ? -4.207 11.555 -9.148 1 95.94 90 LYS B CA 1
ATOM 2740 C C . LYS B 1 90 ? -2.752 12.016 -9.18 1 95.94 90 LYS B C 1
ATOM 2742 O O . LYS B 1 90 ? -2.477 13.211 -9.344 1 95.94 90 LYS B O 1
ATOM 2747 N N . LEU B 1 91 ? -1.848 11.172 -9.039 1 96.75 91 LEU B N 1
ATOM 2748 C CA . LEU B 1 91 ? -0.449 11.539 -8.844 1 96.75 91 LEU B CA 1
ATOM 2749 C C . LEU B 1 91 ? 0.333 11.398 -10.148 1 96.75 91 LEU B C 1
ATOM 2751 O O . LEU B 1 91 ? 1.443 11.922 -10.266 1 96.75 91 LEU B O 1
ATOM 2755 N N . GLY B 1 92 ? -0.213 10.734 -11.188 1 92.94 92 GLY B N 1
ATOM 2756 C CA . GLY B 1 92 ? 0.599 10.352 -12.336 1 92.94 92 GLY B CA 1
ATOM 2757 C C . GLY B 1 92 ? 1.521 9.18 -12.039 1 92.94 92 GLY B C 1
ATOM 2758 O O . GLY B 1 92 ? 1.332 8.461 -11.055 1 92.94 92 GLY B O 1
ATOM 2759 N N . ASP B 1 93 ? 2.49 8.977 -12.883 1 92.12 93 ASP B N 1
ATOM 2760 C CA . ASP B 1 93 ? 3.363 7.812 -12.766 1 92.12 93 ASP B CA 1
ATOM 2761 C C . ASP B 1 93 ? 4.387 8.008 -11.648 1 92.12 93 ASP B C 1
ATOM 2763 O O . ASP B 1 93 ? 5.145 8.977 -11.656 1 92.12 93 ASP B O 1
ATOM 2767 N N . ILE B 1 94 ? 4.355 7.281 -10.664 1 96.12 94 ILE B N 1
ATOM 2768 C CA . ILE B 1 94 ? 5.359 7.238 -9.609 1 96.12 94 ILE B CA 1
ATOM 2769 C C . ILE B 1 94 ? 6.184 5.957 -9.742 1 96.12 94 ILE B C 1
ATOM 2771 O O . ILE B 1 94 ? 5.633 4.871 -9.922 1 96.12 94 ILE B O 1
ATOM 2775 N N . LYS B 1 95 ? 7.547 6.133 -9.648 1 96 95 LYS B N 1
ATOM 2776 C CA . LYS B 1 95 ? 8.406 4.953 -9.727 1 96 95 LYS B CA 1
ATOM 2777 C C . LYS B 1 95 ? 8.07 3.957 -8.617 1 96 95 LYS B C 1
ATOM 2779 O O . LYS B 1 95 ? 7.797 4.352 -7.48 1 96 95 LYS B O 1
ATOM 2784 N N . ASP B 1 96 ? 8.203 2.709 -8.883 1 93.69 96 ASP B N 1
ATOM 2785 C CA . ASP B 1 96 ? 7.875 1.648 -7.938 1 93.69 96 ASP B CA 1
ATOM 2786 C C . ASP B 1 96 ? 8.656 1.812 -6.637 1 93.69 96 ASP B C 1
ATOM 2788 O O . ASP B 1 96 ? 8.086 1.712 -5.547 1 93.69 96 ASP B O 1
ATOM 2792 N N . LYS B 1 97 ? 9.883 2.045 -6.801 1 95.38 97 LYS B N 1
ATOM 2793 C CA . LYS B 1 97 ? 10.758 2.133 -5.633 1 95.38 97 LYS B CA 1
ATOM 2794 C C . LYS B 1 97 ? 10.367 3.303 -4.738 1 95.38 97 LYS B C 1
ATOM 2796 O O . LYS B 1 97 ? 10.773 3.365 -3.576 1 95.38 97 LYS B O 1
ATOM 2801 N N . ASN B 1 98 ? 9.602 4.262 -5.336 1 97.81 98 ASN B N 1
ATOM 2802 C CA . ASN B 1 98 ? 9.227 5.473 -4.609 1 97.81 98 ASN B CA 1
ATOM 2803 C C . ASN B 1 98 ? 7.844 5.344 -3.977 1 97.81 98 ASN B C 1
ATOM 2805 O O . ASN B 1 98 ? 7.387 6.25 -3.283 1 97.81 98 ASN B O 1
ATOM 2809 N N . MET B 1 99 ? 7.16 4.293 -4.246 1 97.94 99 MET B N 1
ATOM 2810 C CA . MET B 1 99 ? 5.879 4.008 -3.604 1 97.94 99 MET B CA 1
ATOM 2811 C C . MET B 1 99 ? 6.086 3.281 -2.279 1 97.94 99 MET B C 1
ATOM 2813 O O . MET B 1 99 ? 6.27 2.062 -2.258 1 97.94 99 MET B O 1
ATOM 2817 N N . LYS B 1 100 ? 6.027 4.012 -1.224 1 98.19 100 LYS B N 1
ATOM 2818 C CA . LYS B 1 100 ? 6.285 3.471 0.108 1 98.19 100 LYS B CA 1
ATOM 2819 C C . LYS B 1 100 ? 5 3.41 0.932 1 98.19 100 LYS B C 1
ATOM 2821 O O . LYS B 1 100 ? 4.227 4.367 0.952 1 98.19 100 LYS B O 1
ATOM 2826 N N . VAL B 1 101 ? 4.789 2.305 1.574 1 98.31 101 VAL B N 1
ATOM 2827 C CA . VAL B 1 101 ? 3.566 2.123 2.35 1 98.31 101 VAL B CA 1
ATOM 2828 C C . VAL B 1 101 ? 3.908 2.014 3.834 1 98.31 101 VAL B C 1
ATOM 2830 O O . VAL B 1 101 ? 4.863 1.326 4.207 1 98.31 101 VAL B O 1
ATOM 2833 N N . PHE B 1 102 ? 3.221 2.742 4.633 1 97.94 102 PHE B N 1
ATOM 2834 C CA . PHE B 1 102 ? 3.361 2.576 6.078 1 97.94 102 PHE B CA 1
ATOM 2835 C C . PHE B 1 102 ? 2.055 2.096 6.695 1 97.94 102 PHE B C 1
ATOM 2837 O O . PHE B 1 102 ? 1.001 2.154 6.059 1 97.94 102 PHE B O 1
ATOM 2844 N N . GLU B 1 103 ? 2.135 1.593 7.895 1 96.88 103 GLU B N 1
ATOM 2845 C CA . GLU B 1 103 ? 0.983 1.243 8.719 1 96.88 103 GLU B CA 1
ATOM 2846 C C . GLU B 1 103 ? 0.74 2.291 9.805 1 96.88 103 GLU B C 1
ATOM 2848 O O . GLU B 1 103 ? 1.688 2.812 10.391 1 96.88 103 GLU B O 1
ATOM 2853 N N . ASN B 1 104 ? -0.511 2.568 10.047 1 97.44 104 ASN B N 1
ATOM 2854 C CA . ASN B 1 104 ? -0.825 3.527 11.102 1 97.44 104 ASN B CA 1
ATOM 2855 C C . ASN B 1 104 ? -0.312 3.057 12.461 1 97.44 104 ASN B C 1
ATOM 2857 O O . ASN B 1 104 ? -0.238 1.854 12.719 1 97.44 104 ASN B O 1
ATOM 2861 N N . ASP B 1 105 ? 0.123 4.023 13.242 1 95.94 105 ASP B N 1
ATOM 2862 C CA . ASP B 1 105 ? 0.478 3.848 14.648 1 95.94 105 ASP B CA 1
ATOM 2863 C C . ASP B 1 105 ? 1.769 3.045 14.789 1 95.94 105 ASP B C 1
ATOM 2865 O O . ASP B 1 105 ? 2.041 2.482 15.852 1 95.94 105 ASP B O 1
ATOM 2869 N N . LYS B 1 106 ? 2.484 2.842 13.695 1 96.81 106 LYS B N 1
ATOM 2870 C CA . LYS B 1 106 ? 3.834 2.285 13.75 1 96.81 106 LYS B CA 1
ATOM 2871 C C . LYS B 1 106 ? 4.883 3.371 13.523 1 96.81 106 LYS B C 1
ATOM 2873 O O . LYS B 1 106 ? 4.617 4.371 12.859 1 96.81 106 LYS B O 1
ATOM 2878 N N . THR B 1 107 ? 6.055 3.139 14.086 1 96.88 107 THR B N 1
ATOM 2879 C CA . THR B 1 107 ? 7.137 4.109 13.961 1 96.88 107 THR B CA 1
ATOM 2880 C C . THR B 1 107 ? 8.062 3.736 12.805 1 96.88 107 THR B C 1
ATOM 2882 O O . THR B 1 107 ? 8.367 2.559 12.602 1 96.88 107 THR B O 1
ATOM 2885 N N . TYR B 1 108 ? 8.516 4.703 12.094 1 96.75 108 TYR B N 1
ATOM 2886 C CA . TYR B 1 108 ? 9.438 4.523 10.977 1 96.75 108 TYR B CA 1
ATOM 2887 C C . TYR B 1 108 ? 10.656 5.426 11.117 1 96.75 108 TYR B C 1
ATOM 2889 O O . TYR B 1 108 ? 10.523 6.617 11.414 1 96.75 108 TYR B O 1
ATOM 2897 N N . SER B 1 109 ? 11.789 4.859 10.938 1 96.31 109 SER B N 1
ATOM 2898 C CA . SER B 1 109 ? 13.016 5.645 10.953 1 96.31 109 SER B CA 1
ATOM 2899 C C . SER B 1 109 ? 13.414 6.082 9.539 1 96.31 109 SER B C 1
ATOM 2901 O O . SER B 1 109 ? 13.555 5.25 8.648 1 96.31 109 SER B O 1
ATOM 2903 N N . LEU B 1 110 ? 13.594 7.266 9.32 1 96.62 110 LEU B N 1
ATOM 2904 C CA . LEU B 1 110 ? 14.078 7.832 8.07 1 96.62 110 LEU B CA 1
ATOM 2905 C C . LEU B 1 110 ? 15.258 8.766 8.312 1 96.62 110 LEU B C 1
ATOM 2907 O O . LEU B 1 110 ? 15.07 9.93 8.664 1 96.62 110 LEU B O 1
ATOM 2911 N N . GLY B 1 111 ? 16.406 8.266 8.062 1 96.06 111 GLY B N 1
ATOM 2912 C CA . GLY B 1 111 ? 17.594 9.023 8.43 1 96.06 111 GLY B CA 1
ATOM 2913 C C . GLY B 1 111 ? 17.672 9.312 9.914 1 96.06 111 GLY B C 1
ATOM 2914 O O . GLY B 1 111 ? 17.703 8.383 10.727 1 96.06 111 GLY B O 1
ATOM 2915 N N . ASP B 1 112 ? 17.578 10.617 10.18 1 96.56 112 ASP B N 1
ATOM 2916 C CA . ASP B 1 112 ? 17.781 11.078 11.555 1 96.56 112 ASP B CA 1
ATOM 2917 C C . ASP B 1 112 ? 16.438 11.328 12.242 1 96.56 112 ASP B C 1
ATOM 2919 O O . ASP B 1 112 ? 16.406 11.711 13.414 1 96.56 112 ASP B O 1
ATOM 2923 N N . ILE B 1 113 ? 15.344 11.109 11.547 1 97.06 113 ILE B N 1
ATOM 2924 C CA . ILE B 1 113 ? 14.023 11.438 12.078 1 97.06 113 ILE B CA 1
ATOM 2925 C C . ILE B 1 113 ? 13.211 10.156 12.242 1 97.06 113 ILE B C 1
ATOM 2927 O O . ILE B 1 113 ? 13.266 9.266 11.391 1 97.06 113 ILE B O 1
ATOM 2931 N N . ILE B 1 114 ? 12.539 10.094 13.305 1 97.62 114 ILE B N 1
ATOM 2932 C CA . ILE B 1 114 ? 11.547 9.047 13.508 1 97.62 114 ILE B CA 1
ATOM 2933 C C . ILE B 1 114 ? 10.148 9.602 13.242 1 97.62 114 ILE B C 1
ATOM 2935 O O . ILE B 1 114 ? 9.773 10.641 13.781 1 97.62 114 ILE B O 1
ATOM 2939 N N . VAL B 1 115 ? 9.391 8.938 12.422 1 98.31 115 VAL B N 1
ATOM 2940 C CA . VAL B 1 115 ? 8.062 9.383 12.031 1 98.31 115 VAL B CA 1
ATOM 2941 C C . VAL B 1 115 ? 7.016 8.383 12.516 1 98.31 115 VAL B C 1
ATOM 2943 O O . VAL B 1 115 ? 7.18 7.172 12.336 1 98.31 115 VAL B O 1
ATOM 2946 N N . ARG B 1 116 ? 5.953 8.844 13.055 1 98.44 116 ARG B N 1
ATOM 2947 C CA . ARG B 1 116 ? 4.852 7.984 13.484 1 98.44 116 ARG B CA 1
ATOM 2948 C C . ARG B 1 116 ? 3.514 8.539 13.008 1 98.44 116 ARG B C 1
ATOM 2950 O O . ARG B 1 116 ? 3.016 9.523 13.555 1 98.44 116 ARG B O 1
ATOM 2957 N N . PRO B 1 117 ? 2.932 7.906 12.039 1 98.81 117 PRO B N 1
ATOM 2958 C CA . PRO B 1 117 ? 1.563 8.273 11.672 1 98.81 117 PRO B CA 1
ATOM 2959 C C . PRO B 1 117 ? 0.53 7.801 12.688 1 98.81 117 PRO B C 1
ATOM 2961 O O . PRO B 1 117 ? 0.674 6.715 13.266 1 98.81 117 PRO B O 1
ATOM 2964 N N . PHE B 1 118 ? -0.493 8.617 12.953 1 98.69 118 PHE B N 1
ATOM 2965 C CA . PHE B 1 118 ? -1.595 8.211 13.82 1 98.69 118 PHE B CA 1
ATOM 2966 C C . PHE B 1 118 ? -2.936 8.586 13.195 1 98.69 118 PHE B C 1
ATOM 2968 O O . PHE B 1 118 ? -3.041 9.578 12.484 1 98.69 118 PHE B O 1
ATOM 2975 N N . SER B 1 119 ? -3.98 7.859 13.477 1 98.25 119 SER B N 1
ATOM 2976 C CA . SER B 1 119 ? -5.285 8.008 12.844 1 98.25 119 SER B CA 1
ATOM 2977 C C . SER B 1 119 ? -5.996 9.266 13.336 1 98.25 119 SER B C 1
ATOM 2979 O O . SER B 1 119 ? -5.93 9.602 14.516 1 98.25 119 SER B O 1
ATOM 2981 N N . ILE B 1 120 ? -6.629 9.914 12.445 1 98.12 120 ILE B N 1
ATOM 2982 C CA . ILE B 1 120 ? -7.469 11.055 12.773 1 98.12 120 ILE B CA 1
ATOM 2983 C C . ILE B 1 120 ? -8.844 10.891 12.133 1 98.12 120 ILE B C 1
ATOM 2985 O O . ILE B 1 120 ? -9.062 9.961 11.352 1 98.12 120 ILE B O 1
ATOM 2989 N N . GLU B 1 121 ? -9.773 11.797 12.547 1 97.06 121 GLU B N 1
ATOM 2990 C CA . GLU B 1 121 ? -11.125 11.75 12 1 97.06 121 GLU B CA 1
ATOM 2991 C C . GLU B 1 121 ? -11.344 12.859 10.977 1 97.06 121 GLU B C 1
ATOM 2993 O O . GLU B 1 121 ? -11.367 14.039 11.328 1 97.06 121 GLU B O 1
ATOM 2998 N N . HIS B 1 122 ? -11.523 12.492 9.781 1 97.75 122 HIS B N 1
ATOM 2999 C CA . HIS B 1 122 ? -11.766 13.383 8.648 1 97.75 122 HIS B CA 1
ATOM 3000 C C . HIS B 1 122 ? -12.406 12.633 7.484 1 97.75 122 HIS B C 1
ATOM 3002 O O . HIS B 1 122 ? -12.328 11.406 7.414 1 97.75 122 HIS B O 1
ATOM 3008 N N . ASP B 1 123 ? -13.18 13.289 6.691 1 96.88 123 ASP B N 1
ATOM 3009 C CA . ASP B 1 123 ? -13.883 12.656 5.578 1 96.88 123 ASP B CA 1
ATOM 3010 C C . ASP B 1 123 ? -12.922 12.32 4.441 1 96.88 123 ASP B C 1
ATOM 3012 O O . ASP B 1 123 ? -13 12.898 3.357 1 96.88 123 ASP B O 1
ATOM 3016 N N . ALA B 1 124 ? -12.039 11.328 4.559 1 97.56 124 ALA B N 1
ATOM 3017 C CA . ALA B 1 124 ? -11.062 10.75 3.645 1 97.56 124 ALA B CA 1
ATOM 3018 C C . ALA B 1 124 ? -10.914 9.242 3.869 1 97.56 124 ALA B C 1
ATOM 3020 O O . ALA B 1 124 ? -11.562 8.68 4.754 1 97.56 124 ALA B O 1
ATOM 3021 N N . SER B 1 125 ? -10.133 8.562 3.098 1 97.06 125 SER B N 1
ATOM 3022 C CA . SER B 1 125 ? -10.062 7.102 3.1 1 97.06 125 SER B CA 1
ATOM 3023 C C . SER B 1 125 ? -9.484 6.582 4.41 1 97.06 125 SER B C 1
ATOM 3025 O O . SER B 1 125 ? -10.047 5.68 5.031 1 97.06 125 SER B O 1
ATOM 3027 N N . ASP B 1 126 ? -8.414 7.117 4.832 1 97.81 126 ASP B N 1
ATOM 3028 C CA . ASP B 1 126 ? -7.727 6.727 6.059 1 97.81 126 ASP B CA 1
ATOM 3029 C C . ASP B 1 126 ? -6.754 7.812 6.516 1 97.81 126 ASP B C 1
ATOM 3031 O O . ASP B 1 126 ? -5.543 7.598 6.547 1 97.81 126 ASP B O 1
ATOM 3035 N N . PRO B 1 127 ? -7.316 8.938 6.918 1 98.62 127 PRO B N 1
ATOM 3036 C CA . PRO B 1 127 ? -6.48 10.102 7.203 1 98.62 127 PRO B CA 1
ATOM 3037 C C . PRO B 1 127 ? -5.637 9.93 8.461 1 98.62 127 PRO B C 1
ATOM 3039 O O . PRO B 1 127 ? -6.074 9.289 9.422 1 98.62 127 PRO B O 1
ATOM 3042 N N . VAL B 1 128 ? -4.469 10.586 8.445 1 98.81 128 VAL B N 1
ATOM 3043 C CA . VAL B 1 128 ? -3.568 10.461 9.586 1 98.81 128 VAL B CA 1
ATOM 3044 C C . VAL B 1 128 ? -2.963 11.82 9.914 1 98.81 128 VAL B C 1
ATOM 3046 O O . VAL B 1 128 ? -2.943 12.727 9.078 1 98.81 128 VAL B O 1
ATOM 3049 N N . GLY B 1 129 ? -2.52 12.016 11.164 1 98.81 129 GLY B N 1
ATOM 3050 C CA . GLY B 1 129 ? -1.522 12.984 11.586 1 98.81 129 GLY B CA 1
ATOM 3051 C C . GLY B 1 129 ? -0.146 12.383 11.781 1 98.81 129 GLY B C 1
ATOM 3052 O O . GLY B 1 129 ? 0.041 11.172 11.594 1 98.81 129 GLY B O 1
ATOM 3053 N N . TYR B 1 130 ? 0.823 13.234 12.195 1 98.88 130 TYR B N 1
ATOM 3054 C CA . TYR B 1 130 ? 2.182 12.719 12.305 1 98.88 130 TYR B CA 1
ATOM 3055 C C . TYR B 1 130 ? 2.861 13.227 13.57 1 98.88 130 TYR B C 1
ATOM 3057 O O . TYR B 1 130 ? 2.705 14.391 13.938 1 98.88 130 TYR B O 1
ATOM 3065 N N . ASN B 1 131 ? 3.566 12.328 14.211 1 98.62 131 ASN B N 1
ATOM 3066 C CA . ASN B 1 131 ? 4.582 12.68 15.195 1 98.62 131 ASN B CA 1
ATOM 3067 C C . ASN B 1 131 ? 5.988 12.586 14.602 1 98.62 131 ASN B C 1
ATOM 3069 O O . ASN B 1 131 ? 6.273 11.695 13.805 1 98.62 131 ASN B O 1
ATOM 3073 N N . PHE B 1 132 ? 6.828 13.438 14.977 1 98.19 132 PHE B N 1
ATOM 3074 C CA . PHE B 1 132 ? 8.242 13.398 14.625 1 98.19 132 PHE B CA 1
ATOM 3075 C C . PHE B 1 132 ? 9.117 13.43 15.875 1 98.19 132 PHE B C 1
ATOM 3077 O O . PHE B 1 132 ? 8.898 14.258 16.766 1 98.19 132 PHE B O 1
ATOM 3084 N N . TYR B 1 133 ? 10.031 12.539 15.883 1 96.19 133 TYR B N 1
ATOM 3085 C CA . TYR B 1 133 ? 10.945 12.453 17.016 1 96.19 133 TYR B CA 1
ATOM 3086 C C . TYR B 1 133 ? 12.398 12.531 16.562 1 96.19 133 TYR B C 1
ATOM 3088 O O . TYR B 1 133 ? 12.727 12.094 15.461 1 96.19 133 TYR B O 1
ATOM 3096 N N . THR B 1 134 ? 13.18 13.07 17.391 1 93.38 134 THR B N 1
ATOM 3097 C CA . THR B 1 134 ? 14.625 13.008 17.219 1 93.38 134 THR B CA 1
ATOM 3098 C C . THR B 1 134 ? 15.25 12.016 18.188 1 93.38 134 THR B C 1
ATOM 3100 O O . THR B 1 134 ? 14.555 11.461 19.047 1 93.38 134 THR B O 1
ATOM 3103 N N . GLU B 1 135 ? 16.484 11.82 18 1 86.81 135 GLU B N 1
ATOM 3104 C CA . GLU B 1 135 ? 17.219 10.93 18.906 1 86.81 135 GLU B CA 1
ATOM 3105 C C . GLU B 1 135 ? 17.156 11.438 20.344 1 86.81 135 GLU B C 1
ATOM 3107 O O . GLU B 1 135 ? 17.25 10.648 21.281 1 86.81 135 GLU B O 1
ATOM 3112 N N . SER B 1 136 ? 17.047 12.68 20.578 1 84.31 136 SER B N 1
ATOM 3113 C CA . SER B 1 136 ? 17 13.281 21.906 1 84.31 136 SER B CA 1
ATOM 3114 C C . SER B 1 136 ? 15.578 13.305 22.453 1 84.31 136 SER B C 1
ATOM 3116 O O . SER B 1 136 ? 15.289 14.047 23.406 1 84.31 136 SER B O 1
ATOM 3118 N N . ASP B 1 137 ? 14.695 12.734 21.75 1 83.25 137 ASP B N 1
ATOM 3119 C CA . ASP B 1 137 ? 13.305 12.547 22.141 1 83.25 137 ASP B CA 1
ATOM 3120 C C . ASP B 1 137 ? 12.539 13.867 22.094 1 83.25 137 ASP B C 1
ATOM 3122 O O . ASP B 1 137 ? 11.625 14.094 22.906 1 83.25 137 ASP B O 1
ATOM 3126 N N . GLU B 1 138 ? 13.086 14.773 21.375 1 91.81 138 GLU B N 1
ATOM 3127 C CA . GLU B 1 138 ? 12.25 15.93 21.047 1 91.81 138 GLU B CA 1
ATOM 3128 C C . GLU B 1 138 ? 11.117 15.539 20.109 1 91.81 138 GLU B C 1
ATOM 3130 O O . GLU B 1 138 ? 11.328 14.789 19.156 1 91.81 138 GLU B O 1
ATOM 3135 N N . LYS B 1 139 ? 9.914 16.078 20.438 1 96.56 139 LYS B N 1
ATOM 3136 C CA . LYS B 1 139 ? 8.734 15.633 19.703 1 96.56 139 LYS B CA 1
ATOM 3137 C C . LYS B 1 139 ? 7.988 16.828 19.109 1 96.56 139 LYS B C 1
ATOM 3139 O O . LYS B 1 139 ? 7.805 17.844 19.766 1 96.56 139 LYS B O 1
ATOM 3144 N N . MET B 1 140 ? 7.625 16.781 17.891 1 97.81 140 MET B N 1
ATOM 3145 C CA . MET B 1 140 ? 6.656 17.688 17.281 1 97.81 140 MET B CA 1
ATOM 3146 C C . MET B 1 140 ? 5.535 16.906 16.594 1 97.81 140 MET B C 1
ATOM 3148 O O . MET B 1 140 ? 5.703 15.734 16.266 1 97.81 140 MET B O 1
ATOM 3152 N N . SER B 1 141 ? 4.422 17.562 16.453 1 98.75 141 SER B N 1
ATOM 3153 C CA . SER B 1 141 ? 3.266 16.875 15.875 1 98.75 141 SER B CA 1
ATOM 3154 C C . SER B 1 141 ? 2.518 17.781 14.906 1 98.75 141 SER B C 1
ATOM 3156 O O . SER B 1 141 ? 2.496 19 15.078 1 98.75 141 SER B O 1
ATOM 3158 N N . ILE B 1 142 ? 1.978 17.188 13.906 1 98.88 142 ILE B N 1
ATOM 3159 C CA . ILE B 1 142 ? 1.116 17.875 12.945 1 98.88 142 ILE B CA 1
ATOM 3160 C C . ILE B 1 142 ? -0.239 17.172 12.883 1 98.88 142 ILE B C 1
ATOM 3162 O O . ILE B 1 142 ? -0.311 15.961 12.648 1 98.88 142 ILE B O 1
ATOM 3166 N N . ALA B 1 143 ? -1.277 17.844 13.109 1 98.56 143 ALA B N 1
ATOM 3167 C CA . ALA B 1 143 ? -2.639 17.328 12.984 1 98.56 143 ALA B CA 1
ATOM 3168 C C . ALA B 1 143 ? -3.562 18.375 12.352 1 98.56 143 ALA B C 1
ATOM 3170 O O . ALA B 1 143 ? -4.008 19.312 13.023 1 98.56 143 ALA B O 1
ATOM 3171 N N . THR B 1 144 ? -3.791 18.203 11.148 1 97.56 144 THR B N 1
ATOM 3172 C CA . THR B 1 144 ? -4.75 19.047 10.43 1 97.56 144 THR B CA 1
ATOM 3173 C C . THR B 1 144 ? -5.871 18.188 9.844 1 97.56 144 THR B C 1
ATOM 3175 O O . THR B 1 144 ? -5.812 16.953 9.891 1 97.56 144 THR B O 1
ATOM 3178 N N . ASP B 1 145 ? -6.953 18.812 9.336 1 97.69 145 ASP B N 1
ATOM 3179 C CA . ASP B 1 145 ? -8.102 18.094 8.789 1 97.69 145 ASP B CA 1
ATOM 3180 C C . ASP B 1 145 ? -8.703 17.156 9.828 1 97.69 145 ASP B C 1
ATOM 3182 O O . ASP B 1 145 ? -8.859 15.953 9.57 1 97.69 145 ASP B O 1
ATOM 3186 N N . ILE B 1 146 ? -8.898 17.672 10.93 1 97.38 146 ILE B N 1
ATOM 3187 C CA . ILE B 1 146 ? -9.508 16.891 12.008 1 97.38 146 ILE B CA 1
ATOM 3188 C C . ILE B 1 146 ? -10.898 17.438 12.32 1 97.38 146 ILE B C 1
ATOM 3190 O O . ILE B 1 146 ? -11.078 18.641 12.516 1 97.38 146 ILE B O 1
ATOM 3194 N N . GLY B 1 147 ? -11.883 16.562 12.406 1 95 147 GLY B N 1
ATOM 3195 C CA . GLY B 1 147 ? -13.25 16.953 12.68 1 95 147 GLY B CA 1
ATOM 3196 C C . GLY B 1 147 ? -13.555 17.078 14.164 1 95 147 GLY B C 1
ATOM 3197 O O . GLY B 1 147 ? -14.438 17.844 14.555 1 95 147 GLY B O 1
ATOM 3198 N N . CYS B 1 148 ? -12.828 16.375 14.906 1 96.44 148 CYS B N 1
ATOM 3199 C CA . CYS B 1 148 ? -13.016 16.406 16.359 1 96.44 148 CYS B CA 1
ATOM 3200 C C . CYS B 1 148 ? -11.758 15.922 17.078 1 96.44 148 CYS B C 1
ATOM 3202 O O . CYS B 1 148 ? -10.969 15.156 16.516 1 96.44 148 CYS B O 1
ATOM 3204 N N . ILE B 1 149 ? -11.617 16.375 18.266 1 98.06 149 ILE B N 1
ATOM 3205 C CA . ILE B 1 149 ? -10.492 15.953 19.094 1 98.06 149 ILE B CA 1
ATOM 3206 C C . ILE B 1 149 ? -10.836 14.648 19.812 1 98.06 149 ILE B C 1
ATOM 3208 O O . ILE B 1 149 ? -11.586 14.641 20.781 1 98.06 149 ILE B O 1
ATOM 3212 N N . THR B 1 150 ? -10.258 13.617 19.391 1 97.75 150 THR B N 1
ATOM 3213 C CA . THR B 1 150 ? -10.477 12.32 20 1 97.75 150 THR B CA 1
ATOM 3214 C C . THR B 1 150 ? -9.414 12.039 21.062 1 97.75 150 THR B C 1
ATOM 3216 O O . THR B 1 150 ? -8.406 12.742 21.141 1 97.75 150 THR B O 1
ATOM 3219 N N . GLN B 1 151 ? -9.672 11.016 21.828 1 98.12 151 GLN B N 1
ATOM 3220 C CA . GLN B 1 151 ? -8.664 10.594 22.797 1 98.12 151 GLN B CA 1
ATOM 3221 C C . GLN B 1 151 ? -7.375 10.164 22.109 1 98.12 151 GLN B C 1
ATOM 3223 O O . GLN B 1 151 ? -6.281 10.391 22.625 1 98.12 151 GLN B O 1
ATOM 3228 N N . ASN B 1 152 ? -7.492 9.57 20.984 1 98 152 ASN B N 1
ATOM 3229 C CA . ASN B 1 152 ? -6.324 9.148 20.219 1 98 152 ASN B CA 1
ATOM 3230 C C . ASN B 1 152 ? -5.469 10.344 19.797 1 98 152 ASN B C 1
ATOM 3232 O O . ASN B 1 152 ? -4.242 10.297 19.891 1 98 152 ASN B O 1
ATOM 3236 N N . ILE B 1 153 ? -6.098 11.367 19.375 1 98.19 153 ILE B N 1
ATOM 3237 C CA . ILE B 1 153 ? -5.387 12.578 18.969 1 98.19 153 ILE B CA 1
ATOM 3238 C C . ILE B 1 153 ? -4.676 13.188 20.188 1 98.19 153 ILE B C 1
ATOM 3240 O O . ILE B 1 153 ? -3.498 13.547 20.094 1 98.19 153 ILE B O 1
ATOM 3244 N N . LYS B 1 154 ? -5.387 13.266 21.297 1 98.44 154 LYS B N 1
ATOM 3245 C CA . LYS B 1 154 ? -4.801 13.82 22.516 1 98.44 154 LYS B CA 1
ATOM 3246 C C . LYS B 1 154 ? -3.523 13.078 22.906 1 98.44 154 LYS B C 1
ATOM 3248 O O . LYS B 1 154 ? -2.475 13.703 23.094 1 98.44 154 LYS B O 1
ATOM 3253 N N . LYS B 1 155 ? -3.678 11.789 22.922 1 97.88 155 LYS B N 1
ATOM 3254 C CA . LYS B 1 155 ? -2.559 10.93 23.312 1 97.88 155 LYS B CA 1
ATOM 3255 C C . LYS B 1 155 ? -1.335 11.188 22.438 1 97.88 155 LYS B C 1
ATOM 3257 O O . LYS B 1 155 ? -0.205 11.203 22.938 1 97.88 155 LYS B O 1
ATOM 3262 N N . HIS B 1 156 ? -1.518 11.406 21.203 1 98.38 156 HIS B N 1
ATOM 3263 C CA . HIS B 1 156 ? -0.411 11.508 20.266 1 98.38 156 HIS B CA 1
ATOM 3264 C C . HIS B 1 156 ? 0.153 12.922 20.234 1 98.38 156 HIS B C 1
ATOM 3266 O O . HIS B 1 156 ? 1.318 13.125 19.891 1 98.38 156 HIS B O 1
ATOM 3272 N N . LEU B 1 157 ? -0.647 13.914 20.594 1 98.62 157 LEU B N 1
ATOM 3273 C CA . LEU B 1 157 ? -0.166 15.289 20.5 1 98.62 157 LEU B CA 1
ATOM 3274 C C . LEU B 1 157 ? 0.446 15.734 21.828 1 98.62 157 LEU B C 1
ATOM 3276 O O . LEU B 1 157 ? 1.27 16.656 21.859 1 98.62 157 LEU B O 1
ATOM 3280 N N . TYR B 1 158 ? 0.033 15.078 22.922 1 98.19 158 TYR B N 1
ATOM 3281 C CA . TYR B 1 158 ? 0.59 15.438 24.219 1 98.19 158 TYR B CA 1
ATOM 3282 C C . TYR B 1 158 ? 2.107 15.297 24.219 1 98.19 158 TYR B C 1
ATOM 3284 O O . TYR B 1 158 ? 2.66 14.461 23.516 1 98.19 158 TYR B O 1
ATOM 3292 N N . LYS B 1 159 ? 2.77 16.203 24.922 1 96.94 159 LYS B N 1
ATOM 3293 C CA . LYS B 1 159 ? 4.211 16.188 25.172 1 96.94 159 LYS B CA 1
ATOM 3294 C C . LYS B 1 159 ? 4.98 16.625 23.922 1 96.94 159 LYS B C 1
ATOM 3296 O O . LYS B 1 159 ? 6.203 16.5 23.875 1 96.94 159 LYS B O 1
ATOM 3301 N N . SER B 1 160 ? 4.293 17.078 22.891 1 98 160 SER B N 1
ATOM 3302 C CA . SER B 1 160 ? 4.965 17.703 21.75 1 98 160 SER B CA 1
ATOM 3303 C C . SER B 1 160 ? 5.406 19.125 22.094 1 98 160 SER B C 1
ATOM 3305 O O . SER B 1 160 ? 4.629 19.906 22.625 1 98 160 SER B O 1
ATOM 3307 N N . LYS B 1 161 ? 6.605 19.391 21.75 1 97.44 161 LYS B N 1
ATOM 3308 C CA . LYS B 1 161 ? 7.117 20.734 22 1 97.44 161 LYS B CA 1
ATOM 3309 C C . LYS B 1 161 ? 6.492 21.75 21.047 1 97.44 161 LYS B C 1
ATOM 3311 O O . LYS B 1 161 ? 6.23 22.891 21.438 1 97.44 161 LYS B O 1
ATOM 3316 N N . LEU B 1 162 ? 6.273 21.359 19.875 1 98.25 162 LEU B N 1
ATOM 3317 C CA . LEU B 1 162 ? 5.613 22.156 18.844 1 98.25 162 LEU B CA 1
ATOM 3318 C C . LEU B 1 162 ? 4.469 21.375 18.203 1 98.25 162 LEU B C 1
ATOM 3320 O O . LEU B 1 162 ? 4.633 20.203 17.844 1 98.25 162 LEU B O 1
ATOM 3324 N N . VAL B 1 163 ? 3.328 22 18.125 1 98.81 163 VAL B N 1
ATOM 3325 C CA . VAL B 1 163 ? 2.166 21.359 17.516 1 98.81 163 VAL B CA 1
ATOM 3326 C C . VAL B 1 163 ? 1.617 22.25 16.391 1 98.81 163 VAL B C 1
ATOM 3328 O O . VAL B 1 163 ? 1.359 23.438 16.609 1 98.81 163 VAL B O 1
ATOM 3331 N N . VAL B 1 164 ? 1.545 21.719 15.203 1 98.88 164 VAL B N 1
ATOM 3332 C CA . VAL B 1 164 ? 0.767 22.328 14.125 1 98.88 164 VAL B CA 1
ATOM 3333 C C . VAL B 1 164 ? -0.672 21.812 14.18 1 98.88 164 VAL B C 1
ATOM 3335 O O . VAL B 1 164 ? -0.927 20.625 13.969 1 98.88 164 VAL B O 1
ATOM 3338 N N . LEU B 1 165 ? -1.615 22.688 14.453 1 98.81 165 LEU B N 1
ATOM 3339 C CA . LEU B 1 165 ? -2.982 22.281 14.766 1 98.81 165 LEU B CA 1
ATOM 3340 C C . LEU B 1 165 ? -3.98 23 13.859 1 98.81 165 LEU B C 1
ATOM 3342 O O . LEU B 1 165 ? -3.873 24.203 13.656 1 98.81 165 LEU B O 1
ATOM 3346 N N . GLU B 1 166 ? -4.957 22.312 13.445 1 98.31 166 GLU B N 1
ATOM 3347 C CA . GLU B 1 166 ? -6.004 22.906 12.617 1 98.31 166 GLU B CA 1
ATOM 3348 C C . GLU B 1 166 ? -6.828 23.922 13.414 1 98.31 166 GLU B C 1
ATOM 3350 O O . GLU B 1 166 ? -7.188 23.672 14.562 1 98.31 166 GLU B O 1
ATOM 3355 N N . SER B 1 167 ? -7.066 25 12.852 1 98.25 167 SER B N 1
ATOM 3356 C CA . SER B 1 167 ? -8.039 26.016 13.234 1 98.25 167 SER B CA 1
ATOM 3357 C C . SER B 1 167 ? -8.781 26.562 12.016 1 98.25 167 SER B C 1
ATOM 3359 O O . SER B 1 167 ? -8.508 27.672 11.562 1 98.25 167 SER B O 1
ATOM 3361 N N . ASN B 1 168 ? -9.719 25.812 11.531 1 98.25 168 ASN B N 1
ATOM 3362 C CA . ASN B 1 168 ? -10.172 25.922 10.156 1 98.25 168 ASN B CA 1
ATOM 3363 C C . ASN B 1 168 ? -11.188 27.047 9.984 1 98.25 168 ASN B C 1
ATOM 3365 O O . ASN B 1 168 ? -11.125 27.812 9.016 1 98.25 168 ASN B O 1
ATOM 3369 N N . TYR B 1 169 ? -12.188 27.156 10.922 1 98.25 169 TYR B N 1
ATOM 3370 C CA . TYR B 1 169 ? -13.266 28.094 10.641 1 98.25 169 TYR B CA 1
ATOM 3371 C C . TYR B 1 169 ? -13.758 28.766 11.914 1 98.25 169 TYR B C 1
ATOM 3373 O O . TYR B 1 169 ? -13.57 28.234 13.016 1 98.25 169 TYR B O 1
ATOM 3381 N N . ASP B 1 170 ? -14.305 29.922 11.742 1 98.31 170 ASP B N 1
ATOM 3382 C CA . ASP B 1 170 ? -15.102 30.578 12.766 1 98.31 170 ASP B CA 1
ATOM 3383 C C . ASP B 1 170 ? -16.578 30.203 12.633 1 98.31 170 ASP B C 1
ATOM 3385 O O . ASP B 1 170 ? -17.172 30.406 11.57 1 98.31 170 ASP B O 1
ATOM 3389 N N . PRO B 1 171 ? -17.188 29.75 13.648 1 97.56 171 PRO B N 1
ATOM 3390 C CA . PRO B 1 171 ? -18.578 29.281 13.547 1 97.56 171 PRO B CA 1
ATOM 3391 C C . PRO B 1 171 ? -19.531 30.344 13.023 1 97.56 171 PRO B C 1
ATOM 3393 O O . PRO B 1 171 ? -20.406 30.047 12.211 1 97.56 171 PRO B O 1
ATOM 3396 N N . ASN B 1 172 ? -19.391 31.562 13.469 1 97.12 172 ASN B N 1
ATOM 3397 C CA . ASN B 1 172 ? -20.281 32.625 13.023 1 97.12 172 ASN B CA 1
ATOM 3398 C C . ASN B 1 172 ? -20.062 32.938 11.547 1 97.12 172 ASN B C 1
ATOM 3400 O O . ASN B 1 172 ? -21.031 33.125 10.797 1 97.12 172 ASN B O 1
ATOM 3404 N N . MET B 1 173 ? -18.828 33.062 11.164 1 96.81 173 MET B N 1
ATOM 3405 C CA . MET B 1 173 ? -18.516 33.344 9.758 1 96.81 173 MET B CA 1
ATOM 3406 C C . MET B 1 173 ? -19.062 32.219 8.875 1 96.81 173 MET B C 1
ATOM 3408 O O . MET B 1 173 ? -19.578 32.469 7.785 1 96.81 173 MET B O 1
ATOM 3412 N N . LEU B 1 174 ? -18.906 30.984 9.305 1 97.38 174 LEU B N 1
ATOM 3413 C CA . LEU B 1 174 ? -19.406 29.828 8.547 1 97.38 174 LEU B CA 1
ATOM 3414 C C . LEU B 1 174 ? -20.922 29.906 8.383 1 97.38 174 LEU B C 1
ATOM 3416 O O . LEU B 1 174 ? -21.438 29.75 7.273 1 97.38 174 LEU B O 1
ATOM 3420 N N . MET B 1 175 ? -21.625 30.156 9.477 1 96.44 175 MET B N 1
ATOM 3421 C CA . MET B 1 175 ? -23.094 30.141 9.477 1 96.44 175 MET B CA 1
ATOM 3422 C C . MET B 1 175 ? -23.641 31.281 8.625 1 96.44 175 MET B C 1
ATOM 3424 O O . MET B 1 175 ? -24.688 31.141 7.992 1 96.44 175 MET B O 1
ATOM 3428 N N . MET B 1 176 ? -22.922 32.375 8.578 1 95.19 176 MET B N 1
ATOM 3429 C CA . MET B 1 176 ? -23.391 33.562 7.863 1 95.19 176 MET B CA 1
ATOM 3430 C C . MET B 1 176 ? -22.844 33.594 6.445 1 95.19 176 MET B C 1
ATOM 3432 O O . MET B 1 176 ? -23.188 34.469 5.656 1 95.19 176 MET B O 1
ATOM 3436 N N . GLY B 1 177 ? -21.969 32.656 6.262 1 92.56 177 GLY B N 1
ATOM 3437 C CA . GLY B 1 177 ? -21.281 32.688 4.98 1 92.56 177 GLY B CA 1
ATOM 3438 C C . GLY B 1 177 ? -22.125 32.094 3.854 1 92.56 177 GLY B C 1
ATOM 3439 O O . GLY B 1 177 ? -23.328 31.875 4.016 1 92.56 177 GLY B O 1
ATOM 3440 N N . SER B 1 178 ? -21.469 31.938 2.674 1 93.5 178 SER B N 1
ATOM 3441 C CA . SER B 1 178 ? -22.172 31.672 1.422 1 93.5 178 SER B CA 1
ATOM 3442 C C . SER B 1 178 ? -22.359 30.172 1.212 1 93.5 178 SER B C 1
ATOM 3444 O O . SER B 1 178 ? -23.062 29.75 0.287 1 93.5 178 SER B O 1
ATOM 3446 N N . TYR B 1 179 ? -21.828 29.328 2.137 1 93.56 179 TYR B N 1
ATOM 3447 C CA . TYR B 1 179 ? -21.953 27.891 1.97 1 93.56 179 TYR B CA 1
ATOM 3448 C C . TYR B 1 179 ? -23.406 27.453 2.053 1 93.56 179 TYR B C 1
ATOM 3450 O O . TYR B 1 179 ? -24.203 28.047 2.781 1 93.56 179 TYR B O 1
ATOM 3458 N N . THR B 1 180 ? -23.719 26.375 1.26 1 96.12 180 THR B N 1
ATOM 3459 C CA . THR B 1 180 ? -25.016 25.75 1.439 1 96.12 180 THR B CA 1
ATOM 3460 C C . THR B 1 180 ? -25.125 25.109 2.824 1 96.12 180 THR B C 1
ATOM 3462 O O . THR B 1 180 ? -24.109 24.875 3.482 1 96.12 180 THR B O 1
ATOM 3465 N N . TYR B 1 181 ? -26.281 24.906 3.254 1 95.12 181 TYR B N 1
ATOM 3466 C CA . TYR B 1 181 ? -26.5 24.297 4.562 1 95.12 181 TYR B CA 1
ATOM 3467 C C . TYR B 1 181 ? -25.844 22.922 4.648 1 95.12 181 TYR B C 1
ATOM 3469 O O . TYR B 1 181 ? -25.25 22.578 5.676 1 95.12 181 TYR B O 1
ATOM 3477 N N . ALA B 1 182 ? -25.938 22.203 3.578 1 95.44 182 ALA B N 1
ATOM 3478 C CA . ALA B 1 182 ? -25.312 20.891 3.535 1 95.44 182 ALA B CA 1
ATOM 3479 C C . ALA B 1 182 ? -23.812 20.984 3.721 1 95.44 182 ALA B C 1
ATOM 3481 O O . ALA B 1 182 ? -23.203 20.203 4.453 1 95.44 182 ALA B O 1
ATOM 3482 N N . LEU B 1 183 ? -23.188 21.938 3.139 1 94.88 183 LEU B N 1
ATOM 3483 C CA . LEU B 1 183 ? -21.75 22.141 3.246 1 94.88 183 LEU B CA 1
ATOM 3484 C C . LEU B 1 183 ? -21.375 22.594 4.652 1 94.88 183 LEU B C 1
ATOM 3486 O O . LEU B 1 183 ? -20.344 22.172 5.191 1 94.88 183 LEU B O 1
ATOM 3490 N N . LYS B 1 184 ? -22.156 23.516 5.191 1 96.44 184 LYS B N 1
ATOM 3491 C CA . LYS B 1 184 ? -21.922 23.953 6.562 1 96.44 184 LYS B CA 1
ATOM 3492 C C . LYS B 1 184 ? -21.938 22.781 7.531 1 96.44 184 LYS B C 1
ATOM 3494 O O . LYS B 1 184 ? -21.047 22.656 8.375 1 96.44 184 LYS B O 1
ATOM 3499 N N . LYS B 1 185 ? -22.906 21.938 7.32 1 96.44 185 LYS B N 1
ATOM 3500 C CA . LYS B 1 185 ? -23.047 20.766 8.172 1 96.44 185 LYS B CA 1
ATOM 3501 C C . LYS B 1 185 ? -21.828 19.844 8.031 1 96.44 185 LYS B C 1
ATOM 3503 O O . LYS B 1 185 ? -21.344 19.281 9.016 1 96.44 185 LYS B O 1
ATOM 3508 N N . ARG B 1 186 ? -21.328 19.688 6.863 1 95.62 186 ARG B N 1
ATOM 3509 C CA . ARG B 1 186 ? -20.172 18.844 6.605 1 95.62 186 ARG B CA 1
ATOM 3510 C C . ARG B 1 186 ? -18.922 19.406 7.301 1 95.62 186 ARG B C 1
ATOM 3512 O O . ARG B 1 186 ? -18.172 18.656 7.922 1 95.62 186 ARG B O 1
ATOM 3519 N N . VAL B 1 187 ? -18.766 20.656 7.211 1 95.81 187 VAL B N 1
ATOM 3520 C CA . VAL B 1 187 ? -17.594 21.328 7.793 1 95.81 187 VAL B CA 1
ATOM 3521 C C . VAL B 1 187 ? -17.625 21.172 9.312 1 95.81 187 VAL B C 1
ATOM 3523 O O . VAL B 1 187 ? -16.594 20.922 9.93 1 95.81 187 VAL B O 1
ATOM 3526 N N . MET B 1 188 ? -18.797 21.219 9.883 1 96.81 188 MET B N 1
ATOM 3527 C CA . MET B 1 188 ? -18.953 21.234 11.328 1 96.81 188 MET B CA 1
ATOM 3528 C C . MET B 1 188 ? -19.016 19.828 11.891 1 96.81 188 MET B C 1
ATOM 3530 O O . MET B 1 188 ? -19 19.641 13.109 1 96.81 188 MET B O 1
ATOM 3534 N N . SER B 1 189 ? -19.094 18.859 11.008 1 96.44 189 SER B N 1
ATOM 3535 C CA . SER B 1 189 ? -19.281 17.484 11.445 1 96.44 189 SER B CA 1
ATOM 3536 C C . SER B 1 189 ? -18.031 16.938 12.125 1 96.44 189 SER B C 1
ATOM 3538 O O . SER B 1 189 ? -16.984 17.562 12.094 1 96.44 189 SER B O 1
ATOM 3540 N N . SER B 1 190 ? -18.156 15.742 12.719 1 96.19 190 SER B N 1
ATOM 3541 C CA . SER B 1 190 ? -17.062 15.078 13.414 1 96.19 190 SER B CA 1
ATOM 3542 C C . SER B 1 190 ? -15.992 14.586 12.445 1 96.19 190 SER B C 1
ATOM 3544 O O . SER B 1 190 ? -14.898 14.195 12.852 1 96.19 190 SER B O 1
ATOM 3546 N N . THR B 1 191 ? -16.297 14.641 11.164 1 96.44 191 THR B N 1
ATOM 3547 C CA . THR B 1 191 ? -15.328 14.258 10.148 1 96.44 191 THR B CA 1
ATOM 3548 C C . THR B 1 191 ? -15.031 15.438 9.219 1 96.44 191 THR B C 1
ATOM 3550 O O . THR B 1 191 ? -14.555 15.25 8.102 1 96.44 191 THR B O 1
ATOM 3553 N N . GLY B 1 192 ? -15.461 16.609 9.633 1 97.38 192 GLY B N 1
ATOM 3554 C CA . GLY B 1 192 ? -15.172 17.812 8.883 1 97.38 192 GLY B CA 1
ATOM 3555 C C . GLY B 1 192 ? -13.875 18.484 9.297 1 97.38 192 GLY B C 1
ATOM 3556 O O . GLY B 1 192 ? -12.789 17.938 9.078 1 97.38 192 GLY B O 1
ATOM 3557 N N . HIS B 1 193 ? -14.102 19.625 10.047 1 98.25 193 HIS B N 1
ATOM 3558 C CA . HIS B 1 193 ? -12.93 20.406 10.438 1 98.25 193 HIS B CA 1
ATOM 3559 C C . HIS B 1 193 ? -13.094 20.969 11.844 1 98.25 193 HIS B C 1
ATOM 3561 O O . HIS B 1 193 ? -14.219 21.078 12.352 1 98.25 193 HIS B O 1
ATOM 3567 N N . LEU B 1 194 ? -12.031 21.375 12.43 1 97.94 194 LEU B N 1
ATOM 3568 C CA . LEU B 1 194 ? -12.055 21.984 13.75 1 97.94 194 LEU B CA 1
ATOM 3569 C C . LEU B 1 194 ? -12.367 23.484 13.641 1 97.94 194 LEU B C 1
ATOM 3571 O O . LEU B 1 194 ? -11.812 24.172 12.789 1 97.94 194 LEU B O 1
ATOM 3575 N N . SER B 1 195 ? -13.211 23.938 14.523 1 98.31 195 SER B N 1
ATOM 3576 C CA . SER B 1 195 ? -13.445 25.375 14.625 1 98.31 195 SER B CA 1
ATOM 3577 C C . SER B 1 195 ? -12.305 26.062 15.375 1 98.31 195 SER B C 1
ATOM 3579 O O . SER B 1 195 ? -11.508 25.406 16.047 1 98.31 195 SER B O 1
ATOM 3581 N N . ASN B 1 196 ? -12.266 27.406 15.266 1 98.69 196 ASN B N 1
ATOM 3582 C CA . ASN B 1 196 ? -11.305 28.172 16.047 1 98.69 196 ASN B CA 1
ATOM 3583 C C . ASN B 1 196 ? -11.445 27.922 17.547 1 98.69 196 ASN B C 1
ATOM 3585 O O . ASN B 1 196 ? -10.453 27.781 18.25 1 98.69 196 ASN B O 1
ATOM 3589 N N . GLU B 1 197 ? -12.664 27.812 17.984 1 98.31 197 GLU B N 1
ATOM 3590 C CA . GLU B 1 197 ? -12.938 27.625 19.406 1 98.31 197 GLU B CA 1
ATOM 3591 C C . GLU B 1 197 ? -12.492 26.25 19.875 1 98.31 197 GLU B C 1
ATOM 3593 O O . GLU B 1 197 ? -11.875 26.125 20.938 1 98.31 197 GLU B O 1
ATOM 3598 N N . ASP B 1 198 ? -12.883 25.281 19.125 1 98.31 198 ASP B N 1
ATOM 3599 C CA . ASP B 1 198 ? -12.469 23.922 19.469 1 98.31 198 ASP B CA 1
ATOM 3600 C C . ASP B 1 198 ? -10.945 23.812 19.531 1 98.31 198 ASP B C 1
ATOM 3602 O O . ASP B 1 198 ? -10.398 23.188 20.438 1 98.31 198 ASP B O 1
ATOM 3606 N N . ALA B 1 199 ? -10.32 24.344 18.547 1 98.62 199 ALA B N 1
ATOM 3607 C CA . ALA B 1 199 ? -8.859 24.344 18.516 1 98.62 199 ALA B CA 1
ATOM 3608 C C . ALA B 1 199 ? -8.281 25.047 19.734 1 98.62 199 ALA B C 1
ATOM 3610 O O . ALA B 1 199 ? -7.363 24.547 20.375 1 98.62 199 ALA B O 1
ATOM 3611 N N . ALA B 1 200 ? -8.828 26.188 20.047 1 98.69 200 ALA B N 1
ATOM 3612 C CA . ALA B 1 200 ? -8.344 26.984 21.172 1 98.69 200 ALA B CA 1
ATOM 3613 C C . ALA B 1 200 ? -8.461 26.234 22.484 1 98.69 200 ALA B C 1
ATOM 3615 O O . ALA B 1 200 ? -7.539 26.25 23.297 1 98.69 200 ALA B O 1
ATOM 3616 N N . ASN B 1 201 ? -9.578 25.625 22.641 1 98.69 201 ASN B N 1
ATOM 3617 C CA . ASN B 1 201 ? -9.766 24.828 23.859 1 98.69 201 ASN B CA 1
ATOM 3618 C C . ASN B 1 201 ? -8.742 23.703 23.953 1 98.69 201 ASN B C 1
ATOM 3620 O O . ASN B 1 201 ? -8.234 23.422 25.031 1 98.69 201 ASN B O 1
ATOM 3624 N N . PHE B 1 202 ? -8.484 23.094 22.891 1 98.75 202 PHE B N 1
ATOM 3625 C CA . PHE B 1 202 ? -7.512 22.016 22.891 1 98.75 202 PHE B CA 1
ATOM 3626 C C . PHE B 1 202 ? -6.109 22.547 23.141 1 98.75 202 PHE B C 1
ATOM 3628 O O . PHE B 1 202 ? -5.285 21.875 23.766 1 98.75 202 PHE B O 1
ATOM 3635 N N . CYS B 1 203 ? -5.82 23.75 22.641 1 98.75 203 CYS B N 1
ATOM 3636 C CA . CYS B 1 203 ? -4.535 24.375 22.906 1 98.75 203 CYS B CA 1
ATOM 3637 C C . CYS B 1 203 ? -4.262 24.453 24.406 1 98.75 203 CYS B C 1
ATOM 3639 O O . CYS B 1 203 ? -3.133 24.234 24.844 1 98.75 203 CYS B O 1
ATOM 3641 N N . VAL B 1 204 ? -5.293 24.781 25.188 1 98.75 204 VAL B N 1
ATOM 3642 C CA . VAL B 1 204 ? -5.145 24.859 26.641 1 98.75 204 VAL B CA 1
ATOM 3643 C C . VAL B 1 204 ? -4.633 23.516 27.172 1 98.75 204 VAL B C 1
ATOM 3645 O O . VAL B 1 204 ? -3.691 23.484 27.969 1 98.75 204 VAL B O 1
ATOM 3648 N N . GLU B 1 205 ? -5.266 22.516 26.688 1 98.56 205 GLU B N 1
ATOM 3649 C CA . GLU B 1 205 ? -4.879 21.172 27.125 1 98.56 205 GLU B CA 1
ATOM 3650 C C . GLU B 1 205 ? -3.438 20.859 26.719 1 98.56 205 GLU B C 1
ATOM 3652 O O . GLU B 1 205 ? -2.67 20.328 27.516 1 98.56 205 GLU B O 1
ATOM 3657 N N . LEU B 1 206 ? -3.123 21.156 25.5 1 98.75 206 LEU B N 1
ATOM 3658 C CA . LEU B 1 206 ? -1.789 20.875 24.984 1 98.75 206 LEU B CA 1
ATOM 3659 C C . LEU B 1 206 ? -0.721 21.578 25.812 1 98.75 206 LEU B C 1
ATOM 3661 O O . LEU B 1 206 ? 0.296 20.969 26.172 1 98.75 206 LEU B O 1
ATOM 3665 N N . ILE B 1 207 ? -0.953 22.844 26.125 1 98.5 207 ILE B N 1
ATOM 3666 C CA . ILE B 1 207 ? 0.005 23.641 26.891 1 98.5 207 ILE B CA 1
ATOM 3667 C C . ILE B 1 207 ? 0.166 23.047 28.281 1 98.5 207 ILE B C 1
ATOM 3669 O O . ILE B 1 207 ? 1.285 22.906 28.781 1 98.5 207 ILE B O 1
ATOM 3673 N N . ASN B 1 208 ? -0.926 22.672 28.859 1 98.19 208 ASN B N 1
ATOM 3674 C CA . ASN B 1 208 ? -0.892 22.047 30.172 1 98.19 208 ASN B CA 1
ATOM 3675 C C . ASN B 1 208 ? -0.126 20.719 30.141 1 98.19 208 ASN B C 1
ATOM 3677 O O . ASN B 1 208 ? 0.359 20.25 31.188 1 98.19 208 ASN B O 1
ATOM 3681 N N . GLU B 1 209 ? -0.038 20.156 28.953 1 97.88 209 GLU B N 1
ATOM 3682 C CA . GLU B 1 209 ? 0.651 18.891 28.812 1 97.88 209 GLU B CA 1
ATOM 3683 C C . GLU B 1 209 ? 2.068 19.078 28.281 1 97.88 209 GLU B C 1
ATOM 3685 O O . GLU B 1 209 ? 2.719 18.125 27.859 1 97.88 209 GLU B O 1
ATOM 3690 N N . GLY B 1 210 ? 2.529 20.297 28.156 1 95.88 210 GLY B N 1
ATOM 3691 C CA . GLY B 1 210 ? 3.953 20.5 27.953 1 95.88 210 GLY B CA 1
ATOM 3692 C C . GLY B 1 210 ? 4.27 21.156 26.625 1 95.88 210 GLY B C 1
ATOM 3693 O O . GLY B 1 210 ? 5.434 21.438 26.312 1 95.88 210 GLY B O 1
ATOM 3694 N N . THR B 1 211 ? 3.309 21.484 25.797 1 98 211 THR B N 1
ATOM 3695 C CA . THR B 1 211 ? 3.543 22.125 24.5 1 98 211 THR B CA 1
ATOM 3696 C C . THR B 1 211 ? 4.031 23.562 24.688 1 98 211 THR B C 1
ATOM 3698 O O . THR B 1 211 ? 3.484 24.297 25.5 1 98 211 THR B O 1
ATOM 3701 N N . GLU B 1 212 ? 5.039 23.906 23.891 1 97.75 212 GLU B N 1
ATOM 3702 C CA . GLU B 1 212 ? 5.66 25.219 24.047 1 97.75 212 GLU B CA 1
ATOM 3703 C C . GLU B 1 212 ? 5.324 26.141 22.875 1 97.75 212 GLU B C 1
ATOM 3705 O O . GLU B 1 212 ? 5.438 27.359 22.984 1 97.75 212 GLU B O 1
ATOM 3710 N N . SER B 1 213 ? 5.012 25.562 21.781 1 98.12 213 SER B N 1
ATOM 3711 C CA . SER B 1 213 ? 4.703 26.328 20.578 1 98.12 213 SER B CA 1
ATOM 3712 C C . SER B 1 213 ? 3.531 25.719 19.828 1 98.12 213 SER B C 1
ATOM 3714 O O . SER B 1 213 ? 3.479 24.5 19.625 1 98.12 213 SER B O 1
ATOM 3716 N N . ILE B 1 214 ? 2.586 26.5 19.453 1 98.69 214 ILE B N 1
ATOM 3717 C CA . ILE B 1 214 ? 1.427 26.062 18.703 1 98.69 214 ILE B CA 1
ATOM 3718 C C . ILE B 1 214 ? 1.28 26.906 17.438 1 98.69 214 ILE B C 1
ATOM 3720 O O . ILE B 1 214 ? 1.312 28.125 17.5 1 98.69 214 ILE B O 1
ATOM 3724 N N . LEU B 1 215 ? 1.197 26.281 16.344 1 98.81 215 LEU B N 1
ATOM 3725 C CA . LEU B 1 215 ? 0.947 26.922 15.055 1 98.81 215 LEU B CA 1
ATOM 3726 C C . LEU B 1 215 ? -0.437 26.562 14.523 1 98.81 215 LEU B C 1
ATOM 3728 O O . LEU B 1 215 ? -0.7 25.391 14.203 1 98.81 215 LEU B O 1
ATOM 3732 N N . LEU B 1 216 ? -1.309 27.562 14.461 1 98.75 216 LEU B N 1
ATOM 3733 C CA . LEU B 1 216 ? -2.643 27.359 13.914 1 98.75 216 LEU B CA 1
ATOM 3734 C C . LEU B 1 216 ? -2.59 27.25 12.391 1 98.75 216 LEU B C 1
ATOM 3736 O O . LEU B 1 216 ? -2.006 28.094 11.719 1 98.75 216 LEU B O 1
ATOM 3740 N N . ALA B 1 217 ? -3.232 26.203 11.867 1 98.44 217 ALA B N 1
ATOM 3741 C CA . ALA B 1 217 ? -3.023 25.859 10.461 1 98.44 217 ALA B CA 1
ATOM 3742 C C . ALA B 1 217 ? -4.344 25.531 9.781 1 98.44 217 ALA B C 1
ATOM 3744 O O . ALA B 1 217 ? -5.379 25.391 10.438 1 98.44 217 ALA B O 1
ATOM 3745 N N . HIS B 1 218 ? -4.309 25.406 8.391 1 98.38 218 HIS B N 1
ATOM 3746 C CA . HIS B 1 218 ? -5.383 24.906 7.539 1 98.38 218 HIS B CA 1
ATOM 3747 C C . HIS B 1 218 ? -6.637 25.766 7.68 1 98.38 218 HIS B C 1
ATOM 3749 O O . HIS B 1 218 ? -7.73 25.234 7.906 1 98.38 218 HIS B O 1
ATOM 3755 N N . LEU B 1 219 ? -6.473 27.016 7.672 1 97.81 219 LEU B N 1
ATOM 3756 C CA . LEU B 1 219 ? -7.586 27.938 7.789 1 97.81 219 LEU B CA 1
ATOM 3757 C C . LEU B 1 219 ? -8.43 27.953 6.516 1 97.81 219 LEU B C 1
ATOM 3759 O O . LEU B 1 219 ? -7.891 27.922 5.41 1 97.81 219 LEU B O 1
ATOM 3763 N N . SER B 1 220 ? -9.688 28.047 6.672 1 96.06 220 SER B N 1
ATOM 3764 C CA . SER B 1 220 ? -10.602 28.25 5.547 1 96.06 220 SER B CA 1
ATOM 3765 C C . SER B 1 220 ? -10.398 29.609 4.91 1 96.06 220 SER B C 1
ATOM 3767 O O . SER B 1 220 ? -10.195 30.609 5.609 1 96.06 220 SER B O 1
ATOM 3769 N N . LYS B 1 221 ? -10.469 29.594 3.646 1 94.19 221 LYS B N 1
ATOM 3770 C CA . LYS B 1 221 ? -10.367 30.859 2.926 1 94.19 221 LYS B CA 1
ATOM 3771 C C . LYS B 1 221 ? -11.609 31.719 3.139 1 94.19 221 LYS B C 1
ATOM 3773 O O . LYS B 1 221 ? -11.516 32.938 3.279 1 94.19 221 LYS B O 1
ATOM 3778 N N . GLU B 1 222 ? -12.758 31.156 3.279 1 94.25 222 GLU B N 1
ATOM 3779 C CA . GLU B 1 222 ? -14.039 31.859 3.26 1 94.25 222 GLU B CA 1
ATOM 3780 C C . GLU B 1 222 ? -14.555 32.094 4.676 1 94.25 222 GLU B C 1
ATOM 3782 O O . GLU B 1 222 ? -15.25 33.062 4.93 1 94.25 222 GLU B O 1
ATOM 3787 N N . ASN B 1 223 ? -14.172 31.203 5.566 1 97.06 223 ASN B N 1
ATOM 3788 C CA . ASN B 1 223 ? -14.867 31.219 6.848 1 97.06 223 ASN B CA 1
ATOM 3789 C C . ASN B 1 223 ? -13.898 31.469 8.008 1 97.06 223 ASN B C 1
ATOM 3791 O O . ASN B 1 223 ? -14.125 31 9.117 1 97.06 223 ASN B O 1
ATOM 3795 N N . ASN B 1 224 ? -12.781 32.062 7.652 1 97.19 224 ASN B N 1
ATOM 3796 C CA . ASN B 1 224 ? -11.773 32.344 8.656 1 97.19 224 ASN B CA 1
ATOM 3797 C C . ASN B 1 224 ? -10.766 33.375 8.148 1 97.19 224 ASN B C 1
ATOM 3799 O O . ASN B 1 224 ? -10.805 33.75 6.977 1 97.19 224 ASN B O 1
ATOM 3803 N N . PHE B 1 225 ? -9.984 33.906 8.945 1 95.56 225 PHE B N 1
ATOM 3804 C CA . PHE B 1 225 ? -8.797 34.688 8.609 1 95.56 225 PHE B CA 1
ATOM 3805 C C . PHE B 1 225 ? -7.816 34.688 9.781 1 95.56 225 PHE B C 1
ATOM 3807 O O . PHE B 1 225 ? -8.203 34.469 10.93 1 95.56 225 PHE B O 1
ATOM 3814 N N . PRO B 1 226 ? -6.609 34.969 9.547 1 97.44 226 PRO B N 1
ATOM 3815 C CA . PRO B 1 226 ? -5.531 34.719 10.516 1 97.44 226 PRO B CA 1
ATOM 3816 C C . PRO B 1 226 ? -5.75 35.469 11.836 1 97.44 226 PRO B C 1
ATOM 3818 O O . PRO B 1 226 ? -5.633 34.875 12.906 1 97.44 226 PRO B O 1
ATOM 3821 N N . GLU B 1 227 ? -6.113 36.719 11.805 1 97.69 227 GLU B N 1
ATOM 3822 C CA . GLU B 1 227 ? -6.281 37.5 13.016 1 97.69 227 GLU B CA 1
ATOM 3823 C C . GLU B 1 227 ? -7.391 36.938 13.898 1 97.69 227 GLU B C 1
ATOM 3825 O O . GLU B 1 227 ? -7.266 36.906 15.125 1 97.69 227 GLU B O 1
ATOM 3830 N N . LEU B 1 228 ? -8.438 36.594 13.242 1 98.06 228 LEU B N 1
ATOM 3831 C CA . LEU B 1 228 ? -9.57 36.031 13.977 1 98.06 228 LEU B CA 1
ATOM 3832 C C . LEU B 1 228 ? -9.195 34.75 14.68 1 98.06 228 LEU B C 1
ATOM 3834 O O . LEU B 1 228 ? -9.539 34.531 15.852 1 98.06 228 LEU B O 1
ATOM 3838 N N . ALA B 1 229 ? -8.531 33.812 13.992 1 98.44 229 ALA B N 1
ATOM 3839 C CA . ALA B 1 229 ? -8.062 32.562 14.578 1 98.44 229 ALA B CA 1
ATOM 3840 C C . ALA B 1 229 ? -7.129 32.844 15.758 1 98.44 229 ALA B C 1
ATOM 3842 O O . ALA B 1 229 ? -7.273 32.219 16.812 1 98.44 229 ALA B O 1
ATOM 3843 N N . TYR B 1 230 ? -6.195 33.719 15.531 1 98.62 230 TYR B N 1
ATOM 3844 C CA . TYR B 1 230 ? -5.219 34.094 16.562 1 98.62 230 TYR B CA 1
ATOM 3845 C C . TYR B 1 230 ? -5.906 34.656 17.797 1 98.62 230 TYR B C 1
ATOM 3847 O O . TYR B 1 230 ? -5.633 34.188 18.922 1 98.62 230 TYR B O 1
ATOM 3855 N N . GLU B 1 231 ? -6.793 35.594 17.594 1 98.62 231 GLU B N 1
ATOM 3856 C CA . GLU B 1 231 ? -7.441 36.281 18.719 1 98.62 231 GLU B CA 1
ATOM 3857 C C . GLU B 1 231 ? -8.359 35.344 19.484 1 98.62 231 GLU B C 1
ATOM 3859 O O . GLU B 1 231 ? -8.5 35.438 20.703 1 98.62 231 GLU B O 1
ATOM 3864 N N . THR B 1 232 ? -9.062 34.5 18.766 1 98.56 232 THR B N 1
ATOM 3865 C CA . THR B 1 232 ? -9.898 33.5 19.422 1 98.56 232 THR B CA 1
ATOM 3866 C C . THR B 1 232 ? -9.062 32.625 20.375 1 98.56 232 THR B C 1
ATOM 3868 O O . THR B 1 232 ? -9.43 32.438 21.531 1 98.56 232 THR B O 1
ATOM 3871 N N . SER B 1 233 ? -7.953 32.125 19.875 1 98.75 233 SER B N 1
ATOM 3872 C CA . SER B 1 233 ? -7.086 31.266 20.688 1 98.75 233 SER B CA 1
ATOM 3873 C C . SER B 1 233 ? -6.473 32.062 21.844 1 98.75 233 SER B C 1
ATOM 3875 O O . SER B 1 233 ? -6.445 31.562 22.969 1 98.75 233 SER B O 1
ATOM 3877 N N . LYS B 1 234 ? -5.973 33.219 21.547 1 98.62 234 LYS B N 1
ATOM 3878 C CA . LYS B 1 234 ? -5.391 34.062 22.578 1 98.62 234 LYS B CA 1
ATOM 3879 C C . LYS B 1 234 ? -6.395 34.344 23.703 1 98.62 234 LYS B C 1
ATOM 3881 O O . LYS B 1 234 ? -6.047 34.281 24.891 1 98.62 234 LYS B O 1
ATOM 3886 N N . GLY B 1 235 ? -7.605 34.688 23.328 1 98.56 235 GLY B N 1
ATOM 3887 C CA . GLY B 1 235 ? -8.656 34.938 24.312 1 98.56 235 GLY B CA 1
ATOM 3888 C C . GLY B 1 235 ? -8.938 33.75 25.203 1 98.56 235 GLY B C 1
ATOM 3889 O O . GLY B 1 235 ? -9.031 33.906 26.422 1 98.56 235 GLY B O 1
ATOM 3890 N N . VAL B 1 236 ? -9.094 32.594 24.578 1 98.56 236 VAL B N 1
ATOM 3891 C CA . VAL B 1 236 ? -9.375 31.391 25.328 1 98.56 236 VAL B CA 1
ATOM 3892 C C . VAL B 1 236 ? -8.203 31.078 26.266 1 98.56 236 VAL B C 1
ATOM 3894 O O . VAL B 1 236 ? -8.398 30.703 27.422 1 98.56 236 VAL B O 1
ATOM 3897 N N . LEU B 1 237 ? -6.988 31.203 25.75 1 98.62 237 LEU B N 1
ATOM 3898 C CA . LEU B 1 237 ? -5.801 30.969 26.562 1 98.62 237 LEU B CA 1
ATOM 3899 C C . LEU B 1 237 ? -5.762 31.922 27.766 1 98.62 237 LEU B C 1
ATOM 3901 O O . LEU B 1 237 ? -5.508 31.5 28.891 1 98.62 237 LEU B O 1
ATOM 3905 N N . ALA B 1 238 ? -6.047 33.188 27.516 1 98.44 238 ALA B N 1
ATOM 3906 C CA . ALA B 1 238 ? -6.051 34.188 28.562 1 98.44 238 ALA B CA 1
ATOM 3907 C C . ALA B 1 238 ? -7.074 33.844 29.641 1 98.44 238 ALA B C 1
ATOM 3909 O O . ALA B 1 238 ? -6.809 34.031 30.844 1 98.44 238 ALA B O 1
ATOM 3910 N N . SER B 1 239 ? -8.195 33.438 29.234 1 98.44 239 SER B N 1
ATOM 3911 C CA . SER B 1 239 ? -9.258 33.062 30.172 1 98.44 239 SER B CA 1
ATOM 3912 C C . SER B 1 239 ? -8.844 31.859 31.031 1 98.44 239 SER B C 1
ATOM 3914 O O . SER B 1 239 ? -9.484 31.578 32.062 1 98.44 239 SER B O 1
ATOM 3916 N N . ASN B 1 240 ? -7.859 31.188 30.656 1 98.38 240 ASN B N 1
ATOM 3917 C CA . ASN B 1 240 ? -7.336 30.062 31.422 1 98.38 240 ASN B CA 1
ATOM 3918 C C . ASN B 1 240 ? -5.984 30.391 32.062 1 98.38 240 ASN B C 1
ATOM 3920 O O . A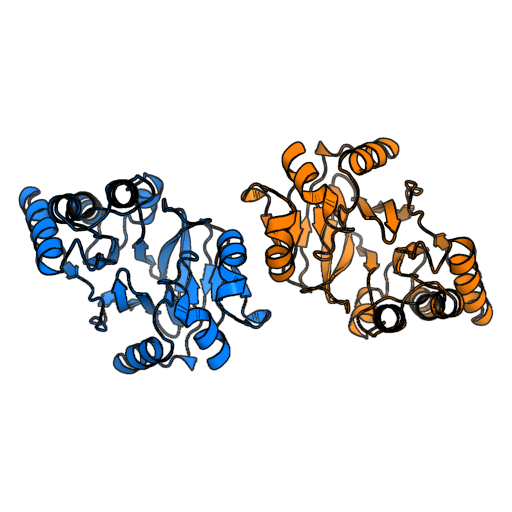SN B 1 240 ? -5.195 29.5 32.344 1 98.38 240 ASN B O 1
ATOM 3924 N N . ASP B 1 241 ? -5.641 31.641 32.125 1 98.25 241 ASP B N 1
ATOM 3925 C CA . ASP B 1 241 ? -4.465 32.188 32.781 1 98.25 241 ASP B CA 1
ATOM 3926 C C . ASP B 1 241 ? -3.184 31.781 32.062 1 98.25 241 ASP B C 1
ATOM 3928 O O . ASP B 1 241 ? -2.166 31.5 32.688 1 98.25 241 ASP B O 1
ATOM 3932 N N . ILE B 1 242 ? -3.328 31.609 30.766 1 98.44 242 ILE B N 1
ATOM 3933 C CA . ILE B 1 242 ? -2.174 31.328 29.922 1 98.44 242 ILE B CA 1
ATOM 3934 C C . ILE B 1 242 ? -1.854 32.562 29.078 1 98.44 242 ILE B C 1
ATOM 3936 O O . ILE B 1 242 ? -2.721 33.094 28.359 1 98.44 242 ILE B O 1
ATOM 3940 N N . VAL B 1 243 ? -0.638 32.969 29.141 1 98.19 243 VAL B N 1
ATOM 3941 C CA . VAL B 1 243 ? -0.252 34.219 28.469 1 98.19 243 VAL B CA 1
ATOM 3942 C C . VAL B 1 243 ? 0.617 33.875 27.25 1 98.19 243 VAL B C 1
ATOM 3944 O O . VAL B 1 243 ? 1.691 33.281 27.391 1 98.19 243 VAL B O 1
ATOM 3947 N N . VAL B 1 244 ? 0.102 34.281 26.078 1 98 244 VAL B N 1
ATOM 3948 C CA . VAL B 1 244 ? 0.865 34.125 24.844 1 98 244 VAL B CA 1
ATOM 3949 C C . VAL B 1 244 ? 2.156 34.938 24.922 1 98 244 VAL B C 1
ATOM 3951 O O . VAL B 1 244 ? 2.145 36.094 25.344 1 98 244 VAL B O 1
ATOM 3954 N N . GLY B 1 245 ? 3.232 34.375 24.469 1 96.69 245 GLY B N 1
ATOM 3955 C CA . GLY B 1 245 ? 4.523 35.031 24.547 1 96.69 245 GLY B CA 1
ATOM 3956 C C . GLY B 1 245 ? 5.273 34.688 25.828 1 96.69 245 GLY B C 1
ATOM 3957 O O . GLY B 1 245 ? 6.496 34.844 25.891 1 96.69 245 GLY B O 1
ATOM 3958 N N . GLN B 1 246 ? 4.59 34.312 26.875 1 96.88 246 GLN B N 1
ATOM 3959 C CA . GLN B 1 246 ? 5.195 33.938 28.141 1 96.88 246 GLN B CA 1
ATOM 3960 C C . GLN B 1 246 ? 5.09 32.438 28.391 1 96.88 246 GLN B C 1
ATOM 3962 O O . GLN B 1 246 ? 6.102 31.766 28.609 1 96.88 246 GLN B O 1
ATOM 3967 N N . ASP B 1 247 ? 3.922 31.953 28.312 1 97.38 247 ASP B N 1
ATOM 3968 C CA . ASP B 1 247 ? 3.666 30.547 28.609 1 97.38 247 ASP B CA 1
ATOM 3969 C C . ASP B 1 247 ? 3.729 29.688 27.359 1 97.38 247 ASP B C 1
ATOM 3971 O O . ASP B 1 247 ? 3.971 28.484 27.438 1 97.38 247 ASP B O 1
ATOM 3975 N N . VAL B 1 248 ? 3.432 30.266 26.25 1 98.12 248 VAL B N 1
ATOM 3976 C CA . VAL B 1 248 ? 3.396 29.531 24.969 1 98.12 248 VAL B CA 1
ATOM 3977 C C . VAL B 1 248 ? 3.67 30.5 23.828 1 98.12 248 VAL B C 1
ATOM 3979 O O . VAL B 1 248 ? 3.35 31.688 23.906 1 98.12 248 VAL B O 1
ATOM 3982 N N . LYS B 1 249 ? 4.32 30.016 22.828 1 98.38 249 LYS B N 1
ATOM 3983 C CA . LYS B 1 249 ? 4.383 30.719 21.547 1 98.38 249 LYS B CA 1
ATOM 3984 C C . LYS B 1 249 ? 3.209 30.328 20.656 1 98.38 249 LYS B C 1
ATOM 3986 O O . LYS B 1 249 ? 2.92 29.141 20.469 1 98.38 249 LYS B O 1
ATOM 3991 N N . LEU B 1 250 ? 2.512 31.281 20.125 1 98.56 250 LEU B N 1
ATOM 3992 C CA . LEU B 1 250 ? 1.344 31.078 19.281 1 98.56 250 LEU B CA 1
ATOM 3993 C C . LEU B 1 250 ? 1.492 31.812 17.953 1 98.56 250 LEU B C 1
ATOM 3995 O O . LEU B 1 250 ? 1.838 33 17.938 1 98.56 250 LEU B O 1
ATOM 3999 N N . ASP B 1 251 ? 1.301 31.156 16.875 1 98.31 251 ASP B N 1
ATOM 4000 C CA . ASP B 1 251 ? 1.342 31.781 15.562 1 98.31 251 ASP B CA 1
ATOM 4001 C C . ASP B 1 251 ? 0.292 31.172 14.633 1 98.31 251 ASP B C 1
ATOM 4003 O O . ASP B 1 251 ? -0.319 30.156 14.961 1 98.31 251 ASP B O 1
ATOM 4007 N N . VAL B 1 252 ? 0.065 31.828 13.523 1 98.31 252 VAL B N 1
ATOM 4008 C CA . VAL B 1 252 ? -0.86 31.359 12.5 1 98.31 252 VAL B CA 1
ATOM 4009 C C . VAL B 1 252 ? -0.12 31.172 11.18 1 98.31 252 VAL B C 1
ATOM 4011 O O . VAL B 1 252 ? 0.621 32.062 10.742 1 98.31 252 VAL B O 1
ATOM 4014 N N . LEU B 1 253 ? -0.283 30.047 10.594 1 98.12 253 LEU B N 1
ATOM 4015 C CA . LEU B 1 253 ? 0.377 29.781 9.32 1 98.12 253 LEU B CA 1
ATOM 4016 C C . LEU B 1 253 ? -0.388 30.406 8.164 1 98.12 253 LEU B C 1
ATOM 4018 O O . LEU B 1 253 ? -1.621 30.391 8.148 1 98.12 253 LEU B O 1
ATOM 4022 N N . SER B 1 254 ? 0.359 30.906 7.195 1 95.12 254 SER B N 1
ATOM 4023 C CA . SER B 1 254 ? -0.217 31.578 6.039 1 95.12 254 SER B CA 1
ATOM 4024 C C . SER B 1 254 ? -0.536 30.594 4.918 1 95.12 254 SER B C 1
ATOM 4026 O O . SER B 1 254 ? 0.168 29.594 4.742 1 95.12 254 SER B O 1
ATOM 4028 N N . ARG B 1 255 ? -1.537 30.906 4.148 1 92.88 255 ARG B N 1
ATOM 4029 C CA . ARG B 1 255 ? -1.925 30.109 2.982 1 92.88 255 ARG B CA 1
ATOM 4030 C C . ARG B 1 255 ? -0.964 30.344 1.821 1 92.88 255 ARG B C 1
ATOM 4032 O O . ARG B 1 255 ? -0.73 29.453 1.014 1 92.88 255 ARG B O 1
ATOM 4039 N N . ASN B 1 256 ? -0.388 31.516 1.784 1 90.38 256 ASN B N 1
ATOM 4040 C CA . ASN B 1 256 ? 0.258 31.953 0.549 1 90.38 256 ASN B CA 1
ATOM 4041 C C . ASN B 1 256 ? 1.759 32.156 0.741 1 90.38 256 ASN B C 1
ATOM 4043 O O . ASN B 1 256 ? 2.502 32.281 -0.233 1 90.38 256 ASN B O 1
ATOM 4047 N N . ASP B 1 257 ? 2.139 32.156 2.002 1 91.88 257 ASP B N 1
ATOM 4048 C CA . ASP B 1 257 ? 3.539 32.5 2.244 1 91.88 257 ASP B CA 1
ATOM 4049 C C . ASP B 1 257 ? 4.234 31.391 3.055 1 91.88 257 ASP B C 1
ATOM 4051 O O . ASP B 1 257 ? 3.619 30.781 3.922 1 91.88 257 ASP B O 1
ATOM 4055 N N . VAL B 1 258 ? 5.512 31.297 2.764 1 94.75 258 VAL B N 1
ATOM 4056 C CA . VAL B 1 258 ? 6.367 30.438 3.572 1 94.75 258 VAL B CA 1
ATOM 4057 C C . VAL B 1 258 ? 6.496 31 4.98 1 94.75 258 VAL B C 1
ATOM 4059 O O . VAL B 1 258 ? 6.66 32.219 5.152 1 94.75 258 VAL B O 1
ATOM 4062 N N . SER B 1 259 ? 6.395 30.172 5.914 1 95.06 259 SER B N 1
ATOM 4063 C CA . SER B 1 259 ? 6.5 30.641 7.289 1 95.06 259 SER B CA 1
ATOM 4064 C C . SER B 1 259 ? 7.957 30.844 7.695 1 95.06 259 SER B C 1
ATOM 4066 O O . SER B 1 259 ? 8.867 30.531 6.926 1 95.06 259 SER B O 1
ATOM 4068 N N . ASN B 1 260 ? 8.117 31.406 8.883 1 92.81 260 ASN B N 1
ATOM 4069 C CA . ASN B 1 260 ? 9.438 31.359 9.516 1 92.81 260 ASN B CA 1
ATOM 4070 C C . ASN B 1 260 ? 9.867 29.906 9.781 1 92.81 260 ASN B C 1
ATOM 4072 O O . ASN B 1 260 ? 9.031 29 9.797 1 92.81 260 ASN B O 1
ATOM 4076 N N . VAL B 1 261 ? 11.148 29.734 9.883 1 96.38 261 VAL B N 1
ATOM 4077 C CA . VAL B 1 261 ? 11.656 28.438 10.32 1 96.38 261 VAL B CA 1
ATOM 4078 C C . VAL B 1 261 ? 11.602 28.344 11.844 1 96.38 261 VAL B C 1
ATOM 4080 O O . VAL B 1 261 ? 12.156 29.203 12.539 1 96.38 261 VAL B O 1
ATOM 4083 N N . TYR B 1 262 ? 10.883 27.422 12.328 1 96.25 262 TYR B N 1
ATOM 4084 C CA . TYR B 1 262 ? 10.797 27.156 13.758 1 96.25 262 TYR B CA 1
ATOM 4085 C C . TYR B 1 262 ? 11.797 26.078 14.172 1 96.25 262 TYR B C 1
ATOM 4087 O O . TYR B 1 262 ? 11.859 25.016 13.562 1 96.25 262 TYR B O 1
ATOM 4095 N N . GLU B 1 263 ? 12.578 26.391 15.203 1 93.94 263 GLU B N 1
ATOM 4096 C CA . GLU B 1 263 ? 13.594 25.453 15.656 1 93.94 263 GLU B CA 1
ATOM 4097 C C . GLU B 1 263 ? 13.305 24.969 17.078 1 93.94 263 GLU B C 1
ATOM 4099 O O . GLU B 1 263 ? 12.883 25.75 17.938 1 93.94 263 GLU B O 1
ATOM 4104 N N . MET B 1 264 ? 13.414 23.703 17.234 1 88 264 MET B N 1
ATOM 4105 C CA . MET B 1 264 ? 13.234 23.109 18.547 1 88 264 MET B CA 1
ATOM 4106 C C . MET B 1 264 ? 14.523 22.453 19.031 1 88 264 MET B C 1
ATOM 4108 O O . MET B 1 264 ? 15.234 21.828 18.25 1 88 264 MET B O 1
ATOM 4112 N N . LYS B 1 265 ? 14.922 22.625 20.266 1 74.38 265 LYS B N 1
ATOM 4113 C CA . LYS B 1 265 ? 16.156 22.109 20.859 1 74.38 265 LYS B CA 1
ATOM 4114 C C . LYS B 1 265 ? 16.016 20.641 21.234 1 74.38 265 LYS B C 1
ATOM 4116 O O . LYS B 1 265 ? 14.938 20.188 21.609 1 74.38 265 LYS B O 1
#